Protein AF-A0AAU2ZFT5-F1 (afdb_monomer_lite)

Radius of gyration: 27.95 Å; chains: 1; bounding box: 54×86×74 Å

Secondary structure (DSSP, 8-state):
-PPPPHHHHHHHHHHH--TTT--GGGSPPSS--S-EETTEEPPHHHHHHHHHHHHHHHHHT-SS--HHHHHHHHTSSTTSHHHHHHHHHSS--HHHHHHHIIIIISSS--TTHHHHHHHHHS---TTSSSHHHHHHHHHHHHHHHHTTS--BHHHHHHHHHHSHHHHHHHHHHT--HHHHHHHHHHHHHH---BGGG-----TTS-TTSPP-HHHHHHHHHHS--HHHHHHHHHTT--HHHHHHHHHHHHHHHHTS--PPPHHHHHHHHHHHHHHHHHHHHHHHHHHTTS-GGGGGGHHHHT--TTTS-HHHHHHHHHHHHHHT-HHHHHHHHHHHHHHHHHHHHHHHHHHHHHS----HHHHHHHHHHHHHTTSTHHHHHHHHHHHHHHHHHHHHHHHHHHHHHH--

Structure (mmCIF, N/CA/C/O backbone):
data_AF-A0AAU2ZFT5-F1
#
_entry.id   AF-A0AAU2ZFT5-F1
#
loop_
_atom_site.group_PDB
_atom_site.id
_atom_site.type_symbol
_atom_site.label_atom_id
_atom_site.label_alt_id
_atom_site.label_comp_id
_atom_site.label_asym_id
_atom_site.label_entity_id
_atom_site.label_seq_id
_atom_site.pdbx_PDB_ins_code
_atom_site.Cartn_x
_atom_site.Cartn_y
_atom_site.Cartn_z
_atom_site.occupancy
_atom_site.B_iso_or_equiv
_atom_site.auth_seq_id
_atom_site.auth_comp_id
_atom_site.auth_asym_id
_atom_site.auth_atom_id
_atom_site.pdbx_PDB_model_num
ATOM 1 N N . MET A 1 1 ? 11.962 19.914 -2.063 1.00 36.53 1 MET A N 1
ATOM 2 C CA . MET A 1 1 ? 12.325 20.651 -0.840 1.00 36.53 1 MET A CA 1
ATOM 3 C C . MET A 1 1 ? 12.394 22.083 -1.296 1.00 36.53 1 MET A C 1
ATOM 5 O O . MET A 1 1 ? 13.397 22.471 -1.875 1.00 36.53 1 MET A O 1
ATOM 9 N N . THR A 1 2 ? 11.269 22.777 -1.219 1.00 42.41 2 THR A N 1
ATOM 10 C CA . THR A 1 2 ? 11.261 24.234 -1.249 1.00 42.41 2 THR A CA 1
ATOM 11 C C . THR A 1 2 ? 12.049 24.654 -0.015 1.00 42.41 2 THR A C 1
ATOM 13 O O . THR A 1 2 ? 11.771 24.191 1.089 1.00 42.41 2 THR A O 1
ATOM 16 N N . VAL A 1 3 ? 13.176 25.318 -0.240 1.00 49.69 3 VAL A N 1
ATOM 17 C CA . VAL A 1 3 ? 13.902 25.996 0.830 1.00 49.69 3 VAL A CA 1
ATOM 18 C C . VAL A 1 3 ? 13.059 27.231 1.099 1.00 49.69 3 VAL A C 1
ATOM 20 O O . VAL A 1 3 ? 12.822 27.968 0.143 1.00 49.69 3 VAL A O 1
ATOM 23 N N . ASP A 1 4 ? 12.552 27.397 2.321 1.00 55.97 4 ASP A N 1
ATOM 24 C CA . ASP A 1 4 ? 11.855 28.631 2.696 1.00 55.97 4 ASP A CA 1
ATOM 25 C C . ASP A 1 4 ? 12.745 29.804 2.293 1.00 55.97 4 ASP A C 1
ATOM 27 O O . ASP A 1 4 ? 13.951 29.807 2.589 1.00 55.97 4 ASP A O 1
ATOM 31 N N . ALA A 1 5 ? 12.191 30.769 1.563 1.00 60.34 5 ALA A N 1
ATOM 32 C CA . ALA A 1 5 ? 12.957 31.959 1.275 1.00 60.34 5 ALA A CA 1
ATOM 33 C C . ALA A 1 5 ? 13.158 32.672 2.615 1.00 60.34 5 ALA A C 1
ATOM 35 O O . ALA A 1 5 ? 12.210 32.883 3.366 1.00 60.34 5 ALA A O 1
ATOM 36 N N . ALA A 1 6 ? 14.395 33.059 2.932 1.00 63.97 6 ALA A N 1
ATOM 37 C CA . ALA A 1 6 ? 14.693 33.807 4.158 1.00 63.97 6 ALA A CA 1
ATOM 38 C C . ALA A 1 6 ? 13.821 35.077 4.309 1.00 63.97 6 ALA A C 1
ATOM 40 O O . ALA A 1 6 ? 13.660 35.586 5.413 1.00 63.97 6 ALA A O 1
ATOM 41 N N . ASN A 1 7 ? 13.238 35.552 3.204 1.00 73.75 7 ASN A N 1
ATOM 42 C CA . ASN A 1 7 ? 12.343 36.699 3.140 1.00 73.75 7 ASN A CA 1
ATOM 43 C C . ASN A 1 7 ? 10.947 36.442 3.739 1.00 73.75 7 ASN A C 1
ATOM 45 O O . ASN A 1 7 ? 10.337 37.395 4.214 1.00 73.75 7 ASN A O 1
ATOM 49 N N . ASP A 1 8 ? 10.441 35.206 3.739 1.00 77.69 8 ASP A N 1
ATOM 50 C CA . ASP A 1 8 ? 9.064 34.909 4.180 1.00 77.69 8 ASP A CA 1
ATOM 51 C C . ASP A 1 8 ? 8.949 35.085 5.703 1.00 77.69 8 ASP A C 1
ATOM 53 O O . ASP A 1 8 ? 8.052 35.745 6.222 1.00 77.69 8 ASP A O 1
ATOM 57 N N . TRP A 1 9 ? 9.969 34.618 6.421 1.00 79.50 9 TRP A N 1
ATOM 58 C CA . TRP A 1 9 ? 10.099 34.788 7.868 1.00 79.50 9 TRP A CA 1
ATOM 59 C C . TRP A 1 9 ? 10.333 36.240 8.293 1.00 79.50 9 TRP A C 1
ATOM 61 O O . TRP A 1 9 ? 9.873 36.650 9.353 1.00 79.50 9 TRP A O 1
ATOM 71 N N . GLN A 1 10 ? 11.015 37.039 7.467 1.00 82.38 10 GLN A N 1
ATOM 72 C CA . GLN A 1 10 ? 11.214 38.463 7.755 1.00 82.38 10 GLN A CA 1
ATOM 73 C C . GLN A 1 10 ? 9.899 39.245 7.735 1.00 82.38 10 GLN A C 1
ATOM 75 O O . GLN A 1 10 ? 9.768 40.200 8.492 1.00 82.38 10 GLN A O 1
ATOM 80 N N . ARG A 1 11 ? 8.928 38.848 6.900 1.00 81.38 11 ARG A N 1
ATOM 81 C CA . ARG A 1 11 ? 7.606 39.490 6.858 1.00 81.38 11 ARG A CA 1
ATOM 82 C C . ARG A 1 11 ? 6.809 39.218 8.121 1.00 81.38 11 ARG A C 1
ATOM 84 O O . ARG A 1 11 ? 6.274 40.159 8.691 1.00 81.38 11 ARG A O 1
ATOM 91 N N . LEU A 1 12 ? 6.843 37.983 8.621 1.00 82.19 12 LEU A N 1
ATOM 92 C CA . LEU A 1 12 ? 6.232 37.655 9.908 1.00 82.19 12 LEU A CA 1
ATOM 93 C C . LEU A 1 12 ? 6.795 38.544 11.033 1.00 82.19 12 LEU A C 1
ATOM 95 O O . LEU A 1 12 ? 6.032 39.121 11.801 1.00 82.19 12 LEU A O 1
ATOM 99 N N . TRP A 1 13 ? 8.115 38.754 11.067 1.00 83.44 13 TRP A N 1
ATOM 100 C CA . TRP A 1 13 ? 8.775 39.589 12.085 1.00 83.44 13 TRP A CA 1
ATOM 101 C C . TRP A 1 13 ? 8.479 41.088 11.964 1.00 83.44 13 TRP A C 1
ATOM 103 O O . TRP A 1 13 ? 8.634 41.816 12.941 1.00 83.44 13 TRP A O 1
ATOM 113 N N . LEU A 1 14 ? 8.014 41.571 10.805 1.00 83.81 14 LEU A N 1
ATOM 114 C CA . LEU A 1 14 ? 7.489 42.939 10.699 1.00 83.81 14 LEU A CA 1
ATOM 115 C C . LEU A 1 14 ? 6.174 43.109 11.464 1.00 83.81 14 LEU A C 1
ATOM 117 O O . LEU A 1 14 ? 5.860 44.225 11.873 1.00 83.81 14 LEU A O 1
ATOM 121 N N . HIS A 1 15 ? 5.417 42.025 11.634 1.00 81.19 15 HIS A N 1
ATOM 122 C CA . HIS A 1 15 ? 4.117 42.040 12.290 1.00 81.19 15 HIS A CA 1
ATOM 123 C C . HIS A 1 15 ? 4.175 41.637 13.761 1.00 81.19 15 HIS A C 1
ATOM 125 O O . HIS A 1 15 ? 3.355 42.129 14.522 1.00 81.19 15 HIS A O 1
ATOM 131 N N . THR A 1 16 ? 5.114 40.767 14.145 1.00 78.56 16 THR A N 1
ATOM 132 C CA . THR A 1 16 ? 5.175 40.175 15.495 1.00 78.56 16 THR A CA 1
ATOM 133 C C . THR A 1 16 ? 6.419 40.570 16.299 1.00 78.56 16 THR A C 1
ATOM 135 O O . THR A 1 16 ? 6.715 39.950 17.317 1.00 78.56 16 THR A O 1
ATOM 138 N N . GLY A 1 17 ? 7.236 41.492 15.784 1.00 79.25 17 GLY A N 1
ATOM 139 C CA . GLY A 1 17 ? 8.504 41.880 16.402 1.00 79.25 17 GLY A CA 1
ATOM 140 C C . GLY A 1 17 ? 9.683 40.931 16.132 1.00 79.25 17 GLY A C 1
ATOM 141 O O . GLY A 1 17 ? 9.578 39.913 15.444 1.00 79.25 17 GLY A O 1
ATOM 142 N N . ASP A 1 18 ? 10.860 41.312 16.644 1.00 78.31 18 ASP A N 1
ATOM 143 C CA . ASP A 1 18 ? 12.121 40.586 16.441 1.00 78.31 18 ASP A CA 1
ATOM 144 C C . ASP A 1 18 ? 12.134 39.253 17.204 1.00 78.31 18 ASP A C 1
ATOM 146 O O . ASP A 1 18 ? 11.970 39.213 18.424 1.00 78.31 18 ASP A O 1
ATOM 150 N N . ALA A 1 19 ? 12.438 38.161 16.497 1.00 71.12 19 ALA A N 1
ATOM 151 C CA . ALA A 1 19 ? 12.571 36.826 17.071 1.00 71.12 19 ALA A CA 1
ATOM 152 C C . ALA A 1 19 ? 13.613 36.741 18.202 1.00 71.12 19 ALA A C 1
ATOM 154 O O . ALA A 1 19 ? 13.480 35.900 19.089 1.00 71.12 19 ALA A O 1
ATOM 155 N N . LEU A 1 20 ? 14.645 37.595 18.198 1.00 70.75 20 LEU A N 1
ATOM 156 C CA . LEU A 1 20 ? 15.633 37.660 19.286 1.00 70.75 20 LEU A CA 1
ATOM 157 C C . LEU A 1 20 ? 15.106 38.373 20.541 1.00 70.75 20 LEU A C 1
ATOM 159 O O . LEU A 1 20 ? 15.679 38.210 21.619 1.00 70.75 20 LEU A O 1
ATOM 163 N N . GLY A 1 21 ? 14.033 39.156 20.408 1.00 72.38 21 GLY A N 1
ATOM 164 C CA . GLY A 1 21 ? 13.329 39.802 21.515 1.00 72.38 21 GLY A CA 1
ATOM 165 C C . GLY A 1 21 ? 12.349 38.877 22.237 1.00 72.38 21 GLY A C 1
ATOM 166 O O . GLY A 1 21 ? 12.039 39.126 23.403 1.00 72.38 21 GLY A O 1
ATOM 167 N N . LEU A 1 22 ? 11.929 37.786 21.582 1.00 71.5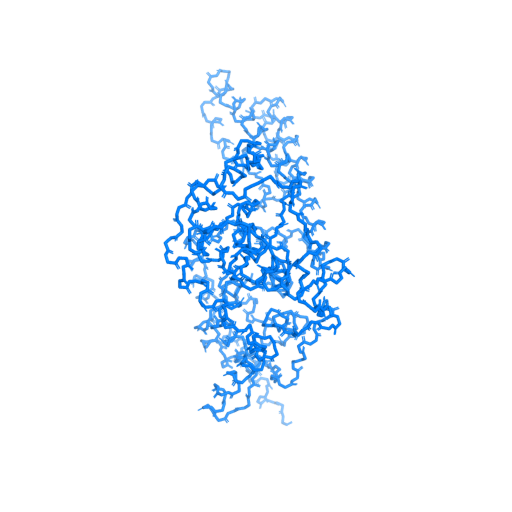6 22 LEU A N 1
ATOM 168 C CA . LEU A 1 22 ? 10.990 36.808 22.123 1.00 71.56 22 LEU A CA 1
ATOM 169 C C . LEU A 1 22 ? 11.597 36.095 23.338 1.00 71.56 22 LEU A C 1
ATOM 171 O O . LEU A 1 22 ? 12.436 35.198 23.235 1.00 71.56 22 LEU A O 1
ATOM 175 N N . ARG A 1 23 ? 11.149 36.498 24.524 1.00 80.62 23 ARG A N 1
ATOM 176 C CA . ARG A 1 23 ? 11.536 35.901 25.805 1.00 80.62 23 ARG A CA 1
ATOM 177 C C . ARG A 1 23 ? 10.793 34.589 26.022 1.00 80.62 23 ARG A C 1
ATOM 179 O O . ARG A 1 23 ? 9.814 34.549 26.765 1.00 80.62 23 ARG A O 1
ATOM 186 N N . LEU A 1 24 ? 11.254 33.530 25.354 1.00 75.50 24 LEU A N 1
ATOM 187 C CA . LEU A 1 24 ? 10.677 32.177 25.394 1.00 75.50 24 LEU A CA 1
ATOM 188 C C . LEU A 1 24 ? 10.391 31.686 26.826 1.00 75.50 24 LEU A C 1
ATOM 190 O O . LEU A 1 24 ? 9.439 30.946 27.051 1.00 75.50 24 LEU A O 1
ATOM 194 N N . GLU A 1 25 ? 11.168 32.133 27.813 1.00 81.00 25 GLU A N 1
ATOM 195 C CA . GLU A 1 25 ? 10.963 31.829 29.229 1.00 81.00 25 GLU A CA 1
ATOM 196 C C . GLU A 1 25 ? 9.638 32.350 29.820 1.00 81.00 25 GLU A C 1
ATOM 198 O O . GLU A 1 25 ? 9.234 31.897 30.891 1.00 81.00 25 GLU A O 1
ATOM 203 N N . ARG A 1 26 ? 8.956 33.294 29.158 1.00 81.56 26 ARG A N 1
ATOM 204 C CA . ARG A 1 26 ? 7.684 33.881 29.618 1.00 81.56 26 ARG A CA 1
ATOM 205 C C . ARG A 1 26 ? 6.461 33.024 29.303 1.00 81.56 26 ARG A C 1
ATOM 207 O O . ARG A 1 26 ? 5.456 33.136 30.002 1.00 81.56 26 ARG A O 1
ATOM 214 N N . ALA A 1 27 ? 6.552 32.156 28.300 1.00 83.31 27 ALA A N 1
ATOM 215 C CA . ALA A 1 27 ? 5.450 31.308 27.858 1.00 83.31 27 ALA A CA 1
ATOM 216 C C . ALA A 1 27 ? 5.897 29.838 27.765 1.00 83.31 27 ALA A C 1
ATOM 218 O O . ALA A 1 27 ? 5.949 29.283 26.668 1.00 83.31 27 ALA A O 1
ATOM 219 N N . PRO A 1 28 ? 6.254 29.197 28.897 1.00 80.94 28 PRO A N 1
ATOM 220 C CA . PRO A 1 28 ? 6.577 27.778 28.888 1.00 80.94 28 PRO A CA 1
ATOM 221 C C . PRO A 1 28 ? 5.350 26.966 28.464 1.00 80.94 28 PRO A C 1
ATOM 223 O O . PRO A 1 28 ? 4.237 27.244 28.921 1.00 80.94 28 PRO A O 1
ATOM 226 N N . ASP A 1 29 ? 5.571 25.952 27.628 1.00 82.31 29 ASP A N 1
ATOM 227 C CA . ASP A 1 29 ? 4.526 24.995 27.269 1.00 82.31 29 ASP A CA 1
ATOM 228 C C . ASP A 1 29 ? 3.951 24.317 28.526 1.00 82.31 29 ASP A C 1
ATOM 230 O O . ASP A 1 29 ? 4.652 24.091 29.523 1.00 82.31 29 ASP A O 1
ATOM 234 N N . GLY A 1 30 ? 2.671 23.951 28.470 1.00 73.38 30 GLY A N 1
ATOM 235 C CA . GLY A 1 30 ? 2.026 23.180 29.528 1.00 73.38 30 GLY A CA 1
ATOM 236 C C . GLY A 1 30 ? 2.606 21.767 29.676 1.00 73.38 30 GLY A C 1
ATOM 237 O O . GLY A 1 30 ? 2.771 21.045 28.692 1.00 73.38 30 GLY A O 1
ATOM 238 N N . GLY A 1 31 ? 2.863 21.371 30.929 1.00 72.75 31 GLY A N 1
ATOM 239 C CA . GLY A 1 31 ? 3.054 19.977 31.343 1.00 72.75 31 GLY A CA 1
ATOM 240 C C . GLY A 1 31 ? 4.214 19.216 30.683 1.00 72.75 31 GLY A C 1
ATOM 241 O O . GLY A 1 31 ? 5.042 19.748 29.948 1.00 72.75 31 GLY A O 1
ATOM 242 N N . THR A 1 32 ? 4.298 17.924 30.993 1.00 64.69 32 THR A N 1
ATOM 243 C CA . THR A 1 32 ? 5.157 16.971 30.277 1.00 64.69 32 THR A CA 1
ATOM 244 C C . THR A 1 32 ? 4.255 15.894 29.703 1.00 64.69 32 THR A C 1
ATOM 246 O O . THR A 1 32 ? 3.723 15.083 30.469 1.00 64.69 32 THR A O 1
ATOM 249 N N . ALA A 1 33 ? 4.097 15.870 28.381 1.00 62.19 33 ALA A N 1
ATOM 250 C CA . ALA A 1 33 ? 3.251 14.887 27.727 1.00 62.19 33 ALA A CA 1
ATOM 251 C C . ALA A 1 33 ? 3.821 13.478 27.887 1.00 62.19 33 ALA A C 1
ATOM 253 O O . ALA A 1 33 ? 5.035 13.258 27.947 1.00 62.19 33 ALA A O 1
ATOM 254 N N . GLN A 1 34 ? 2.934 12.481 27.857 1.00 70.44 34 GLN A N 1
ATOM 255 C CA . GLN A 1 34 ? 3.344 11.085 27.672 1.00 70.44 34 GLN A CA 1
ATOM 256 C C . GLN A 1 34 ? 3.932 10.843 26.270 1.00 70.44 34 GLN A C 1
ATOM 258 O O . GLN A 1 34 ? 4.677 9.883 26.059 1.00 70.44 34 GLN A O 1
ATOM 263 N N . ALA A 1 35 ? 3.618 11.717 25.307 1.00 72.31 35 ALA A N 1
ATOM 264 C CA . ALA A 1 35 ? 4.080 11.603 23.935 1.00 72.31 35 ALA A CA 1
ATOM 265 C C . ALA A 1 35 ? 5.608 11.745 23.836 1.00 72.31 35 ALA A C 1
ATOM 267 O O . ALA A 1 35 ? 6.227 12.604 24.464 1.00 72.31 35 ALA A O 1
ATOM 268 N N . ARG A 1 36 ? 6.228 10.901 23.003 1.00 78.88 36 ARG A N 1
ATOM 269 C CA . ARG A 1 36 ? 7.674 10.911 22.754 1.00 78.88 36 ARG A CA 1
ATOM 270 C C . ARG A 1 36 ? 7.967 10.979 21.265 1.00 78.88 36 ARG A C 1
ATOM 272 O O . ARG A 1 36 ? 7.444 10.189 20.484 1.00 78.88 36 ARG A O 1
ATOM 279 N N . TRP A 1 37 ? 8.902 11.837 20.880 1.00 76.00 37 TRP A N 1
ATOM 280 C CA . TRP A 1 37 ? 9.477 11.859 19.543 1.00 76.00 37 TRP A CA 1
ATOM 281 C C . TRP A 1 37 ? 10.909 11.338 19.584 1.00 76.00 37 TRP A C 1
ATOM 283 O O . TRP A 1 37 ? 11.794 11.948 20.174 1.00 76.00 37 TRP A O 1
ATOM 293 N N . ARG A 1 38 ? 11.150 10.170 18.971 1.00 74.38 38 ARG A N 1
ATOM 294 C CA . ARG A 1 38 ? 12.469 9.499 18.979 1.00 74.38 38 ARG A CA 1
ATOM 295 C C . ARG A 1 38 ? 13.043 9.299 20.392 1.00 74.38 38 ARG A C 1
ATOM 297 O O . ARG A 1 38 ? 14.245 9.415 20.601 1.00 74.38 38 ARG A O 1
ATOM 304 N N . GLY A 1 39 ? 12.172 9.004 21.355 1.00 76.12 39 GLY A N 1
ATOM 305 C CA . GLY A 1 39 ? 12.545 8.828 22.761 1.00 76.12 39 GLY A CA 1
ATOM 306 C C . GLY A 1 39 ? 12.666 10.129 23.562 1.00 76.12 39 GLY A C 1
ATOM 307 O O . GLY A 1 39 ? 12.851 10.053 24.771 1.00 76.12 39 GLY A O 1
ATOM 308 N N . ILE A 1 40 ? 12.513 11.295 22.929 1.00 79.56 40 ILE A N 1
ATOM 309 C CA . ILE A 1 40 ? 12.507 12.601 23.596 1.00 79.56 40 ILE A CA 1
ATOM 310 C C . ILE A 1 40 ? 11.060 12.939 23.985 1.00 79.56 40 ILE A C 1
ATOM 312 O O . ILE A 1 40 ? 10.204 12.934 23.098 1.00 79.56 40 ILE A O 1
ATOM 316 N N . PRO A 1 41 ? 10.755 13.195 25.269 1.00 80.00 41 PRO A N 1
ATOM 317 C CA . PRO A 1 41 ? 9.433 13.654 25.691 1.00 80.00 41 PRO A CA 1
ATOM 318 C C . PRO A 1 41 ? 9.044 14.955 24.986 1.00 80.00 41 PRO A C 1
ATOM 320 O O . PRO A 1 41 ? 9.877 15.846 24.828 1.00 80.00 41 PRO A O 1
ATOM 323 N N . LEU A 1 42 ? 7.790 15.045 24.554 1.00 83.88 42 LEU A N 1
ATOM 324 C CA . LEU A 1 42 ? 7.201 16.273 24.025 1.00 83.88 42 LEU A CA 1
ATOM 325 C C . LEU A 1 42 ? 6.459 17.014 25.148 1.00 83.88 42 LEU A C 1
ATOM 327 O O . LEU A 1 42 ? 6.016 16.391 26.112 1.00 83.88 42 LEU A O 1
ATOM 331 N N . SER A 1 43 ? 6.321 18.333 25.031 1.00 88.69 43 SER A N 1
ATOM 332 C CA . SER A 1 43 ? 5.354 19.093 25.831 1.00 88.69 43 SER A CA 1
ATOM 333 C C . SER A 1 43 ? 3.922 18.778 25.386 1.00 88.69 43 SER A C 1
ATOM 335 O O . SER A 1 43 ? 3.716 18.265 24.277 1.00 88.69 43 SER A O 1
ATOM 337 N N . ASP A 1 44 ? 2.929 19.063 26.235 1.00 86.50 44 ASP A N 1
ATOM 338 C CA . ASP A 1 44 ? 1.520 18.830 25.884 1.00 86.50 44 ASP A CA 1
ATOM 339 C C . ASP A 1 44 ? 1.103 19.697 24.688 1.00 86.50 44 ASP A C 1
ATOM 341 O O . ASP A 1 44 ? 0.469 19.196 23.756 1.00 86.50 44 ASP A O 1
ATOM 345 N N . ASP A 1 45 ? 1.559 20.951 24.649 1.00 90.31 45 ASP A N 1
ATOM 346 C CA . ASP A 1 45 ? 1.300 21.888 23.550 1.00 90.31 45 ASP A CA 1
ATOM 347 C C . ASP A 1 45 ? 1.884 21.380 22.226 1.00 90.31 45 ASP A C 1
ATOM 349 O O . ASP A 1 45 ? 1.201 21.369 21.202 1.00 90.31 45 ASP A O 1
ATOM 353 N N . LEU A 1 46 ? 3.122 20.871 22.230 1.00 90.44 46 LEU A N 1
ATOM 354 C CA . LEU A 1 46 ? 3.758 20.343 21.020 1.00 90.44 46 LEU A CA 1
ATOM 355 C C . LEU A 1 46 ? 3.122 19.024 20.553 1.00 90.44 46 LEU A C 1
ATOM 357 O O . LEU A 1 46 ? 3.019 18.767 19.346 1.00 90.44 46 LEU A O 1
ATOM 361 N N . ALA A 1 47 ? 2.681 18.180 21.488 1.00 89.00 47 ALA A N 1
ATOM 362 C CA . ALA A 1 47 ? 1.922 16.975 21.172 1.00 89.00 47 ALA A CA 1
ATOM 363 C C . ALA A 1 47 ? 0.560 17.330 20.547 1.00 89.00 47 ALA A C 1
ATOM 365 O O . ALA A 1 47 ? 0.189 16.761 19.516 1.00 89.00 47 ALA A O 1
ATOM 366 N N . ALA A 1 48 ? -0.143 18.315 21.109 1.00 88.19 48 ALA A N 1
ATOM 367 C CA . ALA A 1 48 ? -1.409 18.815 20.585 1.00 88.19 48 ALA A CA 1
ATOM 368 C C . ALA A 1 48 ? -1.235 19.472 19.205 1.00 88.19 48 ALA A C 1
ATOM 370 O O . ALA A 1 48 ? -1.969 19.139 18.274 1.00 88.19 48 ALA A O 1
ATOM 371 N N . ALA A 1 49 ? -0.214 20.312 19.022 1.00 92.44 49 ALA A N 1
ATOM 372 C CA . ALA A 1 49 ? 0.135 20.905 17.732 1.00 92.44 49 ALA A CA 1
ATOM 373 C C . ALA A 1 49 ? 0.460 19.836 16.676 1.00 92.44 49 ALA A C 1
ATOM 375 O O . ALA A 1 49 ? 0.048 19.946 15.523 1.00 92.44 49 ALA A O 1
ATOM 376 N N . SER A 1 50 ? 1.128 18.744 17.057 1.00 90.56 50 SER A N 1
ATOM 377 C CA . SER A 1 50 ? 1.378 17.618 16.145 1.00 90.56 50 SER A CA 1
ATOM 378 C C . SER A 1 50 ? 0.082 16.929 15.697 1.00 90.56 50 SER A C 1
ATOM 380 O O . SER A 1 50 ? -0.024 16.505 14.545 1.00 90.56 50 SER A O 1
ATOM 382 N N . ALA A 1 51 ? -0.921 16.843 16.576 1.00 88.06 51 ALA A N 1
ATOM 383 C CA . ALA A 1 51 ? -2.237 16.308 16.232 1.00 88.06 51 ALA A CA 1
ATOM 384 C C . ALA A 1 51 ? -3.000 17.248 15.280 1.00 88.06 51 ALA A C 1
ATOM 386 O O . ALA A 1 51 ? -3.598 16.785 14.306 1.00 88.06 51 ALA A O 1
ATOM 387 N N . VAL A 1 52 ? -2.927 18.566 15.518 1.00 93.00 52 VAL A N 1
ATOM 388 C CA . VAL A 1 52 ? -3.468 19.590 14.606 1.00 93.00 52 VAL A CA 1
ATOM 389 C C . VAL A 1 52 ? -2.808 19.482 13.233 1.00 93.00 52 VAL A C 1
ATOM 391 O O . VAL A 1 52 ? -3.492 19.494 12.213 1.00 93.00 52 VAL A O 1
ATOM 394 N N . LEU A 1 53 ? -1.488 19.304 13.194 1.00 93.88 53 LEU A N 1
ATOM 395 C CA . LEU A 1 53 ? -0.732 19.173 11.956 1.00 93.88 53 LEU A CA 1
ATOM 396 C C . LEU A 1 53 ? -1.204 17.992 11.095 1.00 93.88 53 LEU A C 1
ATOM 398 O O . LEU A 1 53 ? -1.331 18.147 9.881 1.00 93.88 53 LEU A O 1
ATOM 402 N N . ASP A 1 54 ? -1.479 16.827 11.697 1.00 85.50 54 ASP A N 1
ATOM 403 C CA . ASP A 1 54 ? -2.010 15.663 10.966 1.00 85.50 54 ASP A CA 1
ATOM 404 C C . ASP A 1 54 ? -3.410 15.941 10.398 1.00 85.50 54 ASP A C 1
ATOM 406 O O . ASP A 1 54 ? -3.713 15.562 9.264 1.00 85.50 54 ASP A O 1
ATOM 410 N N . ARG A 1 55 ? -4.258 16.657 11.143 1.00 88.06 55 ARG A N 1
ATOM 411 C CA . ARG A 1 55 ? -5.596 17.044 10.675 1.00 88.06 55 ARG A CA 1
ATOM 412 C C . ARG A 1 55 ? -5.530 18.050 9.531 1.00 88.06 55 ARG A C 1
ATOM 414 O O . ARG A 1 55 ? -6.154 17.808 8.501 1.00 88.06 55 ARG A O 1
ATOM 421 N N . LEU A 1 56 ? -4.716 19.100 9.654 1.00 91.69 56 LEU A N 1
ATOM 422 C CA . LEU A 1 56 ? -4.462 20.060 8.573 1.00 91.69 56 LEU A CA 1
ATOM 423 C C . LEU A 1 56 ? -3.920 19.357 7.323 1.00 91.69 56 LEU A C 1
ATOM 425 O O . LEU A 1 56 ? -4.374 19.615 6.208 1.00 91.69 56 LEU A O 1
ATOM 429 N N . TYR A 1 57 ? -2.989 18.418 7.507 1.00 88.19 57 TYR A N 1
ATOM 430 C CA . TYR A 1 57 ? -2.440 17.613 6.420 1.00 88.19 57 TYR A CA 1
ATOM 431 C C . TYR A 1 57 ? -3.528 16.834 5.669 1.00 88.19 57 TYR A C 1
ATOM 433 O O . TYR A 1 57 ? -3.538 16.838 4.437 1.00 88.19 57 TYR A O 1
ATOM 441 N N . ARG A 1 58 ? -4.452 16.188 6.390 1.00 81.31 58 ARG A N 1
ATOM 442 C CA . ARG A 1 58 ? -5.549 15.408 5.794 1.00 81.31 58 ARG A CA 1
ATOM 443 C C . ARG A 1 58 ? -6.618 16.289 5.157 1.00 81.31 58 ARG A C 1
ATOM 445 O O . ARG A 1 58 ? -7.036 15.990 4.042 1.00 81.31 58 ARG A O 1
ATOM 452 N N . ALA A 1 59 ? -7.038 17.353 5.839 1.00 88.31 59 ALA A N 1
ATOM 453 C CA . ALA A 1 59 ? -8.103 18.241 5.381 1.00 88.31 59 ALA A CA 1
ATOM 454 C C . ALA A 1 59 ? -7.722 18.968 4.084 1.00 88.31 59 ALA A C 1
ATOM 456 O O . ALA A 1 59 ? -8.528 19.057 3.162 1.00 88.31 59 ALA A O 1
ATOM 457 N N . TYR A 1 60 ? -6.467 19.412 3.980 1.00 89.06 60 TYR A N 1
ATOM 458 C CA . TYR A 1 60 ? -6.010 20.273 2.887 1.00 89.06 60 TYR A CA 1
ATOM 459 C C . TYR A 1 60 ? -5.002 19.605 1.941 1.00 89.06 60 TYR A C 1
ATOM 461 O O . TYR A 1 60 ? -4.481 20.250 1.036 1.00 89.06 60 TYR A O 1
ATOM 469 N N . SER A 1 61 ? -4.721 18.306 2.116 1.00 82.94 61 SER A N 1
ATOM 470 C CA . SER A 1 61 ? -3.777 17.536 1.283 1.00 82.94 61 SER A CA 1
ATOM 471 C C . SER A 1 61 ? -2.385 18.181 1.162 1.00 82.94 61 SER A C 1
ATOM 473 O O . SER A 1 61 ? -1.764 18.171 0.096 1.00 82.94 61 SER A O 1
ATOM 475 N N . LEU A 1 62 ? -1.872 18.736 2.265 1.00 82.38 62 LEU A N 1
ATOM 476 C CA . LEU A 1 62 ? -0.633 19.526 2.305 1.00 82.38 62 LEU A CA 1
ATOM 477 C C . LEU A 1 62 ? 0.618 18.631 2.247 1.00 82.38 62 LEU A C 1
ATOM 479 O O . LEU A 1 62 ? 1.305 18.418 3.246 1.00 82.38 62 LEU A O 1
ATOM 483 N N . ASN A 1 63 ? 0.926 18.071 1.074 1.00 78.12 63 ASN A N 1
ATOM 484 C CA . ASN A 1 63 ? 2.099 17.221 0.858 1.00 78.12 63 ASN A CA 1
ATOM 485 C C . ASN A 1 63 ? 3.102 17.861 -0.126 1.00 78.12 63 ASN A C 1
ATOM 487 O O . ASN A 1 63 ? 2.785 17.982 -1.311 1.00 78.12 63 ASN A O 1
ATOM 491 N N . PRO A 1 64 ? 4.338 18.196 0.306 1.00 82.38 64 PRO A N 1
ATOM 492 C CA . PRO A 1 64 ? 4.922 17.979 1.635 1.00 82.38 64 PRO A CA 1
ATOM 493 C C . PRO A 1 64 ? 4.494 19.030 2.670 1.00 82.38 64 PRO A C 1
ATOM 495 O O . PRO A 1 64 ? 4.271 20.184 2.329 1.00 82.38 64 PRO A O 1
ATOM 498 N N . VAL A 1 65 ? 4.492 18.647 3.952 1.00 83.31 65 VAL A N 1
ATOM 499 C CA . VAL A 1 65 ? 4.287 19.588 5.066 1.00 83.31 65 VAL A CA 1
ATOM 500 C C . VAL A 1 65 ? 5.455 20.580 5.122 1.00 83.31 65 VAL A C 1
ATOM 502 O O . VAL A 1 65 ? 6.586 20.183 5.436 1.00 83.31 65 VAL A O 1
ATOM 505 N N . THR A 1 66 ? 5.181 21.849 4.814 1.00 87.62 66 THR A N 1
ATOM 506 C CA . THR A 1 66 ? 6.157 22.947 4.867 1.00 87.62 66 THR A CA 1
ATOM 507 C C . THR A 1 66 ? 6.339 23.452 6.305 1.00 87.62 66 THR A C 1
ATOM 509 O O . THR A 1 66 ? 5.502 23.168 7.170 1.00 87.62 66 THR A O 1
ATOM 512 N N . PRO A 1 67 ? 7.426 24.184 6.602 1.00 88.88 67 PRO A N 1
ATOM 513 C CA . PRO A 1 67 ? 7.596 24.838 7.898 1.00 88.88 67 PRO A CA 1
ATOM 514 C C . PRO A 1 67 ? 6.445 25.790 8.245 1.00 88.88 67 PRO A C 1
ATOM 516 O O . PRO A 1 67 ? 5.993 25.763 9.383 1.00 88.88 67 PRO A O 1
ATOM 519 N N . GLY A 1 68 ? 5.879 26.515 7.272 1.00 91.62 68 GLY A N 1
ATOM 520 C CA . GLY A 1 68 ? 4.692 27.349 7.496 1.00 91.62 68 GLY A CA 1
ATOM 521 C C . GLY A 1 68 ? 3.478 26.564 8.014 1.00 91.62 68 GLY A C 1
ATOM 522 O O . GLY A 1 68 ? 2.770 27.042 8.892 1.00 91.62 68 GLY A O 1
ATOM 523 N N . VAL A 1 69 ? 3.268 25.318 7.563 1.00 93.06 69 VAL A N 1
ATOM 524 C CA . VAL A 1 69 ? 2.141 24.493 8.052 1.00 93.06 69 VAL A CA 1
ATOM 525 C C . VAL A 1 69 ? 2.408 24.029 9.486 1.00 93.06 69 VAL A C 1
ATOM 527 O O . VAL A 1 69 ? 1.488 23.931 10.293 1.00 93.06 69 VAL A O 1
ATOM 530 N N . MET A 1 70 ? 3.675 23.770 9.825 1.00 94.00 70 MET A N 1
ATOM 531 C CA . MET A 1 70 ? 4.073 23.485 11.206 1.00 94.00 70 MET A CA 1
ATOM 532 C C . MET A 1 70 ? 3.843 24.701 12.110 1.00 94.00 70 MET A C 1
ATOM 534 O O . MET A 1 70 ? 3.300 24.539 13.196 1.00 94.00 70 MET A O 1
ATOM 538 N N . VAL A 1 71 ? 4.208 25.907 11.662 1.00 94.12 71 VAL A N 1
ATOM 539 C CA . VAL A 1 71 ? 3.927 27.156 12.390 1.00 94.12 71 VAL A CA 1
ATOM 540 C C . VAL A 1 71 ? 2.431 27.328 12.595 1.00 94.12 71 VAL A C 1
ATOM 542 O O . VAL A 1 71 ? 2.001 27.560 13.717 1.00 94.12 71 VAL A O 1
ATOM 545 N N . LEU A 1 72 ? 1.630 27.124 11.548 1.00 95.38 72 LEU A N 1
ATOM 546 C CA . LEU A 1 72 ? 0.178 27.204 11.653 1.00 95.38 72 LEU A CA 1
ATOM 547 C C . LEU A 1 72 ? -0.372 26.234 12.709 1.00 95.38 72 LEU A C 1
ATOM 549 O O . LEU A 1 72 ? -1.246 26.604 13.483 1.00 95.38 72 LEU A O 1
ATOM 553 N N . ALA A 1 73 ? 0.168 25.016 12.789 1.00 95.44 73 ALA A N 1
ATOM 554 C CA . ALA A 1 73 ? -0.225 24.041 13.803 1.00 95.44 73 ALA A CA 1
ATOM 555 C C . ALA A 1 73 ? 0.228 24.426 15.226 1.00 95.44 73 ALA A C 1
ATOM 557 O O . ALA A 1 73 ? -0.511 24.201 16.180 1.00 95.44 73 ALA A O 1
ATOM 558 N N . LEU A 1 74 ? 1.413 25.028 15.374 1.00 94.25 74 LEU A N 1
ATOM 559 C CA . LEU A 1 74 ? 1.929 25.552 16.649 1.00 94.25 74 LEU A CA 1
ATOM 560 C C . LEU A 1 74 ? 1.180 26.799 17.132 1.00 94.25 74 LEU A C 1
ATOM 562 O O . LEU A 1 74 ? 1.168 27.079 18.325 1.00 94.25 74 LEU A O 1
ATOM 566 N N . LEU A 1 75 ? 0.567 27.541 16.214 1.00 94.50 75 LEU A N 1
ATOM 567 C CA . LEU A 1 75 ? -0.231 28.730 16.504 1.00 94.50 75 LEU A CA 1
ATOM 568 C C . LEU A 1 75 ? -1.732 28.450 16.457 1.00 94.50 75 LEU A C 1
ATOM 570 O O . LEU A 1 75 ? -2.530 29.360 16.631 1.00 94.50 75 LEU A O 1
ATOM 574 N N . ALA A 1 76 ? -2.131 27.199 16.235 1.00 95.06 76 ALA A N 1
ATOM 575 C CA . ALA A 1 76 ? -3.516 26.810 16.009 1.00 95.06 76 ALA A CA 1
ATOM 576 C C . ALA A 1 76 ? -4.456 27.163 17.163 1.00 95.06 76 ALA A C 1
ATOM 578 O O . ALA A 1 76 ? -5.646 27.381 16.945 1.00 95.06 76 ALA A O 1
ATOM 579 N N . ARG A 1 77 ? -3.933 27.204 18.390 1.00 93.19 77 ARG A N 1
ATOM 580 C CA . ARG A 1 77 ? -4.701 27.571 19.574 1.00 93.19 77 ARG A CA 1
ATOM 581 C C . ARG A 1 77 ? -4.072 28.772 20.270 1.00 93.19 77 ARG A C 1
ATOM 583 O O . ARG A 1 77 ? -2.850 28.803 20.404 1.00 93.19 77 ARG A O 1
ATOM 590 N N . PRO A 1 78 ? -4.887 29.720 20.763 1.00 92.88 78 PRO A N 1
ATOM 591 C CA . PRO A 1 78 ? -4.382 30.916 21.429 1.00 92.88 78 PRO A CA 1
ATOM 592 C C . PRO A 1 78 ? -3.728 30.618 22.785 1.00 92.88 78 PRO A C 1
ATOM 594 O O . PRO A 1 78 ? -3.024 31.472 23.309 1.00 92.88 78 PRO A O 1
ATOM 597 N N . ASP A 1 79 ? -3.959 29.437 23.367 1.00 90.38 79 ASP A N 1
ATOM 598 C CA . ASP A 1 79 ? -3.398 29.030 24.656 1.00 90.38 79 ASP A CA 1
ATOM 599 C C . ASP A 1 79 ? -2.067 28.271 24.556 1.00 90.38 79 ASP A C 1
ATOM 601 O O . ASP A 1 79 ? -1.411 28.096 25.582 1.00 90.38 79 ASP A O 1
ATOM 605 N N . PHE A 1 80 ? -1.630 27.889 23.350 1.00 90.88 80 PHE A N 1
ATOM 606 C CA . PHE A 1 80 ? -0.300 27.313 23.137 1.00 90.88 80 PHE A CA 1
ATOM 607 C C . PHE A 1 80 ? 0.797 28.329 23.453 1.00 90.88 80 PHE A C 1
ATOM 609 O O . PHE A 1 80 ? 0.670 29.507 23.105 1.00 90.88 80 PHE A O 1
ATOM 616 N N . GLY A 1 81 ? 1.903 27.870 24.050 1.00 89.44 81 GLY A N 1
ATOM 617 C CA . GLY A 1 81 ? 3.041 28.723 24.414 1.00 89.44 81 GLY A CA 1
ATOM 618 C C . GLY A 1 81 ? 3.511 29.632 23.271 1.00 89.44 81 GLY A C 1
ATOM 619 O O . GLY A 1 81 ? 3.680 30.836 23.463 1.00 89.44 81 GLY A O 1
ATOM 620 N N . ALA A 1 82 ? 3.612 29.088 22.052 1.00 89.31 82 ALA A N 1
ATOM 621 C CA . ALA A 1 82 ? 4.006 29.844 20.861 1.00 89.31 82 ALA A CA 1
ATOM 622 C C . ALA A 1 82 ? 3.014 30.962 20.483 1.00 89.31 82 ALA A C 1
ATOM 624 O O . ALA A 1 82 ? 3.440 32.070 20.164 1.00 89.31 82 ALA A O 1
ATOM 625 N N . ALA A 1 83 ? 1.704 30.694 20.533 1.00 91.81 83 ALA A N 1
ATOM 626 C CA . ALA A 1 83 ? 0.684 31.693 20.213 1.00 91.81 83 ALA A CA 1
ATOM 627 C C . ALA A 1 83 ? 0.609 32.774 21.289 1.00 91.81 83 ALA A C 1
ATOM 629 O O . ALA A 1 83 ? 0.595 33.958 20.968 1.00 91.81 83 ALA A O 1
ATOM 630 N N . ARG A 1 84 ? 0.629 32.374 22.565 1.00 91.06 84 ARG A N 1
ATOM 631 C CA . ARG A 1 84 ? 0.624 33.303 23.698 1.00 91.06 84 ARG A CA 1
ATOM 632 C C . ARG A 1 84 ? 1.785 34.281 23.637 1.00 91.06 84 ARG A C 1
ATOM 634 O O . ARG A 1 84 ? 1.566 35.473 23.787 1.00 91.06 84 ARG A O 1
ATOM 641 N N . LEU A 1 85 ? 2.993 33.781 23.385 1.00 88.94 85 LEU A N 1
ATOM 642 C CA . LEU A 1 85 ? 4.186 34.620 23.342 1.00 88.94 85 LEU A CA 1
ATOM 643 C C . LEU A 1 85 ? 4.093 35.703 22.261 1.00 88.94 85 LEU A C 1
ATOM 645 O O . LEU A 1 85 ? 4.485 36.837 22.505 1.00 88.94 85 LEU A O 1
ATOM 649 N N . ILE A 1 86 ? 3.558 35.358 21.087 1.00 88.69 86 ILE A N 1
ATOM 650 C CA . ILE A 1 86 ? 3.399 36.297 19.969 1.00 88.69 86 ILE A CA 1
ATOM 651 C C . ILE A 1 86 ? 2.262 37.294 20.233 1.00 88.69 86 ILE A C 1
ATOM 653 O O . ILE A 1 86 ? 2.395 38.475 19.935 1.00 88.69 86 ILE A O 1
ATOM 657 N N . LEU A 1 87 ? 1.150 36.834 20.812 1.00 89.88 87 LEU A N 1
ATOM 658 C CA . LEU A 1 87 ? -0.016 37.674 21.108 1.00 89.88 87 LEU A CA 1
ATOM 659 C C . LEU A 1 87 ? 0.185 38.587 22.335 1.00 89.88 87 LEU A C 1
ATOM 661 O O . LEU A 1 87 ? -0.618 39.488 22.556 1.00 89.88 87 LEU A O 1
ATOM 665 N N . GLU A 1 88 ? 1.214 38.355 23.158 1.00 85.62 88 GLU A N 1
ATOM 666 C CA . GLU A 1 88 ? 1.511 39.171 24.346 1.00 85.62 88 GLU A CA 1
ATOM 667 C C . GLU A 1 88 ? 2.168 40.521 24.007 1.00 85.62 88 GLU A C 1
ATOM 669 O O . GLU A 1 88 ? 1.971 41.486 24.751 1.00 85.62 88 GLU A O 1
ATOM 674 N N . GLU A 1 89 ? 2.955 40.604 22.929 1.00 73.12 89 GLU A N 1
ATOM 675 C CA . GLU A 1 89 ? 3.750 41.806 22.621 1.00 73.12 89 GLU A CA 1
ATOM 676 C C . GLU A 1 89 ? 3.037 42.795 21.686 1.00 73.12 89 GLU A C 1
ATOM 678 O O . GLU A 1 89 ? 3.333 43.990 21.739 1.00 73.12 89 GLU A O 1
ATOM 683 N N . ASP A 1 90 ? 2.029 42.344 20.935 1.00 65.62 90 ASP A N 1
ATOM 684 C CA . ASP A 1 90 ? 1.342 43.145 19.925 1.00 65.62 90 ASP A CA 1
ATOM 685 C C . ASP A 1 90 ? -0.181 43.053 20.064 1.00 65.62 90 ASP A C 1
ATOM 687 O O . ASP A 1 90 ? -0.735 42.007 20.388 1.00 65.62 90 ASP A O 1
ATOM 691 N N . GLY A 1 91 ? -0.892 44.149 19.771 1.00 83.06 91 GLY A N 1
ATOM 692 C CA . GLY A 1 91 ? -2.364 44.222 19.782 1.00 83.06 91 GLY A CA 1
ATOM 693 C C . GLY A 1 91 ? -3.061 43.379 18.701 1.00 83.06 9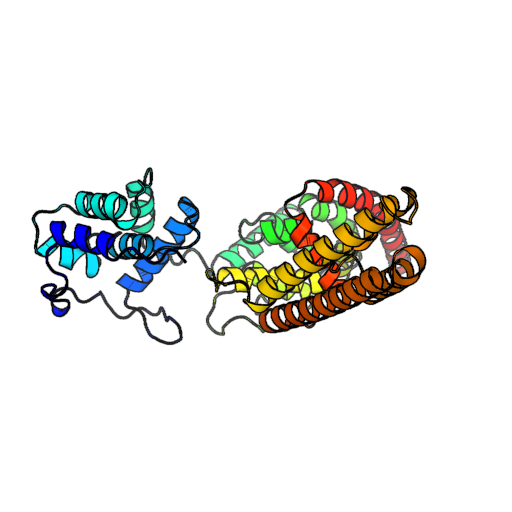1 GLY A C 1
ATOM 694 O O . GLY A 1 91 ? -4.174 43.714 18.301 1.00 83.06 91 GLY A O 1
ATOM 695 N N . LEU A 1 92 ? -2.389 42.337 18.212 1.00 91.19 92 LEU A N 1
ATOM 696 C CA . LEU A 1 92 ? -2.865 41.361 17.249 1.00 91.19 92 LEU A CA 1
ATOM 697 C C . LEU A 1 92 ? -3.864 40.413 17.907 1.00 91.19 92 LEU A C 1
ATOM 699 O O . LEU A 1 92 ? -3.658 39.886 19.000 1.00 91.19 92 LEU A O 1
ATOM 703 N N . THR A 1 93 ? -4.947 40.140 17.199 1.00 93.88 93 THR A N 1
ATOM 704 C CA . THR A 1 93 ? -5.856 39.049 17.531 1.00 93.88 93 THR A CA 1
ATOM 705 C C . THR A 1 93 ? -5.304 37.715 17.024 1.00 93.88 93 THR A C 1
ATOM 707 O O . THR A 1 93 ? -4.525 37.648 16.073 1.00 93.88 93 THR A O 1
ATOM 710 N N . HIS A 1 94 ? -5.744 36.609 17.633 1.00 94.62 94 HIS A N 1
ATOM 711 C CA . HIS A 1 94 ? -5.366 35.261 17.186 1.00 94.62 94 HIS A CA 1
ATOM 712 C C . HIS A 1 94 ? -5.750 34.996 15.720 1.00 94.62 94 HIS A C 1
ATOM 714 O O . HIS A 1 94 ? -4.971 34.398 14.983 1.00 94.62 94 HIS A O 1
ATOM 720 N N . GLY A 1 95 ? -6.904 35.509 15.277 1.00 94.88 95 GLY A N 1
ATOM 721 C CA . GLY A 1 95 ? -7.337 35.416 13.881 1.00 94.88 95 GLY A CA 1
ATOM 722 C C . GLY A 1 95 ? -6.397 36.146 12.920 1.00 94.88 95 GLY A C 1
ATOM 723 O O . GLY A 1 95 ? -5.980 35.563 11.924 1.00 94.88 95 GLY A O 1
ATOM 724 N N . GLU A 1 96 ? -5.993 37.378 13.246 1.00 95.00 96 GLU A N 1
ATOM 725 C CA . GLU A 1 96 ? -5.033 38.145 12.435 1.00 95.00 96 GLU A CA 1
ATOM 726 C C . GLU A 1 96 ? -3.676 37.440 12.346 1.00 95.00 96 GLU A C 1
ATOM 728 O O . GLU A 1 96 ? -3.094 37.362 11.266 1.00 95.00 96 GLU A O 1
ATOM 733 N N . LEU A 1 97 ? -3.197 36.851 13.448 1.00 94.25 97 LEU A N 1
ATOM 734 C CA . LEU A 1 97 ? -1.963 36.064 13.447 1.00 94.25 97 LEU A CA 1
ATOM 735 C C . LEU A 1 97 ? -2.049 34.862 12.490 1.00 94.25 97 LEU A C 1
ATOM 737 O O . LEU A 1 97 ? -1.120 34.615 11.718 1.00 94.25 97 LEU A O 1
ATOM 741 N N . LEU A 1 98 ? -3.161 34.121 12.507 1.00 95.50 98 LEU A N 1
ATOM 742 C CA . LEU A 1 98 ? -3.377 33.003 11.583 1.00 95.50 98 LEU A CA 1
ATOM 743 C C . LEU A 1 98 ? -3.519 33.468 10.127 1.00 95.50 98 LEU A C 1
ATOM 745 O O . LEU A 1 98 ? -3.093 32.749 9.218 1.00 95.50 98 LEU A O 1
ATOM 749 N N . GLU A 1 99 ? -4.109 34.638 9.879 1.00 94.75 99 GLU A N 1
ATOM 750 C CA . GLU A 1 99 ? -4.182 35.228 8.539 1.00 94.75 99 GLU A CA 1
ATOM 751 C C . GLU A 1 99 ? -2.794 35.612 8.016 1.00 94.75 99 GLU A C 1
ATOM 753 O O . GLU A 1 99 ? -2.466 35.231 6.894 1.00 94.75 99 GLU A O 1
ATOM 758 N N . ILE A 1 100 ? -1.954 36.252 8.839 1.00 93.62 100 ILE A N 1
ATOM 759 C CA . ILE A 1 100 ? -0.569 36.613 8.485 1.00 93.62 100 ILE A CA 1
ATOM 760 C C . ILE A 1 100 ? 0.245 35.361 8.150 1.00 93.62 100 ILE A C 1
ATOM 762 O O . ILE A 1 100 ? 0.938 35.310 7.140 1.00 93.62 100 ILE A O 1
ATOM 766 N N . VAL A 1 101 ? 0.147 34.303 8.957 1.00 93.31 101 VAL A N 1
ATOM 767 C CA . VAL A 1 101 ? 0.866 33.045 8.690 1.00 93.31 101 VAL A CA 1
ATOM 768 C C . VAL A 1 101 ? 0.423 32.421 7.364 1.00 93.31 101 VAL A C 1
ATOM 770 O O . VAL A 1 101 ? 1.252 31.915 6.605 1.00 93.31 101 VAL A O 1
ATOM 773 N N . GLN A 1 102 ? -0.874 32.460 7.060 1.00 94.19 102 GLN A N 1
ATOM 774 C CA . GLN A 1 102 ? -1.407 31.938 5.803 1.00 94.19 102 GLN A CA 1
ATOM 775 C C . GLN A 1 102 ? -0.969 32.763 4.589 1.00 94.19 102 GLN A C 1
ATOM 777 O O . GLN A 1 102 ? -0.552 32.186 3.583 1.00 94.19 102 GLN A O 1
ATOM 782 N N . SER A 1 103 ? -1.029 34.093 4.670 1.00 93.56 103 SER A N 1
ATOM 783 C CA . SER A 1 103 ? -0.618 34.957 3.562 1.00 93.56 103 SER A CA 1
ATOM 784 C C . SER A 1 103 ? 0.892 34.945 3.354 1.00 93.56 103 SER A C 1
ATOM 786 O O . SER A 1 103 ? 1.345 34.840 2.218 1.00 93.56 103 SER A O 1
ATOM 788 N N . ASP A 1 104 ? 1.670 35.009 4.434 1.00 90.81 104 ASP A N 1
ATOM 789 C CA . ASP A 1 104 ? 3.087 35.365 4.349 1.00 90.81 104 ASP A CA 1
ATOM 790 C C . ASP A 1 104 ? 4.016 34.153 4.399 1.00 90.81 104 ASP A C 1
ATOM 792 O O . ASP A 1 104 ? 5.061 34.176 3.752 1.00 90.81 104 ASP A O 1
ATOM 796 N N . LEU A 1 105 ? 3.656 33.090 5.132 1.00 88.50 105 LEU A N 1
ATOM 797 C CA . LEU A 1 105 ? 4.462 31.860 5.186 1.00 88.50 105 LEU A CA 1
ATOM 798 C C . LEU A 1 105 ? 3.949 30.760 4.262 1.00 88.50 105 LEU A C 1
ATOM 800 O O . LEU A 1 105 ? 4.734 29.927 3.803 1.00 88.50 105 LEU A O 1
ATOM 804 N N . LEU A 1 106 ? 2.635 30.685 4.054 1.00 88.56 106 LEU A N 1
ATOM 805 C CA . LEU A 1 106 ? 2.040 29.629 3.240 1.00 88.56 106 LEU A CA 1
ATOM 806 C C . LEU A 1 106 ? 1.730 30.071 1.809 1.00 88.56 106 LEU A C 1
ATOM 808 O O . LEU A 1 106 ? 1.625 29.198 0.949 1.00 88.56 106 LEU A O 1
ATOM 812 N N . ASP A 1 107 ? 1.603 31.377 1.555 1.00 90.44 107 ASP A N 1
ATOM 813 C CA . ASP A 1 107 ? 1.147 31.941 0.274 1.00 90.44 107 ASP A CA 1
ATOM 814 C C . ASP A 1 107 ? -0.164 31.282 -0.213 1.00 90.44 107 ASP A C 1
ATOM 816 O O . ASP A 1 107 ? -0.387 31.038 -1.400 1.00 90.44 107 ASP A O 1
ATOM 820 N N . LEU A 1 108 ? -1.029 30.903 0.737 1.00 90.38 108 LEU A N 1
ATOM 821 C CA . LEU A 1 108 ? -2.310 30.244 0.481 1.00 90.38 108 LEU A CA 1
ATOM 822 C C . LEU A 1 108 ? -3.279 30.478 1.642 1.00 90.38 108 LEU A C 1
ATOM 824 O O . LEU A 1 108 ? -2.906 30.434 2.813 1.00 90.38 108 LEU A O 1
ATOM 828 N N . ARG A 1 109 ? -4.560 30.658 1.312 1.00 93.75 109 ARG A N 1
ATOM 829 C CA . ARG A 1 109 ? -5.647 30.754 2.292 1.00 93.75 109 ARG A CA 1
ATOM 830 C C . ARG A 1 109 ? -6.339 29.401 2.418 1.00 93.75 109 ARG A C 1
ATOM 832 O O . ARG A 1 109 ? -6.855 28.880 1.431 1.00 93.75 109 ARG A O 1
ATOM 839 N N . LEU A 1 110 ? -6.355 28.835 3.620 1.00 94.19 110 LEU A N 1
ATOM 840 C CA . LEU A 1 110 ? -7.054 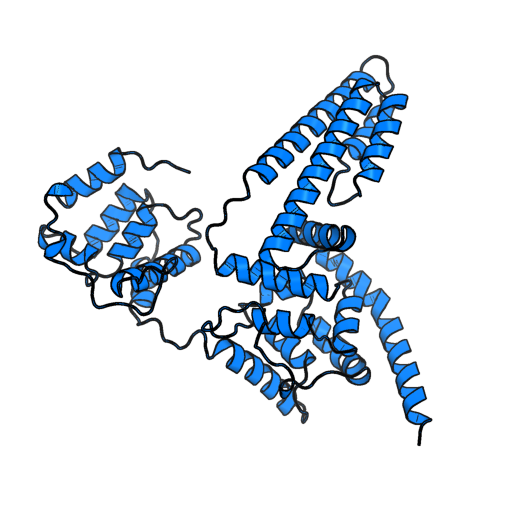27.590 3.919 1.00 94.19 110 LEU A CA 1
ATOM 841 C C . LEU A 1 110 ? -8.525 27.900 4.204 1.00 94.19 110 LEU A C 1
ATOM 843 O O . LEU A 1 110 ? -8.875 28.498 5.221 1.00 94.19 110 LEU A O 1
ATOM 847 N N . GLU A 1 111 ? -9.409 27.510 3.287 1.00 93.25 111 GLU A N 1
ATOM 848 C CA . GLU A 1 111 ? -10.850 27.682 3.476 1.00 93.25 111 GLU A CA 1
ATOM 849 C C . GLU A 1 111 ? -11.322 26.920 4.722 1.00 93.25 111 GLU A C 1
ATOM 851 O O . GLU A 1 111 ? -10.981 25.752 4.904 1.00 93.25 111 GLU A O 1
ATOM 856 N N . ARG A 1 112 ? -12.134 27.564 5.572 1.00 92.81 112 ARG A N 1
ATOM 857 C CA . ARG A 1 112 ? -12.701 26.956 6.795 1.00 92.81 112 ARG A CA 1
ATOM 858 C C . ARG A 1 112 ? -11.638 26.490 7.803 1.00 92.81 112 ARG A C 1
ATOM 860 O O . ARG A 1 112 ? -11.852 25.516 8.529 1.00 92.81 112 ARG A O 1
ATOM 867 N N . LEU A 1 113 ? -10.497 27.185 7.857 1.00 94.75 113 LEU A N 1
ATOM 868 C CA . LEU A 1 113 ? -9.454 26.904 8.844 1.00 94.75 113 LEU A CA 1
ATOM 869 C C . LEU A 1 113 ? -10.016 26.946 10.269 1.00 94.75 113 LEU A C 1
ATOM 871 O O . LEU A 1 113 ? -9.797 26.003 11.019 1.00 94.75 113 LEU A O 1
ATOM 875 N N . ASP A 1 114 ? -10.802 27.968 10.608 1.00 92.69 114 ASP A N 1
ATOM 876 C CA . ASP A 1 114 ? -11.373 28.132 11.951 1.00 92.69 114 ASP A CA 1
ATOM 877 C C . ASP A 1 114 ? -12.235 26.939 12.375 1.00 92.69 114 ASP A C 1
ATOM 879 O O . ASP A 1 114 ? -12.164 26.498 13.518 1.00 92.69 114 ASP A O 1
ATOM 883 N N . GLU A 1 115 ? -13.008 26.366 11.448 1.00 90.69 115 GLU A N 1
ATOM 884 C CA . GLU A 1 115 ? -13.803 25.166 11.717 1.00 90.69 115 GLU A CA 1
ATOM 885 C C . GLU A 1 115 ? -12.906 23.951 11.965 1.00 90.69 115 GLU A C 1
ATOM 887 O O . GLU A 1 115 ? -13.097 23.219 12.935 1.00 90.69 115 GLU A O 1
ATOM 892 N N . THR A 1 116 ? -11.875 23.780 11.132 1.00 91.00 116 THR A N 1
ATOM 893 C CA . THR A 1 116 ? -10.896 22.697 11.286 1.00 91.00 116 THR A CA 1
ATOM 894 C C . THR A 1 116 ? -10.165 22.814 12.625 1.00 91.00 116 THR A C 1
ATOM 896 O O . THR A 1 116 ? -9.958 21.813 13.310 1.00 91.00 116 THR A O 1
ATOM 899 N N . LEU A 1 117 ? -9.792 24.029 13.033 1.00 91.62 117 LEU A N 1
ATOM 900 C CA . LEU A 1 117 ? -9.135 24.293 14.311 1.00 91.62 117 LEU A CA 1
ATOM 901 C C . LEU A 1 117 ? -10.092 24.119 15.498 1.00 91.62 117 LEU A C 1
ATOM 903 O O . LEU A 1 117 ? -9.687 23.559 16.517 1.00 91.62 117 LEU A O 1
ATOM 907 N N . ALA A 1 118 ? -11.364 24.500 15.364 1.00 87.62 118 ALA A N 1
ATOM 908 C CA . ALA A 1 118 ? -12.387 24.266 16.382 1.00 87.62 118 ALA A CA 1
ATOM 909 C C . ALA A 1 118 ? -12.611 22.764 16.630 1.00 87.62 118 ALA A C 1
ATOM 911 O O . ALA A 1 118 ? -12.674 22.328 17.780 1.00 87.62 118 ALA A O 1
ATOM 912 N N . GLU A 1 119 ? -12.626 21.945 15.574 1.00 81.19 119 GLU A N 1
ATOM 913 C CA . GLU A 1 119 ? -12.657 20.481 15.691 1.00 81.19 119 GLU A CA 1
ATOM 914 C C . GLU A 1 119 ? -11.403 19.913 16.379 1.00 81.19 119 GLU A C 1
ATOM 916 O O . GLU A 1 119 ? -11.460 18.836 16.981 1.00 81.19 119 GLU A O 1
ATOM 921 N N . CYS A 1 120 ? -10.262 20.606 16.291 1.00 77.56 120 CYS A N 1
ATOM 922 C CA . CYS A 1 120 ? -9.016 20.229 16.968 1.00 77.56 120 CYS A CA 1
ATOM 923 C C . CYS A 1 120 ? -8.956 20.668 18.437 1.00 77.56 120 CYS A C 1
ATOM 925 O O . CYS A 1 120 ? -8.179 20.096 19.201 1.00 77.56 120 CYS A O 1
ATOM 927 N N . ALA A 1 121 ? -9.712 21.700 18.818 1.00 71.69 121 ALA A N 1
ATOM 928 C CA . ALA A 1 121 ? -9.749 22.222 20.182 1.00 71.69 121 ALA A CA 1
ATOM 929 C C . ALA A 1 121 ? -10.512 21.295 21.137 1.00 71.69 121 ALA A C 1
ATOM 931 O O . ALA A 1 121 ? -10.228 21.284 22.337 1.00 71.69 121 ALA A O 1
ATOM 932 N N . ALA A 1 122 ? -11.432 20.475 20.614 1.00 59.19 122 ALA A N 1
ATOM 933 C CA . ALA A 1 122 ? -11.924 19.325 21.355 1.00 59.19 122 ALA A CA 1
ATOM 934 C C . ALA A 1 122 ? -10.705 18.464 21.731 1.00 59.19 122 ALA A C 1
ATOM 936 O O . ALA A 1 122 ? -9.957 18.084 20.820 1.00 59.19 122 ALA A O 1
ATOM 937 N N . PRO A 1 123 ? -10.457 18.185 23.033 1.00 52.34 123 PRO A N 1
ATOM 938 C CA . PRO A 1 123 ? -9.348 17.328 23.429 1.00 52.34 123 PRO A CA 1
ATOM 939 C C . PRO A 1 123 ? -9.426 16.081 22.557 1.00 52.34 123 PRO A C 1
ATOM 941 O O . PRO A 1 123 ? -10.544 15.598 22.346 1.00 52.34 123 PRO A O 1
ATOM 944 N N . PRO A 1 124 ? -8.305 15.602 21.984 1.00 48.56 124 PRO A N 1
ATOM 945 C CA . PRO A 1 124 ? -8.334 14.366 21.234 1.00 48.56 124 PRO A CA 1
ATOM 946 C C . PRO A 1 124 ? -8.905 13.347 22.201 1.00 48.56 124 PRO A C 1
ATOM 948 O O . PRO A 1 124 ? -8.243 12.973 23.169 1.00 48.56 124 PRO A O 1
ATOM 951 N N . GLY A 1 125 ? -10.175 12.990 22.006 1.00 40.44 125 GLY A N 1
ATOM 952 C CA . GLY A 1 125 ? -10.779 11.951 22.793 1.00 40.44 125 GLY A CA 1
ATOM 953 C C . GLY A 1 125 ? -9.802 10.800 22.687 1.00 40.44 125 GLY A C 1
ATOM 954 O O . GLY A 1 125 ? -9.410 10.410 21.582 1.00 40.44 125 GLY A O 1
ATOM 955 N N . MET A 1 126 ? -9.422 10.228 23.820 1.00 42.72 126 MET A N 1
ATOM 956 C CA . MET A 1 126 ? -8.862 8.880 23.858 1.00 42.72 126 MET A CA 1
ATOM 957 C C . MET A 1 126 ? -9.863 7.832 23.308 1.00 42.72 126 MET A C 1
ATOM 959 O O . MET A 1 126 ? -9.761 6.655 23.606 1.00 42.72 126 MET A O 1
ATOM 963 N N . GLU A 1 127 ? -10.823 8.243 22.479 1.00 42.62 127 GLU A N 1
ATOM 964 C CA . GLU A 1 127 ? -11.871 7.471 21.828 1.00 42.62 127 GLU A CA 1
ATOM 965 C C . GLU A 1 127 ? -11.376 6.775 20.549 1.00 42.62 127 GLU A C 1
ATOM 967 O O . GLU A 1 127 ? -12.132 6.068 19.899 1.00 42.62 127 GLU A O 1
ATOM 972 N N . GLY A 1 128 ? -10.113 6.953 20.147 1.00 47.53 128 GLY A N 1
ATOM 973 C CA . GLY A 1 128 ? -9.680 6.529 18.812 1.00 47.53 128 GLY A CA 1
ATOM 974 C C . GLY A 1 128 ? -8.962 5.185 18.689 1.00 47.53 128 GLY A C 1
ATOM 975 O O . GLY A 1 128 ? -8.997 4.607 17.608 1.00 47.53 128 GLY A O 1
ATOM 976 N N . SER A 1 129 ? -8.249 4.704 19.716 1.00 54.09 129 SER A N 1
ATOM 977 C CA . SER A 1 129 ? -7.259 3.628 19.488 1.00 54.09 129 SER A CA 1
ATOM 978 C C . SER A 1 129 ? -7.440 2.355 20.310 1.00 54.09 129 SER A C 1
ATOM 980 O O . SER A 1 129 ? -7.196 1.281 19.771 1.00 54.09 129 SER A O 1
ATOM 982 N N . GLU A 1 130 ? -7.959 2.417 21.541 1.00 57.25 130 GLU A N 1
ATOM 983 C CA . GLU A 1 130 ? -8.388 1.190 22.239 1.00 57.25 130 GLU A CA 1
ATOM 984 C C . GLU A 1 130 ? -9.736 0.666 21.717 1.00 57.25 130 GLU A C 1
ATOM 986 O O . GLU A 1 130 ? -10.013 -0.533 21.812 1.00 57.25 130 GLU A O 1
ATOM 991 N N . ASP A 1 131 ? -10.545 1.528 21.090 1.00 73.94 131 ASP A N 1
ATOM 992 C CA . ASP A 1 131 ? -11.880 1.150 20.623 1.00 73.94 131 ASP A CA 1
ATOM 993 C C . ASP A 1 131 ? -11.937 0.732 19.144 1.00 73.94 131 ASP A C 1
ATOM 995 O O . ASP A 1 131 ? -12.937 0.169 18.716 1.00 73.94 131 ASP A O 1
ATOM 999 N N . GLU A 1 132 ? -10.879 0.920 18.338 1.00 89.06 132 GLU A N 1
ATOM 1000 C CA . GLU A 1 132 ? -10.922 0.527 16.914 1.00 89.06 132 GLU A CA 1
ATOM 1001 C C . GLU A 1 132 ? -11.063 -0.995 16.766 1.00 89.06 132 GLU A C 1
ATOM 1003 O O . GLU A 1 132 ? -11.970 -1.496 16.097 1.00 89.06 132 GLU A O 1
ATOM 1008 N N . VAL A 1 133 ? -10.171 -1.752 17.412 1.00 91.44 133 VAL A N 1
ATOM 1009 C CA . VAL A 1 133 ? -10.203 -3.219 17.373 1.00 91.44 133 VAL A CA 1
ATOM 1010 C C . VAL A 1 133 ? -11.457 -3.744 18.058 1.00 91.44 133 VAL A C 1
ATOM 1012 O O . VAL A 1 133 ? -12.113 -4.624 17.508 1.00 91.44 133 VAL A O 1
ATOM 1015 N N . SER A 1 134 ? -11.835 -3.175 19.201 1.00 91.62 134 SER A N 1
ATOM 1016 C CA . SER A 1 134 ? -13.066 -3.537 19.909 1.00 91.62 134 SER A CA 1
ATOM 1017 C C . SER A 1 134 ? -14.302 -3.309 19.035 1.00 91.62 134 SER A C 1
ATOM 1019 O O . SER A 1 134 ? -15.127 -4.210 18.908 1.00 91.62 134 SER A O 1
ATOM 1021 N N . SER A 1 135 ? -14.379 -2.179 18.328 1.00 92.12 135 SER A N 1
ATOM 1022 C CA . SER A 1 135 ? -15.445 -1.863 17.371 1.00 92.12 135 SER A CA 1
ATOM 1023 C C . SER A 1 135 ? -15.479 -2.829 16.188 1.00 92.12 135 SER A C 1
ATOM 1025 O O . SER A 1 135 ? -16.554 -3.259 15.771 1.00 92.12 135 SER A O 1
ATOM 1027 N N . LEU A 1 136 ? -14.319 -3.214 15.651 1.00 94.62 136 LEU A N 1
ATOM 1028 C CA . LEU A 1 136 ? -14.210 -4.189 14.560 1.00 94.62 136 LEU A CA 1
ATOM 1029 C C . LEU A 1 136 ? -14.663 -5.589 14.987 1.00 94.62 136 LEU A C 1
ATOM 1031 O O . LEU A 1 136 ? -15.429 -6.238 14.269 1.00 94.62 136 LEU A O 1
ATOM 1035 N N . LEU A 1 137 ? -14.210 -6.048 16.156 1.00 94.81 137 LEU A N 1
ATOM 1036 C CA . LEU A 1 137 ? -14.613 -7.329 16.736 1.00 94.81 137 LEU A CA 1
ATOM 1037 C C . LEU A 1 137 ? -16.111 -7.317 17.059 1.00 94.81 137 LEU A C 1
ATOM 1039 O O . LEU A 1 137 ? -16.824 -8.248 16.690 1.00 94.81 137 LEU A O 1
ATOM 1043 N N . PHE A 1 138 ? -16.614 -6.229 17.644 1.00 94.19 138 PHE A N 1
ATOM 1044 C CA . PHE A 1 138 ? -18.032 -6.039 17.927 1.00 94.19 138 PHE A CA 1
ATOM 1045 C C . PHE A 1 138 ? -18.880 -6.044 16.650 1.00 94.19 138 PHE A C 1
ATOM 1047 O O . PHE A 1 138 ? -19.916 -6.703 16.603 1.00 94.19 138 PHE A O 1
ATOM 1054 N N . ALA A 1 139 ? -18.438 -5.372 15.583 1.00 94.81 139 ALA A N 1
ATOM 1055 C CA . ALA A 1 139 ? -19.132 -5.377 14.297 1.00 94.81 139 ALA A CA 1
ATOM 1056 C C . ALA A 1 139 ? -19.216 -6.791 13.695 1.00 94.81 139 ALA A C 1
ATOM 1058 O O . ALA A 1 139 ? -20.275 -7.186 13.196 1.00 94.81 139 ALA A O 1
ATOM 1059 N N . ALA A 1 140 ? -18.133 -7.572 13.784 1.00 95.94 140 ALA A N 1
ATOM 1060 C CA . ALA A 1 140 ? -18.119 -8.972 13.363 1.00 95.94 140 ALA A CA 1
ATOM 1061 C C . ALA A 1 140 ? -19.077 -9.832 14.212 1.00 95.94 140 ALA A C 1
ATOM 1063 O O . ALA A 1 140 ? -19.884 -10.589 13.666 1.00 95.94 140 ALA A O 1
ATOM 1064 N N . GLU A 1 141 ? -19.049 -9.669 15.538 1.00 96.69 141 GLU A N 1
ATOM 1065 C CA . GLU A 1 141 ? -19.950 -10.349 16.476 1.00 96.69 141 GLU A CA 1
ATOM 1066 C C . GLU A 1 141 ? -21.421 -10.033 16.226 1.00 96.69 141 GLU A C 1
ATOM 1068 O O . GLU A 1 141 ? -22.247 -10.944 16.180 1.00 96.69 141 GLU A O 1
ATOM 1073 N N . MET A 1 142 ? -21.761 -8.761 16.032 1.00 96.06 142 MET A N 1
ATOM 1074 C CA . MET A 1 142 ? -23.131 -8.330 15.766 1.00 96.06 142 MET A CA 1
ATOM 1075 C C . MET A 1 142 ? -23.659 -8.905 14.452 1.00 96.06 142 MET A C 1
ATOM 1077 O O . MET A 1 142 ? -24.787 -9.401 14.412 1.00 96.06 142 MET A O 1
ATOM 1081 N N . GLY A 1 143 ? -22.837 -8.907 13.397 1.00 92.12 143 GLY A N 1
ATOM 1082 C CA . GLY A 1 143 ? -23.190 -9.520 12.116 1.00 92.12 143 GLY A CA 1
ATOM 1083 C C . GLY A 1 143 ? -23.468 -11.020 12.243 1.00 92.12 143 GLY A C 1
ATOM 1084 O O . GLY A 1 143 ? -24.477 -11.509 11.734 1.00 92.12 143 GLY A O 1
ATOM 1085 N N . ALA A 1 144 ? -22.619 -11.750 12.968 1.00 96.06 144 ALA A N 1
ATOM 1086 C CA . ALA A 1 144 ? -22.792 -13.183 13.196 1.00 96.06 144 ALA A CA 1
ATOM 1087 C C . ALA A 1 144 ? -24.004 -13.506 14.087 1.00 96.06 144 ALA A C 1
ATOM 1089 O O . ALA A 1 144 ? -24.779 -14.412 13.765 1.00 96.06 144 ALA A O 1
ATOM 1090 N N . ARG A 1 145 ? -24.226 -12.728 15.158 1.00 96.06 145 ARG A N 1
ATOM 1091 C CA . ARG A 1 145 ? -25.384 -12.878 16.059 1.00 96.06 145 ARG A CA 1
ATOM 1092 C C . ARG A 1 145 ? -26.707 -12.679 15.331 1.00 96.06 145 ARG A C 1
ATOM 1094 O O . ARG A 1 145 ? -27.634 -13.447 15.570 1.00 96.06 145 ARG A O 1
ATOM 1101 N N . ALA A 1 146 ? -26.788 -11.723 14.404 1.00 94.50 146 ALA A N 1
ATOM 1102 C CA . ALA A 1 146 ? -27.978 -11.526 13.571 1.00 94.50 146 ALA A CA 1
ATOM 1103 C C . ALA A 1 146 ? -28.325 -12.761 12.713 1.00 94.50 146 ALA A C 1
ATOM 1105 O O . ALA A 1 146 ? -29.478 -12.946 12.334 1.00 94.50 146 ALA A O 1
ATOM 1106 N N . MET A 1 147 ? -27.343 -13.629 12.444 1.00 94.62 147 MET A N 1
ATOM 1107 C CA . MET A 1 147 ? -27.502 -14.905 11.737 1.00 94.62 147 MET A CA 1
ATOM 1108 C C . MET A 1 147 ? -27.602 -16.121 12.678 1.00 94.62 147 MET A C 1
ATOM 1110 O O . MET A 1 147 ? -27.572 -17.255 12.204 1.00 94.62 147 MET A O 1
ATOM 1114 N N . GLY A 1 148 ? -27.689 -15.918 13.998 1.00 96.38 148 GLY A N 1
ATOM 1115 C CA . GLY A 1 148 ? -27.814 -17.001 14.979 1.00 96.38 148 GLY A CA 1
ATOM 1116 C C . GLY A 1 148 ? -26.563 -17.874 15.135 1.00 96.38 148 GLY A C 1
ATOM 1117 O O . GLY A 1 148 ? -26.682 -19.051 15.471 1.00 96.38 148 GLY A O 1
ATOM 1118 N N . ARG A 1 149 ? -25.366 -17.332 14.881 1.00 96.69 149 ARG A N 1
ATOM 1119 C CA . ARG A 1 149 ? -24.087 -18.061 14.968 1.00 96.69 149 ARG A CA 1
ATOM 1120 C C . ARG A 1 149 ? -23.003 -17.251 15.683 1.00 96.69 149 ARG A C 1
ATOM 1122 O O . ARG A 1 149 ? -23.147 -16.048 15.887 1.00 96.69 149 ARG A O 1
ATOM 1129 N N . THR A 1 150 ? -21.912 -17.913 16.066 1.00 97.19 150 THR A N 1
ATOM 1130 C CA . THR A 1 150 ? -20.710 -17.247 16.591 1.00 97.19 150 THR A CA 1
ATOM 1131 C C . THR A 1 150 ? -19.915 -16.597 15.458 1.00 97.19 150 THR A C 1
ATOM 1133 O O . THR A 1 150 ? -19.958 -17.065 14.316 1.00 97.19 150 THR A O 1
ATOM 1136 N N . ALA A 1 151 ? -19.218 -15.499 15.763 1.00 97.56 151 ALA A N 1
ATOM 1137 C CA . ALA A 1 151 ? -18.401 -14.807 14.775 1.00 97.56 151 ALA A CA 1
ATOM 1138 C C . ALA A 1 151 ? -17.131 -15.585 14.443 1.00 97.56 151 ALA A C 1
ATOM 1140 O O . ALA A 1 151 ? -16.441 -16.114 15.322 1.00 97.56 151 ALA A O 1
ATOM 1141 N N . ASP A 1 152 ? -16.809 -15.602 13.157 1.00 97.75 152 ASP A N 1
ATOM 1142 C CA . ASP A 1 152 ? -15.610 -16.215 12.609 1.00 97.75 152 ASP A CA 1
ATOM 1143 C C . ASP A 1 152 ? -14.745 -15.207 11.842 1.00 97.75 152 ASP A C 1
ATOM 1145 O O . ASP A 1 152 ? -15.090 -14.039 11.656 1.00 97.75 152 ASP A O 1
ATOM 1149 N N . GLU A 1 153 ? -13.566 -15.652 11.417 1.00 96.94 153 GLU A N 1
ATOM 1150 C CA . GLU A 1 153 ? -12.614 -14.810 10.694 1.00 96.94 153 GLU A CA 1
ATOM 1151 C C . GLU A 1 153 ? -13.195 -14.167 9.421 1.00 96.94 153 GLU A C 1
ATOM 1153 O O . GLU A 1 153 ? -12.720 -13.107 9.023 1.00 96.94 153 GLU A O 1
ATOM 1158 N N . LEU A 1 154 ? -14.204 -14.765 8.772 1.00 97.25 154 LEU A N 1
ATOM 1159 C CA . LEU A 1 154 ? -14.796 -14.193 7.559 1.00 97.25 154 LEU A CA 1
ATOM 1160 C C . LEU A 1 154 ? -15.678 -12.996 7.906 1.00 97.25 154 LEU A C 1
ATOM 1162 O O . LEU A 1 154 ? -15.674 -12.010 7.170 1.00 97.25 154 LEU A O 1
ATOM 1166 N N . ASP A 1 155 ? -16.371 -13.045 9.045 1.00 97.44 155 ASP A N 1
ATOM 1167 C CA . ASP A 1 155 ? -17.100 -11.888 9.573 1.00 97.44 155 ASP A CA 1
ATOM 1168 C C . ASP A 1 155 ? -16.141 -10.755 9.925 1.00 97.44 155 ASP A C 1
ATOM 1170 O O . ASP A 1 155 ? -16.400 -9.596 9.597 1.00 97.44 155 ASP A O 1
ATOM 1174 N N . LEU A 1 156 ? -14.997 -11.096 10.526 1.00 97.31 156 LEU A N 1
ATOM 1175 C CA . LEU A 1 156 ? -13.960 -10.117 10.825 1.00 97.31 156 LEU A CA 1
ATOM 1176 C C . LEU A 1 156 ? -13.381 -9.498 9.548 1.00 97.31 156 LEU A C 1
ATOM 1178 O O . LEU A 1 156 ? -13.212 -8.285 9.473 1.00 97.31 156 LEU A O 1
ATOM 1182 N N . ILE A 1 157 ? -13.125 -10.295 8.511 1.00 97.00 157 ILE A N 1
ATOM 1183 C CA . ILE A 1 157 ? -12.670 -9.801 7.204 1.00 97.00 157 ILE A CA 1
ATOM 1184 C C . ILE A 1 157 ? -13.719 -8.893 6.560 1.00 97.00 157 ILE A C 1
ATOM 1186 O O . ILE A 1 157 ? -13.357 -7.868 5.982 1.00 97.00 157 ILE A O 1
ATOM 1190 N N . ALA A 1 158 ? -15.005 -9.231 6.661 1.00 96.25 158 ALA A N 1
ATOM 1191 C CA . ALA A 1 158 ? -16.088 -8.387 6.166 1.00 96.25 158 ALA A CA 1
ATOM 1192 C C . ALA A 1 158 ? -16.168 -7.052 6.929 1.00 96.25 158 ALA A C 1
ATOM 1194 O O . ALA A 1 158 ? -16.357 -6.007 6.300 1.00 96.25 158 ALA A O 1
ATOM 1195 N N . ALA A 1 159 ? -15.970 -7.067 8.253 1.00 96.25 159 ALA A N 1
ATOM 1196 C CA . ALA A 1 159 ? -15.883 -5.862 9.079 1.00 96.25 159 ALA A CA 1
ATOM 1197 C C . ALA A 1 159 ? -14.664 -5.002 8.699 1.00 96.25 159 ALA A C 1
ATOM 1199 O O . ALA A 1 159 ? -14.808 -3.810 8.432 1.00 96.25 159 ALA A O 1
ATOM 1200 N N . LEU A 1 160 ? -13.484 -5.615 8.556 1.00 96.50 160 LEU A N 1
ATOM 1201 C CA . LEU A 1 160 ? -12.251 -4.952 8.115 1.00 96.50 160 LEU A CA 1
ATOM 1202 C C . LEU A 1 160 ? -12.383 -4.363 6.702 1.00 96.50 160 LEU A C 1
ATOM 1204 O O . LEU A 1 160 ? -11.891 -3.269 6.437 1.00 96.50 160 LEU A O 1
ATOM 1208 N N . ALA A 1 161 ? -13.072 -5.037 5.782 1.00 95.25 161 ALA A N 1
ATOM 1209 C CA . ALA A 1 161 ? -13.320 -4.501 4.444 1.00 95.25 161 ALA A CA 1
ATOM 1210 C C . ALA A 1 161 ? -14.255 -3.276 4.450 1.00 95.25 161 ALA A C 1
ATOM 1212 O O . ALA A 1 161 ? -14.182 -2.457 3.536 1.00 95.25 161 ALA A O 1
ATOM 1213 N N . GLY A 1 162 ? -15.132 -3.152 5.452 1.00 91.56 162 GLY A N 1
ATOM 1214 C CA . GLY A 1 162 ? -16.021 -2.000 5.630 1.00 91.56 162 GLY A CA 1
ATOM 1215 C C . GLY A 1 162 ? -15.416 -0.851 6.440 1.00 91.56 162 GLY A C 1
ATOM 1216 O O . GLY A 1 162 ? -15.954 0.253 6.414 1.00 91.56 162 GLY A O 1
ATOM 1217 N N . HIS A 1 163 ? -14.318 -1.089 7.157 1.00 94.12 163 HIS A N 1
ATOM 1218 C CA . HIS A 1 163 ? -13.737 -0.099 8.054 1.00 94.12 163 HIS A CA 1
ATOM 1219 C C . HIS A 1 163 ? -12.773 0.846 7.316 1.00 94.12 163 HIS A C 1
ATOM 1221 O O . HIS A 1 163 ? -11.871 0.361 6.627 1.00 94.12 163 HIS A O 1
ATOM 1227 N N . PRO A 1 164 ? -12.880 2.182 7.479 1.00 90.12 164 PRO A N 1
ATOM 1228 C CA . PRO A 1 164 ? -12.084 3.151 6.718 1.00 90.12 164 PRO A CA 1
ATOM 1229 C C . PRO A 1 164 ? -10.574 2.938 6.822 1.00 90.12 164 PRO A C 1
ATOM 1231 O O . PRO A 1 164 ? -9.843 3.157 5.859 1.00 90.12 164 PRO A O 1
ATOM 1234 N N . ALA A 1 165 ? -10.092 2.476 7.981 1.00 88.75 165 ALA A N 1
ATOM 1235 C CA . ALA A 1 165 ? -8.665 2.295 8.195 1.00 88.75 165 ALA A CA 1
ATOM 1236 C C . ALA A 1 165 ? -8.061 1.153 7.359 1.00 88.75 165 ALA A C 1
ATOM 1238 O O . ALA A 1 165 ? -6.889 1.202 6.985 1.00 88.75 165 ALA A O 1
ATOM 1239 N N . THR A 1 166 ? -8.854 0.128 7.073 1.00 94.44 166 THR A N 1
ATOM 1240 C CA . THR A 1 166 ? -8.411 -1.095 6.398 1.00 94.44 166 THR A CA 1
ATOM 1241 C C . THR A 1 166 ? -8.994 -1.228 4.997 1.00 94.44 166 THR A C 1
ATOM 1243 O O . THR A 1 166 ? -8.445 -1.977 4.191 1.00 94.44 166 THR A O 1
ATOM 1246 N N . ALA A 1 167 ? -10.030 -0.454 4.662 1.00 92.44 167 ALA A N 1
ATOM 1247 C CA . ALA A 1 167 ? -10.705 -0.466 3.369 1.00 92.44 167 ALA A CA 1
ATOM 1248 C C . ALA A 1 167 ? -9.735 -0.307 2.189 1.00 92.44 167 ALA A C 1
ATOM 1250 O O . ALA A 1 167 ? -9.794 -1.099 1.254 1.00 92.44 167 ALA A O 1
ATOM 1251 N N . GLU A 1 168 ? -8.783 0.631 2.252 1.00 89.31 168 GLU A N 1
ATOM 1252 C CA . GLU A 1 168 ? -7.816 0.851 1.162 1.00 89.31 168 GLU A CA 1
ATOM 1253 C C . GLU A 1 168 ? -6.909 -0.374 0.920 1.00 89.31 168 GLU A C 1
ATOM 1255 O O . GLU A 1 168 ? -6.622 -0.752 -0.223 1.00 89.31 168 GLU A O 1
ATOM 1260 N N . VAL A 1 169 ? -6.471 -1.031 1.998 1.00 93.25 169 VAL A N 1
ATOM 1261 C CA . VAL A 1 169 ? -5.666 -2.261 1.934 1.00 93.25 169 VAL A CA 1
ATOM 1262 C C . VAL A 1 169 ? -6.493 -3.392 1.336 1.00 93.25 169 VAL A C 1
ATOM 1264 O O . VAL A 1 169 ? -6.065 -4.045 0.380 1.00 93.25 169 VAL A O 1
ATOM 1267 N N . MET A 1 170 ? -7.706 -3.581 1.850 1.00 95.38 170 MET A N 1
ATOM 1268 C CA . MET A 1 170 ? -8.626 -4.635 1.427 1.00 95.38 170 MET A CA 1
ATOM 1269 C C . MET A 1 170 ? -9.040 -4.468 -0.039 1.00 95.38 170 MET A C 1
ATOM 1271 O O . MET A 1 170 ? -8.961 -5.419 -0.817 1.00 95.38 170 MET A O 1
ATOM 1275 N N . GLU A 1 171 ? -9.366 -3.253 -0.475 1.00 90.81 171 GLU A N 1
ATOM 1276 C CA . GLU A 1 171 ? -9.702 -2.932 -1.864 1.00 90.81 171 GLU A CA 1
ATOM 1277 C C . GLU A 1 171 ? -8.499 -3.102 -2.808 1.00 90.81 171 GLU A C 1
ATOM 1279 O O . GLU A 1 171 ? -8.614 -3.685 -3.902 1.00 90.81 171 GLU A O 1
ATOM 1284 N N . GLY A 1 172 ? -7.318 -2.660 -2.364 1.00 88.88 172 GLY A N 1
ATOM 1285 C CA . GLY A 1 172 ? -6.049 -2.848 -3.063 1.00 88.88 172 GLY A CA 1
ATOM 1286 C C . GLY A 1 172 ? -5.741 -4.320 -3.326 1.00 88.88 172 GLY A C 1
ATOM 1287 O O . GLY A 1 172 ? -5.328 -4.695 -4.429 1.00 88.88 172 GLY A O 1
ATOM 1288 N N . LEU A 1 173 ? -6.037 -5.172 -2.349 1.00 91.69 173 LEU A N 1
ATOM 1289 C CA . LEU A 1 173 ? -5.946 -6.624 -2.466 1.00 91.69 173 LEU A CA 1
ATOM 1290 C C . LEU A 1 173 ? -7.108 -7.216 -3.276 1.00 91.69 173 LEU A C 1
ATOM 1292 O O . LEU A 1 173 ? -6.921 -8.198 -3.989 1.00 91.69 173 LEU A O 1
ATOM 1296 N N . GLY A 1 174 ? -8.263 -6.556 -3.290 1.00 89.88 174 GLY A N 1
ATOM 1297 C CA . GLY A 1 174 ? -9.478 -7.001 -3.973 1.00 89.88 174 GLY A CA 1
ATOM 1298 C C . GLY A 1 174 ? -10.388 -7.854 -3.116 1.00 89.88 174 GLY A C 1
ATOM 1299 O O . GLY A 1 174 ? -11.227 -8.572 -3.654 1.00 89.88 174 GLY A O 1
ATOM 1300 N N . ILE A 1 175 ? -10.214 -7.770 -1.803 1.00 93.56 175 ILE A N 1
ATOM 1301 C CA . ILE A 1 175 ? -11.072 -8.396 -0.815 1.00 93.56 175 ILE A CA 1
ATOM 1302 C C . ILE A 1 175 ? -12.201 -7.403 -0.533 1.00 93.56 175 ILE A C 1
ATOM 1304 O O . ILE A 1 175 ? -12.033 -6.448 0.218 1.00 93.56 175 ILE A O 1
ATOM 1308 N N . THR A 1 176 ? -13.340 -7.589 -1.196 1.00 92.31 176 THR A N 1
ATOM 1309 C CA . THR A 1 176 ? -14.544 -6.783 -0.960 1.00 92.31 176 THR A CA 1
ATOM 1310 C C . THR A 1 176 ? -15.501 -7.535 -0.049 1.00 92.31 176 THR A C 1
ATOM 1312 O O . THR A 1 176 ? -15.562 -8.765 -0.094 1.00 92.31 176 THR A O 1
ATOM 1315 N N . LYS A 1 177 ? -16.321 -6.804 0.714 1.00 92.25 177 LYS A N 1
ATOM 1316 C CA . LYS A 1 177 ? -17.388 -7.400 1.531 1.00 92.25 177 LYS A CA 1
ATOM 1317 C C . LYS A 1 177 ? -18.274 -8.351 0.712 1.00 92.25 177 LYS A C 1
ATOM 1319 O O . LYS A 1 177 ? -18.483 -9.488 1.103 1.00 92.25 177 LYS A O 1
ATOM 1324 N N . SER A 1 178 ? -18.669 -7.940 -0.495 1.00 89.81 178 SER A N 1
ATOM 1325 C CA . SER A 1 178 ? -19.475 -8.766 -1.404 1.00 89.81 178 SER A CA 1
ATOM 1326 C C . SER A 1 178 ? -18.810 -10.084 -1.819 1.00 89.81 178 SER A C 1
ATOM 1328 O O . SER A 1 178 ? -19.493 -11.101 -1.940 1.00 89.81 178 SER A O 1
ATOM 1330 N N . ALA A 1 179 ? -17.491 -10.091 -2.041 1.00 88.50 179 ALA A N 1
ATOM 1331 C CA . ALA A 1 179 ? -16.760 -11.305 -2.396 1.00 88.50 179 ALA A CA 1
ATOM 1332 C C . ALA A 1 179 ? -16.694 -12.274 -1.210 1.00 88.50 179 ALA A C 1
ATOM 1334 O O . ALA A 1 179 ? -16.852 -13.479 -1.399 1.00 88.50 179 ALA A O 1
ATOM 1335 N N . VAL A 1 180 ? -16.505 -11.740 0.001 1.00 93.12 180 VAL A N 1
ATOM 1336 C CA . VAL A 1 180 ? -16.522 -12.518 1.244 1.00 93.12 180 VAL A CA 1
ATOM 1337 C C . VAL A 1 180 ? -17.906 -13.118 1.458 1.00 93.12 180 VAL A C 1
ATOM 1339 O O . VAL A 1 180 ? -18.004 -14.333 1.572 1.00 93.12 180 VAL A O 1
ATOM 1342 N N . ASP A 1 181 ? -18.966 -12.309 1.399 1.00 91.75 181 ASP A N 1
ATOM 1343 C CA . ASP A 1 181 ? -20.352 -12.752 1.603 1.00 91.75 181 ASP A CA 1
ATOM 1344 C C . ASP A 1 181 ? -20.747 -13.861 0.614 1.00 91.75 181 ASP A C 1
ATOM 1346 O O . ASP A 1 181 ? -21.312 -14.880 1.009 1.00 91.75 181 ASP A O 1
ATOM 1350 N N . THR A 1 182 ? -20.373 -13.715 -0.663 1.00 89.81 182 THR A N 1
ATOM 1351 C CA . THR A 1 182 ? -20.664 -14.706 -1.719 1.00 89.81 182 THR A CA 1
ATOM 1352 C C . THR A 1 182 ? -19.980 -16.053 -1.468 1.00 89.81 182 THR A C 1
ATOM 1354 O O . THR A 1 182 ? -20.495 -17.100 -1.859 1.00 89.81 182 THR A O 1
ATOM 1357 N N . LEU A 1 183 ? -18.801 -16.043 -0.845 1.00 91.25 183 LEU A N 1
ATOM 1358 C CA . LEU A 1 183 ? -18.002 -17.241 -0.592 1.00 91.25 183 LEU A CA 1
ATOM 1359 C C . LEU A 1 183 ? -18.121 -17.735 0.855 1.00 91.25 183 LEU A C 1
ATOM 1361 O O . LEU A 1 183 ? -17.564 -18.778 1.182 1.00 91.25 183 LEU A O 1
ATOM 1365 N N . ALA A 1 184 ? -18.838 -17.035 1.731 1.00 93.69 184 ALA A N 1
ATOM 1366 C CA . ALA A 1 184 ? -18.733 -17.262 3.165 1.00 93.69 184 ALA A CA 1
ATOM 1367 C C . ALA A 1 184 ? -19.160 -18.680 3.577 1.00 93.69 184 ALA A C 1
ATOM 1369 O O . ALA A 1 184 ? -18.449 -19.360 4.311 1.00 93.69 184 ALA A O 1
ATOM 1370 N N . GLU A 1 185 ? -20.290 -19.163 3.062 1.00 92.94 185 GLU A N 1
ATOM 1371 C CA . GLU A 1 185 ? -20.804 -20.504 3.359 1.00 92.94 185 GLU A CA 1
ATOM 1372 C C . GLU A 1 185 ? -19.851 -21.641 2.925 1.00 92.94 185 GLU A C 1
ATOM 1374 O O . GLU A 1 185 ? -19.468 -22.445 3.783 1.00 92.94 185 GLU A O 1
ATOM 1379 N N . PRO A 1 186 ? -19.381 -21.714 1.658 1.00 91.38 186 PRO A N 1
ATOM 1380 C CA . PRO A 1 186 ? -18.436 -22.755 1.257 1.00 91.38 186 PRO A CA 1
ATOM 1381 C C . PRO A 1 186 ? -17.107 -22.682 2.020 1.00 91.38 186 PRO A C 1
ATOM 1383 O O . PRO A 1 186 ? -16.525 -23.718 2.337 1.00 91.38 186 PRO A O 1
ATOM 1386 N N . LEU A 1 187 ? -16.631 -21.480 2.351 1.00 93.44 187 LEU A N 1
ATOM 1387 C CA . LEU A 1 187 ? -15.391 -21.295 3.105 1.00 93.44 187 LEU A CA 1
ATOM 1388 C C . LEU A 1 187 ? -15.516 -21.763 4.558 1.00 93.44 187 LEU A C 1
ATOM 1390 O O . LEU A 1 187 ? -14.617 -22.442 5.053 1.00 93.44 187 LEU A O 1
ATOM 1394 N N . ARG A 1 188 ? -16.646 -21.491 5.221 1.00 94.88 188 ARG A N 1
ATOM 1395 C CA . ARG A 1 188 ? -16.927 -22.006 6.573 1.00 94.88 188 ARG A CA 1
ATOM 1396 C C . ARG A 1 188 ? -16.906 -23.529 6.616 1.00 94.88 188 ARG A C 1
ATOM 1398 O O . ARG A 1 188 ? -16.352 -24.106 7.550 1.00 94.88 188 ARG A O 1
ATOM 1405 N N . ALA A 1 189 ? -17.422 -24.190 5.579 1.00 91.94 189 ALA A N 1
ATOM 1406 C CA . ALA A 1 189 ? -17.376 -25.649 5.469 1.00 91.94 189 ALA A CA 1
ATOM 1407 C C . ALA A 1 189 ? -15.940 -26.206 5.370 1.00 91.94 189 ALA A C 1
ATOM 1409 O O . ALA A 1 189 ? -15.688 -27.337 5.794 1.00 91.94 189 ALA A O 1
ATOM 1410 N N . LEU A 1 190 ? -14.985 -25.423 4.849 1.00 90.94 190 LEU A N 1
ATOM 1411 C CA . LEU A 1 190 ? -13.565 -25.793 4.804 1.00 90.94 190 LEU A CA 1
ATOM 1412 C C . LEU A 1 190 ? -12.854 -25.651 6.160 1.00 90.94 190 LEU A C 1
ATOM 1414 O O . LEU A 1 190 ? -11.770 -26.221 6.322 1.00 90.94 190 LEU A O 1
ATOM 1418 N N . GLY A 1 191 ? -13.485 -24.973 7.119 1.00 94.81 191 GLY A N 1
ATOM 1419 C CA . GLY A 1 191 ? -12.961 -24.682 8.447 1.00 94.81 191 GLY A CA 1
ATOM 1420 C C . GLY A 1 191 ? -12.470 -23.244 8.539 1.00 94.81 191 GLY A C 1
ATOM 1421 O O . GLY A 1 191 ? -11.566 -22.859 7.804 1.00 94.81 191 GLY A O 1
ATOM 1422 N N . VAL A 1 192 ? -13.063 -22.489 9.463 1.00 97.12 192 VAL A N 1
ATOM 1423 C CA . VAL A 1 192 ? -12.712 -21.105 9.803 1.00 97.12 192 VAL A CA 1
ATOM 1424 C C . VAL A 1 192 ? -12.431 -20.997 11.298 1.00 97.12 192 VAL A C 1
ATOM 1426 O O . VAL A 1 192 ? -12.991 -21.754 12.094 1.00 97.12 192 VAL A O 1
ATOM 1429 N N . ARG A 1 193 ? -11.550 -20.075 11.683 1.00 97.19 193 ARG A N 1
ATOM 1430 C CA . ARG A 1 193 ? -11.240 -19.800 13.091 1.00 97.19 193 ARG A CA 1
ATOM 1431 C C . ARG A 1 193 ? -12.291 -18.862 13.691 1.00 97.19 193 ARG A C 1
ATOM 1433 O O . ARG A 1 193 ? -12.770 -17.964 12.998 1.00 97.19 193 ARG A O 1
ATOM 1440 N N . GLN A 1 194 ? -12.638 -19.057 14.962 1.00 97.69 194 GLN A N 1
ATOM 1441 C CA . GLN A 1 194 ? -13.532 -18.136 15.666 1.00 97.69 194 GLN A CA 1
ATOM 1442 C C . GLN A 1 194 ? -12.814 -16.823 15.967 1.00 97.69 194 GLN A C 1
ATOM 1444 O O . GLN A 1 194 ? -11.610 -16.815 16.220 1.00 97.69 194 GLN A O 1
ATOM 1449 N N . VAL A 1 195 ? -13.550 -15.711 15.981 1.00 95.88 195 VAL A N 1
ATOM 1450 C CA . VAL A 1 195 ? -12.971 -14.386 16.260 1.00 95.88 195 VAL A CA 1
ATOM 1451 C C . VAL A 1 195 ? -12.285 -14.337 17.629 1.00 95.88 195 VAL A C 1
ATOM 1453 O O . VAL A 1 195 ? -11.214 -13.748 17.747 1.00 95.88 195 VAL A O 1
ATOM 1456 N N . ALA A 1 196 ? -12.830 -15.036 18.629 1.00 94.69 196 ALA A N 1
ATOM 1457 C CA . ALA A 1 196 ? -12.251 -15.127 19.972 1.00 94.69 196 ALA A CA 1
ATOM 1458 C C . ALA A 1 196 ? -10.833 -15.740 20.003 1.00 94.69 196 ALA A C 1
ATOM 1460 O O . ALA A 1 196 ? -10.049 -15.434 20.898 1.00 94.69 196 ALA A O 1
ATOM 1461 N N . ASP A 1 197 ? -10.477 -16.558 19.007 1.00 94.94 197 ASP A N 1
ATOM 1462 C CA . ASP A 1 197 ? -9.157 -17.194 18.894 1.00 94.94 197 ASP A CA 1
ATOM 1463 C C . ASP A 1 197 ? -8.142 -16.328 18.114 1.00 94.94 197 ASP A C 1
ATOM 1465 O O . ASP A 1 197 ? -6.995 -16.734 17.868 1.00 94.94 197 ASP A O 1
ATOM 1469 N N . ILE A 1 198 ? -8.555 -15.145 17.650 1.00 93.00 198 ILE A N 1
ATOM 1470 C CA . ILE A 1 198 ? -7.714 -14.205 16.909 1.00 93.00 198 ILE A CA 1
ATOM 1471 C C . ILE A 1 198 ? -7.134 -13.205 17.905 1.00 93.00 198 ILE A C 1
ATOM 1473 O O . ILE A 1 198 ? -7.770 -12.225 18.278 1.00 93.00 198 ILE A O 1
ATOM 1477 N N . SER A 1 199 ? -5.895 -13.442 18.337 1.00 87.31 199 SER A N 1
ATOM 1478 C CA . SER A 1 199 ? -5.194 -12.472 19.178 1.00 87.31 199 SER A CA 1
ATOM 1479 C C . SER A 1 199 ? -4.697 -11.294 18.329 1.00 87.31 199 SER A C 1
ATOM 1481 O O . SER A 1 199 ? -3.936 -11.527 17.387 1.00 87.31 199 SER A O 1
ATOM 1483 N N . PRO A 1 200 ? -5.053 -10.040 18.669 1.00 79.56 200 PRO A N 1
ATOM 1484 C CA . PRO A 1 200 ? -4.574 -8.855 17.959 1.00 79.56 200 PRO A CA 1
ATOM 1485 C C . PRO A 1 200 ? -3.099 -8.532 18.235 1.00 79.56 200 PRO A C 1
ATOM 1487 O O . PRO A 1 200 ? -2.561 -7.603 17.639 1.00 79.56 200 PRO A O 1
ATOM 1490 N N . LYS A 1 201 ? -2.422 -9.269 19.132 1.00 77.00 201 LYS A N 1
ATOM 1491 C CA . LYS A 1 201 ? -1.001 -9.049 19.433 1.00 77.00 201 LYS A CA 1
ATOM 1492 C C . LYS A 1 201 ? -0.131 -9.469 18.248 1.00 77.00 201 LYS A C 1
ATOM 1494 O O . LYS A 1 201 ? 0.343 -10.601 18.168 1.00 77.00 201 LYS A O 1
ATOM 1499 N N . SER A 1 202 ? 0.085 -8.523 17.342 1.00 66.12 202 SER A N 1
ATOM 1500 C CA . SER A 1 202 ? 1.125 -8.570 16.320 1.00 66.12 202 SER A CA 1
ATOM 1501 C C . SER A 1 202 ? 2.496 -8.619 16.993 1.00 66.12 202 SER A C 1
ATOM 1503 O O . SER A 1 202 ? 2.801 -7.814 17.872 1.00 66.12 202 SER A O 1
ATOM 1505 N N . THR A 1 203 ? 3.360 -9.532 16.551 1.00 64.81 203 THR A N 1
ATOM 1506 C CA . THR A 1 203 ? 4.756 -9.642 17.013 1.00 64.81 203 THR A CA 1
ATOM 1507 C C . THR A 1 203 ? 5.588 -8.390 16.721 1.00 64.81 203 THR A C 1
ATOM 1509 O O . THR A 1 203 ? 6.680 -8.251 17.265 1.00 64.81 203 THR A O 1
ATOM 1512 N N . ASN A 1 204 ? 5.092 -7.502 15.854 1.00 68.44 204 ASN A N 1
ATOM 1513 C CA . ASN A 1 204 ? 5.787 -6.303 15.392 1.00 68.44 204 ASN A CA 1
ATOM 1514 C C . ASN A 1 204 ? 5.239 -5.001 15.999 1.00 68.44 204 ASN A C 1
ATOM 1516 O O . ASN A 1 204 ? 5.812 -3.942 15.737 1.00 68.44 204 ASN A O 1
ATOM 1520 N N . ALA A 1 205 ? 4.142 -5.050 16.761 1.00 68.88 205 ALA A N 1
ATOM 1521 C CA . ALA A 1 205 ? 3.613 -3.859 17.413 1.00 68.88 205 ALA A CA 1
ATOM 1522 C C . ALA A 1 205 ? 4.580 -3.383 18.509 1.00 68.88 205 ALA A C 1
ATOM 1524 O O . ALA A 1 205 ? 5.208 -4.192 19.199 1.00 68.88 205 ALA A O 1
ATOM 1525 N N . ALA A 1 206 ? 4.712 -2.062 18.666 1.00 73.31 206 ALA A N 1
ATOM 1526 C CA . ALA A 1 206 ? 5.416 -1.514 19.819 1.00 73.31 206 ALA A CA 1
ATOM 1527 C C . ALA A 1 206 ? 4.721 -2.017 21.103 1.00 73.31 206 ALA A C 1
ATOM 1529 O O . ALA A 1 206 ? 3.492 -2.078 21.108 1.00 73.31 206 ALA A O 1
ATOM 1530 N N . PRO A 1 207 ? 5.466 -2.367 22.172 1.00 74.94 207 PRO A N 1
ATOM 1531 C CA . PRO A 1 207 ? 4.906 -3.015 23.364 1.00 74.94 207 PRO A CA 1
ATOM 1532 C C . PRO A 1 207 ? 3.704 -2.285 23.978 1.00 74.94 207 PRO A C 1
ATOM 1534 O O . PRO A 1 207 ? 2.832 -2.934 24.550 1.00 74.94 207 PRO A O 1
ATOM 1537 N N . ASP A 1 208 ? 3.660 -0.962 23.806 1.00 79.50 208 ASP A N 1
ATOM 1538 C CA . ASP A 1 208 ? 2.682 -0.066 24.423 1.00 79.50 208 ASP A CA 1
ATOM 1539 C C . ASP A 1 208 ? 1.690 0.542 23.411 1.00 79.50 208 ASP A C 1
ATOM 1541 O O . ASP A 1 208 ? 0.860 1.367 23.783 1.00 79.50 208 ASP A O 1
ATOM 1545 N N . ALA A 1 209 ? 1.777 0.186 22.123 1.00 78.38 209 ALA A N 1
ATOM 1546 C CA . ALA A 1 209 ? 0.844 0.698 21.123 1.00 78.38 209 ALA A CA 1
ATOM 1547 C C . ALA A 1 209 ? -0.455 -0.132 21.125 1.00 78.38 209 ALA A C 1
ATOM 1549 O O . ALA A 1 209 ? -0.384 -1.363 21.038 1.00 78.38 209 ALA A O 1
ATOM 1550 N N . PRO A 1 210 ? -1.635 0.510 21.185 1.00 84.00 210 PRO A N 1
ATOM 1551 C CA . PRO A 1 210 ? -2.903 -0.194 21.083 1.00 84.00 210 PRO A CA 1
ATOM 1552 C C . PRO A 1 210 ? -3.033 -0.840 19.696 1.00 84.00 210 PRO A C 1
ATOM 1554 O O . PRO A 1 210 ? -2.592 -0.259 18.697 1.00 84.00 210 PRO A O 1
ATOM 1557 N N . PRO A 1 211 ? -3.594 -2.057 19.617 1.00 89.19 211 PRO A N 1
ATOM 1558 C CA . PRO A 1 211 ? -3.713 -2.763 18.355 1.00 89.19 211 PRO A CA 1
ATOM 1559 C C . PRO A 1 211 ? -4.690 -2.041 17.425 1.00 89.19 211 PRO A C 1
ATOM 1561 O O . PRO A 1 211 ? -5.717 -1.524 17.855 1.00 89.19 211 PRO A O 1
ATOM 1564 N N . THR A 1 212 ? -4.388 -2.053 16.132 1.00 91.44 212 THR A N 1
ATOM 1565 C CA . THR A 1 212 ? -5.196 -1.429 15.076 1.00 91.44 212 THR A CA 1
ATOM 1566 C C . THR A 1 212 ? -5.879 -2.481 14.198 1.00 91.44 212 THR A C 1
ATOM 1568 O O . THR A 1 212 ? -5.528 -3.665 14.224 1.00 91.44 212 THR A O 1
ATOM 1571 N N . GLY A 1 213 ? -6.814 -2.075 13.330 1.00 93.44 213 GLY A N 1
ATOM 1572 C CA . GLY A 1 213 ? -7.387 -2.990 12.333 1.00 93.44 213 GLY A CA 1
ATOM 1573 C C . GLY A 1 213 ? -6.336 -3.610 11.394 1.00 93.44 213 GLY A C 1
ATOM 1574 O O . GLY A 1 213 ? -6.494 -4.741 10.934 1.00 93.44 213 GLY A O 1
ATOM 1575 N N . LEU A 1 214 ? -5.220 -2.913 11.143 1.00 94.00 214 LEU A N 1
ATOM 1576 C CA . LEU A 1 214 ? -4.102 -3.456 10.362 1.00 94.00 214 LEU A CA 1
ATOM 1577 C C . LEU A 1 214 ? -3.367 -4.574 11.115 1.00 94.00 214 LEU A C 1
ATOM 1579 O O . LEU A 1 214 ? -2.951 -5.544 10.481 1.00 94.00 214 LEU A O 1
ATOM 1583 N N . ASP A 1 215 ? -3.265 -4.496 12.444 1.00 93.50 215 ASP A N 1
ATOM 1584 C CA . ASP A 1 215 ? -2.691 -5.571 13.263 1.00 93.50 215 ASP A CA 1
ATOM 1585 C C . ASP A 1 215 ? -3.550 -6.839 13.209 1.00 93.50 215 ASP A C 1
ATOM 1587 O O . ASP A 1 215 ? -3.010 -7.943 13.129 1.00 93.50 215 ASP A O 1
ATOM 1591 N N . LEU A 1 216 ? -4.880 -6.698 13.137 1.00 95.00 216 LEU A N 1
ATOM 1592 C CA . LEU A 1 216 ? -5.780 -7.832 12.902 1.00 95.00 216 LEU A CA 1
ATOM 1593 C C . LEU A 1 216 ? -5.541 -8.480 11.532 1.00 95.00 216 LEU A C 1
ATOM 1595 O O . LEU A 1 216 ? -5.514 -9.707 11.442 1.00 95.00 216 LEU A O 1
ATOM 1599 N N . LEU A 1 217 ? -5.310 -7.697 10.470 1.00 95.88 217 LEU A N 1
ATOM 1600 C CA . LEU A 1 217 ? -4.958 -8.253 9.154 1.00 95.88 217 LEU A CA 1
ATOM 1601 C C . LEU A 1 217 ? -3.624 -9.010 9.185 1.00 95.88 217 LEU A C 1
ATOM 1603 O O . LEU A 1 217 ? -3.507 -10.061 8.553 1.00 95.88 217 LEU A O 1
ATOM 1607 N N . VAL A 1 218 ? -2.636 -8.519 9.937 1.00 95.00 218 VAL A N 1
ATOM 1608 C CA . VAL A 1 218 ? -1.364 -9.230 10.147 1.00 95.00 218 VAL A CA 1
ATOM 1609 C C . VAL A 1 218 ? -1.597 -10.534 10.914 1.00 95.00 218 VAL A C 1
ATOM 1611 O O . VAL A 1 218 ? -1.136 -11.584 10.470 1.00 95.00 218 VAL A O 1
ATOM 1614 N N . ALA A 1 219 ? -2.379 -10.506 11.996 1.00 94.62 219 ALA A N 1
ATOM 1615 C CA . ALA A 1 219 ? -2.713 -11.691 12.789 1.00 94.62 219 ALA A CA 1
ATOM 1616 C C . ALA A 1 219 ? -3.497 -12.751 11.987 1.00 94.62 219 ALA A C 1
ATOM 1618 O O . ALA A 1 219 ? -3.312 -13.959 12.179 1.00 94.62 219 ALA A O 1
ATOM 1619 N N . LEU A 1 220 ? -4.360 -12.311 11.068 1.00 95.94 220 LEU A N 1
ATOM 1620 C CA . LEU A 1 220 ? -5.059 -13.172 10.113 1.00 95.94 220 LEU A CA 1
ATOM 1621 C C . LEU A 1 220 ? -4.093 -13.789 9.093 1.00 95.94 220 LEU A C 1
ATOM 1623 O O . LEU A 1 220 ? -4.196 -14.977 8.798 1.00 95.94 220 LEU A O 1
ATOM 1627 N N . ALA A 1 221 ? -3.137 -13.011 8.583 1.00 95.50 221 ALA A N 1
ATOM 1628 C CA . ALA A 1 221 ? -2.158 -13.481 7.607 1.00 95.50 221 ALA A CA 1
ATOM 1629 C C . ALA A 1 221 ? -1.097 -14.425 8.200 1.00 95.50 221 ALA A C 1
ATOM 1631 O O . ALA A 1 221 ? -0.600 -15.298 7.490 1.00 95.50 221 ALA A O 1
ATOM 1632 N N . ASP A 1 222 ? -0.751 -14.265 9.481 1.00 94.81 222 ASP A N 1
ATOM 1633 C CA . ASP A 1 222 ? 0.245 -15.093 10.173 1.00 94.81 222 ASP A CA 1
ATOM 1634 C C . ASP A 1 222 ? -0.277 -16.484 10.542 1.00 94.81 222 ASP A C 1
ATOM 1636 O O . ASP A 1 222 ? 0.492 -17.446 10.596 1.00 94.81 222 ASP A O 1
ATOM 1640 N N . ARG A 1 223 ? -1.581 -16.601 10.810 1.00 95.38 223 ARG A N 1
ATOM 1641 C CA . ARG A 1 223 ? -2.249 -17.871 11.130 1.00 95.38 223 ARG A CA 1
ATOM 1642 C C . ARG A 1 223 ? -3.573 -17.978 10.371 1.00 95.38 223 ARG A C 1
ATOM 1644 O O . ARG A 1 223 ? -4.635 -17.911 10.997 1.00 95.38 223 ARG A O 1
ATOM 1651 N N . PRO A 1 224 ? -3.525 -18.103 9.037 1.00 96.25 224 PRO A N 1
ATOM 1652 C CA . PRO A 1 224 ? -4.730 -18.201 8.239 1.00 96.25 224 PRO A CA 1
ATOM 1653 C C . PRO A 1 224 ? -5.386 -19.560 8.489 1.00 96.25 224 PRO A C 1
ATOM 1655 O O . PRO A 1 224 ? -4.705 -20.584 8.575 1.00 96.25 224 PRO A O 1
ATOM 1658 N N . SER A 1 225 ? -6.710 -19.593 8.627 1.00 97.00 225 SER A N 1
ATOM 1659 C CA . SER A 1 225 ? -7.411 -20.874 8.600 1.00 97.00 225 SER A CA 1
ATOM 1660 C C . SER A 1 225 ? -7.458 -21.433 7.163 1.00 97.00 225 SER A C 1
ATOM 1662 O O . SER A 1 225 ? -7.241 -20.685 6.203 1.00 97.00 225 SER A O 1
ATOM 1664 N N . PRO A 1 226 ? -7.819 -22.717 6.975 1.00 95.94 226 PRO A N 1
ATOM 1665 C CA . PRO A 1 226 ? -8.036 -23.287 5.646 1.00 95.94 226 PRO A CA 1
ATOM 1666 C C . PRO A 1 226 ? -9.053 -22.510 4.796 1.00 95.94 226 PRO A C 1
ATOM 1668 O O . PRO A 1 226 ? -8.877 -22.403 3.582 1.00 95.94 226 PRO A O 1
ATOM 1671 N N . GLY A 1 227 ? -10.106 -21.962 5.411 1.00 95.44 227 GLY A N 1
ATOM 1672 C CA . GLY A 1 227 ? -11.075 -21.100 4.739 1.00 95.44 227 GLY A CA 1
ATOM 1673 C C . GLY A 1 227 ? -10.424 -19.815 4.230 1.00 95.44 227 GLY A C 1
ATOM 1674 O O . GLY A 1 227 ? -10.539 -19.492 3.046 1.00 95.44 227 GLY A O 1
ATOM 1675 N N . LEU A 1 228 ? -9.672 -19.113 5.080 1.00 96.25 228 LEU A N 1
ATOM 1676 C CA . LEU A 1 228 ? -8.980 -17.883 4.696 1.00 96.25 228 LEU A CA 1
ATOM 1677 C C . LEU A 1 228 ? -7.891 -18.101 3.639 1.00 96.25 228 LEU A C 1
ATOM 1679 O O . LEU A 1 228 ? -7.861 -17.375 2.645 1.00 96.25 228 LEU A O 1
ATOM 1683 N N . GLU A 1 229 ? -7.008 -19.091 3.809 1.00 95.75 229 GLU A N 1
ATOM 1684 C CA . GLU A 1 229 ? -5.968 -19.406 2.813 1.00 95.75 229 GLU A CA 1
ATOM 1685 C C . GLU A 1 229 ? -6.581 -19.592 1.434 1.00 95.75 229 GLU A C 1
ATOM 1687 O O . GLU A 1 229 ? -6.085 -19.115 0.408 1.00 95.75 229 GLU A O 1
ATOM 1692 N N . TRP A 1 230 ? -7.701 -20.296 1.424 1.00 93.19 230 TRP A N 1
ATOM 1693 C CA . TRP A 1 230 ? -8.374 -20.624 0.208 1.00 93.19 230 TRP A CA 1
ATOM 1694 C C . TRP A 1 230 ? -9.072 -19.383 -0.377 1.00 93.19 230 TRP A C 1
ATOM 1696 O O . TRP A 1 230 ? -8.979 -19.169 -1.587 1.00 93.19 230 TRP A O 1
ATOM 1706 N N . LEU A 1 231 ? -9.715 -18.534 0.441 1.00 94.38 231 LEU A N 1
ATOM 1707 C CA . LEU A 1 231 ? -10.303 -17.259 -0.001 1.00 94.38 231 LEU A CA 1
ATOM 1708 C C . LEU A 1 231 ? -9.247 -16.399 -0.698 1.00 94.38 231 LEU A C 1
ATOM 1710 O O . LEU A 1 231 ? -9.458 -15.932 -1.819 1.00 94.38 231 LEU A O 1
ATOM 1714 N N . LEU A 1 232 ? -8.084 -16.238 -0.064 1.00 94.69 232 LEU A N 1
ATOM 1715 C CA . LEU A 1 232 ? -6.965 -15.484 -0.625 1.00 94.69 232 LEU A CA 1
ATOM 1716 C C . LEU A 1 232 ? -6.511 -16.104 -1.950 1.00 94.69 232 LEU A C 1
ATOM 1718 O O . LEU A 1 232 ? -6.412 -15.403 -2.960 1.00 94.69 232 LEU A O 1
ATOM 1722 N N . LYS A 1 233 ? -6.355 -17.430 -2.004 1.00 91.81 233 LYS A N 1
ATOM 1723 C CA . LYS A 1 233 ? -5.992 -18.151 -3.230 1.00 91.81 233 LYS A CA 1
ATOM 1724 C C . LYS A 1 233 ? -7.021 -17.975 -4.350 1.00 91.81 233 LYS A C 1
ATOM 1726 O O . LYS A 1 233 ? -6.625 -17.811 -5.505 1.00 91.81 233 LYS A O 1
ATOM 1731 N N . ALA A 1 234 ? -8.318 -17.974 -4.038 1.00 88.44 234 ALA A N 1
ATOM 1732 C CA . ALA A 1 234 ? -9.394 -17.745 -5.003 1.00 88.44 234 ALA A CA 1
ATOM 1733 C C . ALA A 1 234 ? -9.331 -16.336 -5.613 1.00 88.44 234 ALA A C 1
ATOM 1735 O O . ALA A 1 234 ? -9.647 -16.162 -6.793 1.00 88.44 234 ALA A O 1
ATOM 1736 N N . LEU A 1 235 ? -8.849 -15.363 -4.837 1.00 89.12 235 LEU A N 1
ATOM 1737 C CA . LEU A 1 235 ? -8.585 -13.989 -5.266 1.00 89.12 235 LEU A CA 1
ATOM 1738 C C . LEU A 1 235 ? -7.195 -13.803 -5.909 1.00 89.12 235 LEU A C 1
ATOM 1740 O O . LEU A 1 235 ? -6.868 -12.707 -6.367 1.00 89.12 235 LEU A O 1
ATOM 1744 N N . GLY A 1 236 ? -6.372 -14.855 -5.979 1.00 90.25 236 GLY A N 1
ATOM 1745 C CA . GLY A 1 236 ? -5.000 -14.786 -6.494 1.00 90.25 236 GLY A CA 1
ATOM 1746 C C . GLY A 1 236 ? -4.032 -14.045 -5.563 1.00 90.25 236 GLY A C 1
ATOM 1747 O O . GLY A 1 236 ? -3.039 -13.479 -6.027 1.00 90.25 236 GLY A O 1
ATOM 1748 N N . ILE A 1 237 ? -4.341 -14.020 -4.269 1.00 92.75 237 ILE A N 1
ATOM 1749 C CA . ILE A 1 237 ? -3.591 -13.361 -3.204 1.00 92.75 237 ILE A CA 1
ATOM 1750 C C . ILE A 1 237 ? -2.898 -14.441 -2.372 1.00 92.75 237 ILE A C 1
ATOM 1752 O O . ILE A 1 237 ? -3.495 -15.458 -2.028 1.00 92.75 237 ILE A O 1
ATOM 1756 N N . ASP A 1 238 ? -1.626 -14.230 -2.068 1.00 93.44 238 ASP A N 1
ATOM 1757 C CA . ASP A 1 238 ? -0.879 -15.048 -1.116 1.00 93.44 238 ASP A CA 1
ATOM 1758 C C . ASP A 1 238 ? -1.059 -14.506 0.311 1.00 93.44 238 ASP A C 1
ATOM 1760 O O . ASP A 1 238 ? -1.240 -13.300 0.496 1.00 93.44 238 ASP A O 1
ATOM 1764 N N . THR A 1 239 ? -0.941 -15.339 1.341 1.00 94.62 239 THR A N 1
ATOM 1765 C CA . THR A 1 239 ? -0.983 -14.868 2.741 1.00 94.62 239 THR A CA 1
ATOM 1766 C C . THR A 1 239 ? 0.156 -13.885 3.010 1.00 94.62 239 THR A C 1
ATOM 1768 O O . THR A 1 239 ? -0.036 -12.865 3.675 1.00 94.62 239 THR A O 1
ATOM 1771 N N . SER A 1 240 ? 1.311 -14.094 2.365 1.00 94.12 240 SER A N 1
ATOM 1772 C CA . SER A 1 240 ? 2.417 -13.137 2.393 1.00 94.12 240 SER A CA 1
ATOM 1773 C C . SER A 1 240 ? 2.057 -11.786 1.773 1.00 94.12 240 SER A C 1
ATOM 1775 O O . SER A 1 240 ? 2.574 -10.768 2.216 1.00 94.12 240 SER A O 1
ATOM 1777 N N . ASP A 1 241 ? 1.192 -11.755 0.753 1.00 93.62 241 ASP A N 1
ATOM 1778 C CA . ASP A 1 241 ? 0.775 -10.500 0.119 1.00 93.62 241 ASP A CA 1
ATOM 1779 C C . ASP A 1 241 ? -0.097 -9.675 1.070 1.00 93.62 241 ASP A C 1
ATOM 1781 O O . ASP A 1 241 ? 0.124 -8.473 1.207 1.00 93.62 241 ASP A O 1
ATOM 1785 N N . LEU A 1 242 ? -1.049 -10.330 1.749 1.00 95.25 242 LEU A N 1
ATOM 1786 C CA . LEU A 1 242 ? -1.896 -9.700 2.763 1.00 95.25 242 LEU A CA 1
ATOM 1787 C C . LEU A 1 242 ? -1.042 -9.116 3.894 1.00 95.25 242 LEU A C 1
ATOM 1789 O O . LEU A 1 242 ? -1.191 -7.945 4.240 1.00 95.25 242 LEU A O 1
ATOM 1793 N N . ARG A 1 243 ? -0.095 -9.908 4.412 1.00 95.19 243 ARG A N 1
ATOM 1794 C CA . ARG A 1 243 ? 0.831 -9.475 5.465 1.00 95.19 243 ARG A CA 1
ATOM 1795 C C . ARG A 1 243 ? 1.692 -8.287 5.035 1.00 95.19 243 ARG A C 1
ATOM 1797 O O . ARG A 1 243 ? 1.838 -7.336 5.796 1.00 95.19 243 ARG A O 1
ATOM 1804 N N . ILE A 1 244 ? 2.276 -8.340 3.836 1.00 94.38 244 ILE A N 1
ATOM 1805 C CA . ILE A 1 244 ? 3.132 -7.268 3.308 1.00 94.38 244 ILE A CA 1
ATOM 1806 C C . ILE A 1 244 ? 2.336 -5.972 3.141 1.00 94.38 244 ILE A C 1
ATOM 1808 O O . ILE A 1 244 ? 2.827 -4.920 3.539 1.00 94.38 244 ILE A O 1
ATOM 1812 N N . GLU A 1 245 ? 1.125 -6.032 2.580 1.00 94.56 245 GLU A N 1
ATOM 1813 C CA . GLU A 1 245 ? 0.297 -4.840 2.361 1.00 94.56 245 GLU A CA 1
ATOM 1814 C C . GLU A 1 245 ? -0.152 -4.215 3.691 1.00 94.56 245 GLU A C 1
ATOM 1816 O O . GLU A 1 245 ? -0.088 -2.995 3.847 1.00 94.56 245 GLU A O 1
ATOM 1821 N N . ALA A 1 246 ? -0.544 -5.040 4.668 1.00 94.69 246 ALA A N 1
ATOM 1822 C CA . ALA A 1 246 ? -0.919 -4.573 6.000 1.00 94.69 246 ALA A CA 1
ATOM 1823 C C . ALA A 1 246 ? 0.265 -3.907 6.724 1.00 94.69 246 ALA A C 1
ATOM 1825 O O . ALA A 1 246 ? 0.127 -2.790 7.221 1.00 94.69 246 ALA A O 1
ATOM 1826 N N . LEU A 1 247 ? 1.446 -4.538 6.717 1.00 92.94 247 LEU A N 1
ATOM 1827 C CA . LEU A 1 247 ? 2.646 -3.994 7.363 1.00 92.94 247 LEU A CA 1
ATOM 1828 C C . LEU A 1 247 ? 3.200 -2.748 6.659 1.00 92.94 247 LEU A C 1
ATOM 1830 O O . LEU A 1 247 ? 3.619 -1.821 7.344 1.00 92.94 247 LEU A O 1
ATOM 1834 N N . ASP A 1 248 ? 3.195 -2.686 5.322 1.00 91.69 248 ASP A N 1
ATOM 1835 C CA . ASP A 1 248 ? 3.613 -1.473 4.591 1.00 91.69 248 ASP A CA 1
ATOM 1836 C C . ASP A 1 248 ? 2.652 -0.309 4.879 1.00 91.69 248 ASP A C 1
ATOM 1838 O O . ASP A 1 248 ? 3.093 0.827 5.040 1.00 91.69 248 ASP A O 1
ATOM 1842 N N . SER A 1 249 ? 1.352 -0.587 5.025 1.00 90.75 249 SER A N 1
ATOM 1843 C CA . SER A 1 249 ? 0.347 0.428 5.373 1.00 90.75 249 SER A CA 1
ATOM 1844 C C . SER A 1 249 ? 0.478 0.905 6.820 1.00 90.75 249 SER A C 1
ATOM 1846 O O . SER A 1 249 ? 0.352 2.099 7.090 1.00 90.75 249 SER A O 1
ATOM 1848 N N . LEU A 1 250 ? 0.783 -0.004 7.749 1.00 89.56 250 LEU A N 1
ATOM 1849 C CA . LEU A 1 250 ? 1.052 0.324 9.149 1.00 89.56 250 LEU A CA 1
ATOM 1850 C C . LEU A 1 250 ? 2.322 1.180 9.264 1.00 89.56 250 LEU A C 1
ATOM 1852 O O . LEU A 1 250 ? 2.313 2.237 9.893 1.00 89.56 250 LEU A O 1
ATOM 1856 N N . ASP A 1 251 ? 3.393 0.791 8.570 1.00 87.06 251 ASP A N 1
ATOM 1857 C CA . ASP A 1 251 ? 4.641 1.554 8.513 1.00 87.06 251 ASP A CA 1
ATOM 1858 C C . ASP A 1 251 ? 4.452 2.945 7.882 1.00 87.06 251 ASP A C 1
ATOM 1860 O O . ASP A 1 251 ? 5.016 3.923 8.383 1.00 87.06 251 ASP A O 1
ATOM 1864 N N . ALA A 1 252 ? 3.632 3.054 6.829 1.00 85.69 252 ALA A N 1
ATOM 1865 C CA . ALA A 1 252 ? 3.298 4.319 6.175 1.00 85.69 252 ALA A CA 1
ATOM 1866 C C . ALA A 1 252 ? 2.533 5.281 7.097 1.00 85.69 252 ALA A C 1
ATOM 1868 O O . ALA A 1 252 ? 2.802 6.482 7.066 1.00 85.69 252 ALA A O 1
ATOM 1869 N N . ARG A 1 253 ? 1.635 4.766 7.948 1.00 83.88 253 ARG A N 1
ATOM 1870 C CA . ARG A 1 253 ? 0.921 5.567 8.959 1.00 83.88 253 ARG A CA 1
ATOM 1871 C C . ARG A 1 253 ? 1.853 6.105 10.031 1.00 83.88 253 ARG A C 1
ATOM 1873 O O . ARG A 1 253 ? 1.793 7.286 10.350 1.00 83.88 253 ARG A O 1
ATOM 1880 N N . ILE A 1 254 ? 2.741 5.257 10.551 1.00 80.75 254 ILE A N 1
ATOM 1881 C CA . ILE A 1 254 ? 3.706 5.667 11.581 1.00 80.75 254 ILE A CA 1
ATOM 1882 C C . ILE A 1 254 ? 4.699 6.691 11.010 1.00 80.75 254 ILE A C 1
ATOM 1884 O O . ILE A 1 254 ? 5.151 7.595 11.711 1.00 80.75 254 ILE A O 1
ATOM 1888 N N . HIS A 1 255 ? 5.043 6.577 9.726 1.00 78.56 255 HIS A N 1
ATOM 1889 C CA . HIS A 1 255 ? 6.090 7.380 9.107 1.00 78.56 255 HIS A CA 1
ATOM 1890 C C . HIS A 1 255 ? 5.580 8.208 7.923 1.00 78.56 255 HIS A C 1
ATOM 1892 O O . HIS A 1 255 ? 6.114 8.101 6.814 1.00 78.56 255 HIS A O 1
ATOM 1898 N N . SER A 1 256 ? 4.620 9.099 8.192 1.00 59.97 256 SER A N 1
ATOM 1899 C CA . SER A 1 256 ? 3.974 10.010 7.225 1.00 59.97 256 SER A CA 1
ATOM 1900 C C . SER A 1 256 ? 4.937 10.806 6.323 1.00 59.97 256 SER A C 1
ATOM 1902 O O . SER A 1 256 ? 4.569 11.237 5.233 1.00 59.97 256 SER A O 1
ATOM 1904 N N . ARG A 1 257 ? 6.213 10.948 6.707 1.00 52.78 257 ARG A N 1
ATOM 1905 C CA . ARG A 1 257 ? 7.285 11.516 5.875 1.00 52.78 257 ARG A CA 1
ATOM 1906 C C . ARG A 1 257 ? 8.346 10.479 5.521 1.00 52.78 257 ARG A C 1
ATOM 1908 O O . ARG A 1 257 ? 9.461 10.523 6.047 1.00 52.78 257 ARG A O 1
ATOM 1915 N N . ARG A 1 258 ? 8.076 9.580 4.574 1.00 56.94 258 ARG A N 1
ATOM 1916 C CA . ARG A 1 258 ? 9.153 8.769 3.982 1.00 56.94 258 ARG A CA 1
ATOM 1917 C C . ARG A 1 258 ? 9.522 9.252 2.591 1.00 56.94 258 ARG A C 1
ATOM 1919 O O . ARG A 1 258 ? 8.832 9.010 1.607 1.00 56.94 258 ARG A O 1
ATOM 1926 N N . ARG A 1 259 ? 10.694 9.896 2.522 1.00 54.88 259 ARG A N 1
ATOM 1927 C CA . ARG A 1 259 ? 11.449 10.068 1.277 1.00 54.88 259 ARG A CA 1
ATOM 1928 C C . ARG A 1 259 ? 11.629 8.690 0.648 1.00 54.88 259 ARG A C 1
ATOM 1930 O O . ARG A 1 259 ? 12.134 7.777 1.306 1.00 54.88 259 ARG A O 1
ATOM 1937 N N . SER A 1 260 ? 11.273 8.559 -0.627 1.00 63.03 260 SER A N 1
ATOM 1938 C CA . SER A 1 260 ? 11.778 7.454 -1.434 1.00 63.03 260 SER A CA 1
ATOM 1939 C C . SER A 1 260 ? 13.295 7.397 -1.244 1.00 63.03 260 SER A C 1
ATOM 1941 O O . SER A 1 260 ? 13.982 8.425 -1.258 1.00 63.03 260 SER A O 1
ATOM 1943 N N . ALA A 1 261 ? 13.824 6.206 -0.958 1.00 73.12 261 ALA A N 1
ATOM 1944 C CA . ALA A 1 261 ? 15.260 6.051 -0.801 1.00 73.12 261 ALA A CA 1
ATOM 1945 C C . ALA A 1 261 ? 15.912 6.573 -2.083 1.00 73.12 261 ALA A C 1
ATOM 1947 O O . ALA A 1 261 ? 15.609 6.061 -3.161 1.00 73.12 261 ALA A O 1
ATOM 1948 N N . ARG A 1 262 ? 16.772 7.599 -1.977 1.00 82.31 262 ARG A N 1
ATOM 1949 C CA . ARG A 1 262 ? 17.377 8.283 -3.138 1.00 82.31 262 ARG A CA 1
ATOM 1950 C C . ARG A 1 262 ? 17.905 7.294 -4.182 1.00 82.31 262 ARG A C 1
ATOM 1952 O O . ARG A 1 262 ? 17.745 7.533 -5.370 1.00 82.31 262 ARG A O 1
ATOM 1959 N N . GLY A 1 263 ? 18.443 6.156 -3.735 1.00 81.38 263 GLY A N 1
ATOM 1960 C CA . GLY A 1 263 ? 18.885 5.068 -4.607 1.00 81.38 263 GLY A CA 1
ATOM 1961 C C . GLY A 1 263 ? 17.809 4.557 -5.572 1.00 81.38 263 GLY A C 1
ATOM 1962 O O . GLY A 1 263 ? 18.083 4.459 -6.760 1.00 81.38 263 GLY A O 1
ATOM 1963 N N . VAL A 1 264 ? 16.581 4.291 -5.112 1.00 82.38 264 VAL A N 1
ATOM 1964 C CA . VAL A 1 264 ? 15.491 3.784 -5.974 1.00 82.38 264 VAL A CA 1
ATOM 1965 C C . VAL A 1 264 ? 15.126 4.810 -7.048 1.00 82.38 264 VAL A C 1
ATOM 1967 O O . VAL A 1 264 ? 14.963 4.457 -8.211 1.00 82.38 264 VAL A O 1
ATOM 1970 N N . VAL A 1 265 ? 15.074 6.096 -6.686 1.00 85.25 265 VAL A N 1
ATOM 1971 C CA . VAL A 1 265 ? 14.807 7.178 -7.649 1.00 85.25 265 VAL A CA 1
ATOM 1972 C C . VAL A 1 265 ? 15.915 7.265 -8.695 1.00 85.25 265 VAL A C 1
ATOM 1974 O O . VAL A 1 265 ? 15.620 7.335 -9.885 1.00 85.25 265 VAL A O 1
ATOM 1977 N N . VAL A 1 266 ? 17.180 7.211 -8.268 1.00 89.81 266 VAL A N 1
ATOM 1978 C CA . VAL A 1 266 ? 18.336 7.256 -9.173 1.00 89.81 266 VAL A CA 1
ATOM 1979 C C . VAL A 1 266 ? 18.325 6.067 -10.133 1.00 89.81 266 VAL A C 1
ATOM 1981 O O . VAL A 1 266 ? 18.447 6.273 -11.336 1.00 89.81 266 VAL A O 1
ATOM 1984 N N . PHE A 1 267 ? 18.116 4.838 -9.652 1.00 89.00 267 PHE A N 1
ATOM 1985 C CA . PHE A 1 267 ? 18.071 3.661 -10.528 1.00 89.00 267 PHE A CA 1
ATOM 1986 C C . PHE A 1 267 ? 16.871 3.674 -11.479 1.00 89.00 267 PHE A C 1
ATOM 1988 O O . PHE A 1 267 ? 17.009 3.276 -12.634 1.00 89.00 267 PHE A O 1
ATOM 1995 N N . ASN A 1 268 ? 15.714 4.177 -11.044 1.00 86.19 268 ASN A N 1
ATOM 1996 C CA . ASN A 1 268 ? 14.565 4.345 -11.932 1.00 86.19 268 ASN A CA 1
ATOM 1997 C C . ASN A 1 268 ? 14.848 5.384 -13.025 1.00 86.19 268 ASN A C 1
ATOM 1999 O O . ASN A 1 268 ? 14.533 5.133 -14.186 1.00 86.19 268 ASN A O 1
ATOM 2003 N N . LEU A 1 269 ? 15.510 6.497 -12.692 1.00 92.00 269 LEU A N 1
ATOM 2004 C CA . LEU A 1 269 ? 15.936 7.490 -13.678 1.00 92.00 269 LEU A CA 1
ATOM 2005 C C . LEU A 1 269 ? 16.955 6.904 -14.668 1.00 92.00 269 LEU A C 1
ATOM 2007 O O . LEU A 1 269 ? 16.802 7.073 -15.875 1.00 92.00 269 LEU A O 1
ATOM 2011 N N . VAL A 1 270 ? 17.950 6.162 -14.174 1.00 93.00 270 VAL A N 1
ATOM 2012 C CA . VAL A 1 270 ? 18.933 5.458 -15.013 1.00 93.00 270 VAL A CA 1
ATOM 2013 C C . VAL A 1 270 ? 18.240 4.466 -15.950 1.00 93.00 270 VAL A C 1
ATOM 2015 O O . VAL A 1 270 ? 18.548 4.449 -17.137 1.00 93.00 270 VAL A O 1
ATOM 2018 N N . ASN A 1 271 ? 17.267 3.687 -15.464 1.00 90.81 271 ASN A N 1
ATOM 2019 C CA . ASN A 1 271 ? 16.510 2.753 -16.303 1.00 90.81 271 ASN A CA 1
ATOM 2020 C C . ASN A 1 271 ? 15.735 3.474 -17.413 1.00 90.81 271 ASN A C 1
ATOM 2022 O O . ASN A 1 271 ? 15.761 3.027 -18.556 1.00 90.81 271 ASN A O 1
ATOM 2026 N N . VAL A 1 272 ? 15.101 4.611 -17.106 1.00 92.94 272 VAL A N 1
ATOM 2027 C CA . VAL A 1 272 ? 14.408 5.430 -18.112 1.00 92.94 272 VAL A CA 1
ATOM 2028 C C . VAL A 1 272 ? 15.388 5.947 -19.166 1.00 92.94 272 VAL A C 1
ATOM 2030 O O . VAL A 1 272 ? 15.114 5.817 -20.357 1.00 92.94 272 VAL A O 1
ATOM 2033 N N . ILE A 1 273 ? 16.545 6.476 -18.756 1.00 95.50 273 ILE A N 1
ATOM 2034 C CA . ILE A 1 273 ? 17.572 6.972 -19.684 1.00 95.50 273 ILE A CA 1
ATOM 2035 C C . ILE A 1 273 ? 18.088 5.836 -20.576 1.00 95.50 273 ILE A C 1
ATOM 2037 O O . ILE A 1 273 ? 18.135 5.992 -21.793 1.00 95.50 273 ILE A O 1
ATOM 2041 N N . LEU A 1 274 ? 18.422 4.677 -20.002 1.00 93.56 274 LEU A N 1
ATOM 2042 C CA . LEU A 1 274 ? 18.888 3.515 -20.766 1.00 93.56 274 LEU A CA 1
ATOM 2043 C C . LEU A 1 274 ? 17.822 3.014 -21.751 1.00 93.56 274 LEU A C 1
ATOM 2045 O O . LEU A 1 274 ? 18.152 2.718 -22.897 1.00 93.56 274 LEU A O 1
ATOM 2049 N N . GLY A 1 275 ? 16.550 2.977 -21.343 1.00 93.56 275 GLY A N 1
ATOM 2050 C CA . GLY A 1 275 ? 15.431 2.619 -22.218 1.00 93.56 275 GLY A CA 1
ATOM 2051 C C . GLY A 1 275 ? 15.244 3.598 -23.381 1.00 93.56 275 GLY A C 1
ATOM 2052 O O . GLY A 1 275 ? 15.015 3.172 -24.516 1.00 93.56 275 GLY A O 1
ATOM 2053 N N . LEU A 1 276 ? 15.406 4.904 -23.138 1.00 96.31 276 LEU A N 1
ATOM 2054 C CA . LEU A 1 276 ? 15.372 5.935 -24.182 1.00 96.31 276 LEU A CA 1
ATOM 2055 C C . LEU A 1 276 ? 16.547 5.801 -25.155 1.00 96.31 276 LEU A C 1
ATOM 2057 O O . LEU A 1 276 ? 16.335 5.842 -26.365 1.00 96.31 276 LEU A O 1
ATOM 2061 N N . VAL A 1 277 ? 17.764 5.580 -24.650 1.00 96.50 277 VAL A N 1
ATOM 2062 C CA . VAL A 1 277 ? 18.959 5.369 -25.484 1.00 96.50 277 VAL A CA 1
ATOM 2063 C C . VAL A 1 277 ? 18.800 4.118 -26.348 1.00 96.50 277 VAL A C 1
ATOM 2065 O O . VAL A 1 277 ? 18.992 4.190 -27.560 1.00 96.50 277 VAL A O 1
ATOM 2068 N N . ALA A 1 278 ? 18.387 2.988 -25.766 1.00 94.56 278 ALA A N 1
ATOM 2069 C CA . ALA A 1 278 ? 18.129 1.760 -26.516 1.00 94.56 278 ALA A CA 1
ATOM 2070 C C . ALA A 1 278 ? 17.037 1.960 -27.579 1.00 94.56 278 ALA A C 1
ATOM 2072 O O . ALA A 1 278 ? 17.200 1.520 -28.715 1.00 94.56 278 ALA A O 1
ATOM 2073 N N . SER A 1 279 ? 15.960 2.681 -27.251 1.00 96.81 279 SER A N 1
ATOM 2074 C CA . SER A 1 279 ? 14.902 3.012 -28.215 1.00 96.81 279 SER A CA 1
ATOM 2075 C C . SER A 1 279 ? 15.432 3.865 -29.370 1.00 96.81 279 SER A C 1
ATOM 2077 O O . SER A 1 279 ? 15.153 3.567 -30.529 1.00 96.81 279 SER A O 1
ATOM 2079 N N . GLY A 1 280 ? 16.240 4.889 -29.074 1.00 97.12 280 GLY A N 1
ATOM 2080 C CA . GLY A 1 280 ? 16.880 5.734 -30.082 1.00 97.12 280 GLY A CA 1
ATOM 2081 C C . GLY A 1 280 ? 17.799 4.945 -31.014 1.00 97.12 280 GLY A C 1
ATOM 2082 O O . GLY A 1 280 ? 17.749 5.143 -32.225 1.00 97.12 280 GLY A O 1
ATOM 2083 N N . LEU A 1 281 ? 18.570 3.994 -30.477 1.00 96.31 281 LEU A N 1
ATOM 2084 C CA . LEU A 1 281 ? 19.422 3.106 -31.275 1.00 96.31 281 LEU A CA 1
ATOM 2085 C C . LEU A 1 281 ? 18.609 2.180 -32.189 1.00 96.31 281 LEU A C 1
ATOM 2087 O O . LEU A 1 281 ? 18.971 2.014 -33.353 1.00 96.31 281 LEU A O 1
ATOM 2091 N N . VAL A 1 282 ? 17.499 1.616 -31.700 1.00 95.69 282 VAL A N 1
ATOM 2092 C CA . VAL A 1 282 ? 16.585 0.797 -32.519 1.00 95.69 282 VAL A CA 1
ATOM 2093 C C . VAL A 1 282 ? 15.987 1.622 -33.659 1.00 95.69 282 VAL A C 1
ATOM 2095 O O . VAL A 1 282 ? 15.980 1.166 -34.800 1.00 95.69 282 VAL A O 1
ATOM 2098 N N . ILE A 1 283 ? 15.530 2.846 -33.376 1.00 96.81 283 ILE A N 1
ATOM 2099 C CA . ILE A 1 283 ? 14.954 3.749 -34.384 1.00 96.81 283 ILE A CA 1
ATOM 2100 C C . ILE A 1 283 ? 16.007 4.144 -35.424 1.00 96.81 283 ILE A C 1
ATOM 2102 O O . ILE A 1 283 ? 15.755 4.034 -36.622 1.00 96.81 283 ILE A O 1
ATOM 2106 N N . ALA A 1 284 ? 17.198 4.555 -34.982 1.00 96.69 284 ALA A N 1
ATOM 2107 C CA . ALA A 1 284 ? 18.287 4.938 -35.875 1.00 96.69 284 ALA A CA 1
ATOM 2108 C C . ALA A 1 284 ? 18.719 3.773 -36.778 1.00 96.69 284 ALA A C 1
ATOM 2110 O O . ALA A 1 284 ? 18.934 3.966 -37.973 1.00 96.69 284 ALA A O 1
ATOM 2111 N N . HIS A 1 285 ? 18.789 2.555 -36.232 1.00 95.94 285 HIS A N 1
ATOM 2112 C CA . HIS A 1 285 ? 19.077 1.364 -37.021 1.00 95.94 285 HIS A CA 1
ATOM 2113 C C . HIS A 1 285 ? 17.973 1.079 -38.047 1.00 95.94 285 HIS A C 1
ATOM 2115 O O . HIS A 1 285 ? 18.286 0.845 -39.207 1.00 95.94 285 HIS A O 1
ATOM 2121 N N . ALA A 1 286 ? 16.698 1.145 -37.652 1.00 96.06 286 ALA A N 1
ATOM 2122 C CA . ALA A 1 286 ? 15.565 0.872 -38.538 1.00 96.06 286 ALA A CA 1
ATOM 2123 C C . ALA A 1 286 ? 15.422 1.881 -39.693 1.00 96.06 286 ALA A C 1
ATOM 2125 O O . ALA A 1 286 ? 14.940 1.506 -40.757 1.00 96.06 286 ALA A O 1
ATOM 2126 N N . ILE A 1 287 ? 15.820 3.143 -39.484 1.00 96.81 287 ILE A N 1
ATOM 2127 C CA . ILE A 1 287 ? 15.811 4.196 -40.517 1.00 96.81 287 ILE A CA 1
ATOM 2128 C C . ILE A 1 287 ? 17.064 4.131 -41.402 1.00 96.81 287 ILE A C 1
ATOM 2130 O O . ILE A 1 287 ? 16.997 4.473 -42.579 1.00 96.81 287 ILE A O 1
ATOM 2134 N N . GLY A 1 288 ? 18.208 3.743 -40.833 1.00 96.00 288 GLY A N 1
ATOM 2135 C CA . GLY A 1 288 ? 19.485 3.692 -41.537 1.00 96.00 288 GLY A CA 1
ATOM 2136 C C . GLY A 1 288 ? 19.719 2.347 -42.236 1.00 96.00 288 GLY A C 1
ATOM 2137 O O . GLY A 1 288 ? 19.115 2.081 -43.271 1.00 96.00 288 GLY A O 1
ATOM 2138 N N . PRO A 1 289 ? 20.633 1.503 -41.723 1.00 96.00 289 PRO A N 1
ATOM 2139 C CA . PRO A 1 289 ? 21.033 0.265 -42.398 1.00 96.00 289 PRO A CA 1
ATOM 2140 C C . PRO A 1 289 ? 20.032 -0.895 -42.249 1.00 96.00 289 PRO A C 1
ATOM 2142 O O . PRO A 1 289 ? 20.195 -1.923 -42.903 1.00 96.00 289 PRO A O 1
ATOM 2145 N N . GLY A 1 290 ? 19.058 -0.779 -41.347 1.00 94.56 290 GLY A N 1
ATOM 2146 C CA . GLY A 1 290 ? 18.114 -1.834 -40.995 1.00 94.56 290 GLY A CA 1
ATOM 2147 C C . GLY A 1 290 ? 16.785 -1.761 -41.746 1.00 94.56 290 GLY A C 1
ATOM 2148 O O . GLY A 1 290 ? 16.585 -0.984 -42.673 1.00 94.56 290 GLY A O 1
ATOM 2149 N N . SER A 1 291 ? 15.845 -2.603 -41.317 1.00 95.31 291 SER A N 1
ATOM 2150 C CA . SER A 1 291 ? 14.470 -2.616 -41.823 1.00 95.31 291 SER A CA 1
ATOM 2151 C C . SER A 1 291 ? 13.524 -1.903 -40.859 1.00 95.31 291 SER A C 1
ATOM 2153 O O . SER A 1 291 ? 13.658 -2.046 -39.641 1.00 95.31 291 SER A O 1
ATOM 2155 N N . LEU A 1 292 ? 12.489 -1.240 -41.392 1.00 95.75 292 LEU A N 1
ATOM 2156 C CA . LEU A 1 292 ? 11.401 -0.654 -40.597 1.00 95.75 292 LEU A CA 1
ATOM 2157 C C . LEU A 1 292 ? 10.696 -1.682 -39.694 1.00 95.75 292 LEU A C 1
ATOM 2159 O O . LEU A 1 292 ? 10.181 -1.314 -38.640 1.00 95.75 292 LEU A O 1
ATOM 2163 N N . TRP A 1 293 ? 10.731 -2.975 -40.039 1.00 93.88 293 TRP A N 1
ATOM 2164 C CA . TRP A 1 293 ? 10.239 -4.049 -39.168 1.00 93.88 293 TRP A CA 1
ATOM 2165 C C . TRP A 1 293 ? 10.950 -4.101 -37.809 1.00 93.88 293 TRP A C 1
ATOM 2167 O O . TRP A 1 293 ? 10.347 -4.526 -36.826 1.00 93.88 293 TRP A O 1
ATOM 2177 N N . GLY A 1 294 ? 12.190 -3.607 -37.716 1.00 91.62 294 GLY A N 1
ATOM 2178 C CA . GLY A 1 294 ? 12.926 -3.477 -36.457 1.00 91.62 294 GLY A CA 1
ATOM 2179 C C . GLY A 1 294 ? 12.209 -2.605 -35.420 1.00 91.62 294 GLY A C 1
ATOM 2180 O O . GLY A 1 294 ? 12.387 -2.813 -34.222 1.00 91.62 294 GLY A O 1
ATOM 2181 N N . LEU A 1 295 ? 11.315 -1.701 -35.844 1.00 95.19 295 LEU A N 1
ATOM 2182 C CA . LEU A 1 295 ? 10.484 -0.905 -34.934 1.00 95.19 295 LEU A CA 1
ATOM 2183 C C . LEU A 1 295 ? 9.510 -1.765 -34.114 1.00 95.19 295 LEU A C 1
ATOM 2185 O O . LEU A 1 295 ? 9.136 -1.366 -33.011 1.00 95.19 295 LEU A O 1
ATOM 2189 N N . LEU A 1 296 ? 9.157 -2.974 -34.574 1.00 95.62 296 LEU A N 1
ATOM 2190 C CA . LEU A 1 296 ? 8.364 -3.925 -33.782 1.00 95.62 296 LEU A CA 1
ATOM 2191 C C . LEU A 1 296 ? 9.099 -4.422 -32.527 1.00 95.62 296 LEU A C 1
ATOM 2193 O O . LEU A 1 296 ? 8.465 -4.982 -31.634 1.00 95.62 296 LEU A O 1
ATOM 2197 N N . LEU A 1 297 ? 10.414 -4.202 -32.427 1.00 94.56 297 LEU A N 1
ATOM 2198 C CA . LEU A 1 297 ? 11.212 -4.541 -31.248 1.00 94.56 297 LEU A CA 1
ATOM 2199 C C . LEU A 1 297 ? 11.161 -3.449 -30.164 1.00 94.56 297 LEU A C 1
ATOM 2201 O O . LEU A 1 297 ? 11.539 -3.719 -29.025 1.00 94.56 297 LEU A O 1
ATOM 2205 N N . LEU A 1 298 ? 10.655 -2.241 -30.456 1.00 94.25 298 LEU A N 1
ATOM 2206 C CA . LEU A 1 298 ? 10.565 -1.146 -29.476 1.00 94.25 298 LEU A CA 1
ATOM 2207 C C . LEU A 1 298 ? 9.805 -1.528 -28.192 1.00 94.25 298 LEU A C 1
ATOM 2209 O O . LEU A 1 298 ? 10.308 -1.237 -27.105 1.00 94.25 298 LEU A O 1
ATOM 2213 N N . PRO A 1 299 ? 8.652 -2.227 -28.241 1.00 94.56 299 PRO A N 1
ATOM 2214 C CA . PRO A 1 299 ? 7.978 -2.681 -27.026 1.00 94.56 299 PRO A CA 1
ATOM 2215 C C . PRO A 1 299 ? 8.827 -3.626 -26.165 1.00 94.56 299 PRO A C 1
ATOM 2217 O O . PRO A 1 299 ? 8.621 -3.672 -24.953 1.00 94.56 299 PRO A O 1
ATOM 2220 N N . LEU A 1 300 ? 9.771 -4.370 -26.760 1.00 92.31 300 LEU A N 1
ATOM 2221 C CA . LEU A 1 300 ? 10.672 -5.273 -26.033 1.00 92.31 300 LEU A CA 1
ATOM 2222 C C . LEU A 1 300 ? 11.727 -4.507 -25.229 1.00 92.31 300 LEU A C 1
ATOM 2224 O O . LEU A 1 300 ? 12.087 -4.947 -24.139 1.00 92.31 300 LEU A O 1
ATOM 2228 N N . VAL A 1 301 ? 12.172 -3.341 -25.710 1.00 91.62 301 VAL A N 1
ATOM 2229 C CA . VAL A 1 301 ? 13.128 -2.473 -24.994 1.00 91.62 301 VAL A CA 1
ATOM 2230 C C . VAL A 1 301 ? 12.577 -2.076 -23.623 1.00 91.62 301 VAL A C 1
ATOM 2232 O O . VAL A 1 301 ? 13.283 -2.140 -22.617 1.00 91.62 301 VAL A O 1
ATOM 2235 N N . TRP A 1 302 ? 11.280 -1.767 -23.568 1.00 91.56 302 TRP A N 1
ATOM 2236 C CA . TRP A 1 302 ? 10.572 -1.356 -22.354 1.00 91.56 302 TRP A CA 1
ATOM 2237 C C . TRP A 1 302 ? 10.056 -2.530 -21.506 1.00 91.56 302 TRP A C 1
ATOM 2239 O O . TRP A 1 302 ? 9.338 -2.322 -20.521 1.00 91.56 302 TRP A O 1
ATOM 2249 N N . GLN A 1 303 ? 10.416 -3.776 -21.839 1.00 86.06 303 GLN A N 1
ATOM 2250 C CA . GLN A 1 303 ? 10.154 -4.918 -20.965 1.00 86.06 303 GLN A CA 1
ATOM 2251 C C . GLN A 1 303 ? 11.166 -4.956 -19.817 1.00 86.06 303 GLN A C 1
ATOM 2253 O O . GLN A 1 303 ? 12.253 -5.525 -19.914 1.00 86.06 303 GLN A O 1
ATOM 2258 N N . GLY A 1 304 ? 10.776 -4.344 -18.701 1.00 79.44 304 GLY A N 1
ATOM 2259 C CA . GLY A 1 304 ? 11.535 -4.348 -17.454 1.00 79.44 304 GLY A CA 1
ATOM 2260 C C . GLY A 1 304 ? 10.791 -4.993 -16.287 1.00 79.44 304 GLY A C 1
ATOM 2261 O O . GLY A 1 304 ? 9.591 -5.301 -16.340 1.00 79.44 304 GLY A O 1
ATOM 2262 N N . THR A 1 305 ? 11.518 -5.157 -15.186 1.00 79.62 305 THR A N 1
ATOM 2263 C CA . THR A 1 305 ? 10.926 -5.396 -13.867 1.00 79.62 305 THR A CA 1
ATOM 2264 C C . THR A 1 305 ? 9.945 -4.264 -13.532 1.00 79.62 305 THR A C 1
ATOM 2266 O O . THR A 1 305 ? 10.224 -3.112 -13.863 1.00 79.62 305 THR A O 1
ATOM 2269 N N . PRO A 1 306 ? 8.800 -4.542 -12.890 1.00 82.94 306 PRO A N 1
ATOM 2270 C CA . PRO A 1 306 ? 8.446 -5.795 -12.221 1.00 82.94 306 PRO A CA 1
ATOM 2271 C C . PRO A 1 306 ? 7.755 -6.838 -13.116 1.00 82.94 306 PRO A C 1
ATOM 2273 O O . PRO A 1 306 ? 7.500 -7.937 -12.636 1.00 82.94 306 PRO A O 1
ATOM 2276 N N . ARG A 1 307 ? 7.425 -6.537 -14.383 1.00 85.56 307 ARG A N 1
ATOM 2277 C CA . ARG A 1 307 ? 6.612 -7.437 -15.233 1.00 85.56 307 ARG A CA 1
ATOM 2278 C C . ARG A 1 307 ? 7.330 -8.724 -15.613 1.00 85.56 307 ARG A C 1
ATOM 2280 O O . ARG A 1 307 ? 6.707 -9.779 -15.628 1.00 85.56 307 ARG A O 1
ATOM 2287 N N . TRP A 1 308 ? 8.616 -8.617 -15.918 1.00 86.06 308 TRP A N 1
ATOM 2288 C CA . TRP A 1 308 ? 9.433 -9.735 -16.368 1.00 86.06 308 TRP A CA 1
ATOM 2289 C C . TRP A 1 308 ? 10.648 -9.907 -15.453 1.00 86.06 308 TRP A C 1
ATOM 2291 O O . TRP A 1 308 ? 11.172 -8.910 -14.944 1.00 86.06 308 TRP A O 1
ATOM 2301 N N . PRO A 1 309 ? 11.100 -11.150 -15.208 1.00 87.25 309 PRO A N 1
ATOM 2302 C CA . PRO A 1 309 ? 12.356 -11.382 -14.510 1.00 87.25 309 PRO A CA 1
ATOM 2303 C C . PRO A 1 309 ? 13.526 -10.837 -15.334 1.00 87.25 309 PRO A C 1
ATOM 2305 O O . PRO A 1 309 ? 13.485 -10.833 -16.563 1.00 87.25 309 PRO A O 1
ATOM 2308 N N . SER A 1 310 ? 14.601 -10.422 -14.659 1.00 84.31 310 SER A N 1
ATOM 2309 C CA . SER A 1 310 ? 15.793 -9.858 -15.311 1.00 84.31 310 SER A CA 1
ATOM 2310 C C . SER A 1 310 ? 16.435 -10.807 -16.332 1.00 84.31 310 SER A C 1
ATOM 2312 O O . SER A 1 310 ? 17.088 -10.346 -17.263 1.00 84.31 310 SER A O 1
ATOM 2314 N N . SER A 1 311 ? 16.219 -12.121 -16.200 1.00 86.44 311 SER A N 1
ATOM 2315 C CA . SER A 1 311 ? 16.637 -13.126 -17.184 1.00 86.44 311 SER A CA 1
ATOM 2316 C C . SER A 1 311 ? 15.945 -12.961 -18.539 1.00 86.44 311 SER A C 1
ATOM 2318 O O . SER A 1 311 ? 16.588 -13.129 -19.570 1.00 86.44 311 SER A O 1
ATOM 2320 N N . VAL A 1 312 ? 14.665 -12.582 -18.559 1.00 90.19 312 VAL A N 1
ATOM 2321 C CA . VAL A 1 312 ? 13.931 -12.311 -19.805 1.00 90.19 312 VAL A CA 1
ATOM 2322 C C . VAL A 1 312 ? 14.453 -11.030 -20.449 1.00 90.19 312 VAL A C 1
ATOM 2324 O O . VAL A 1 312 ? 14.712 -11.023 -21.648 1.00 90.19 312 VAL A O 1
ATOM 2327 N N . THR A 1 313 ? 14.710 -9.975 -19.668 1.00 89.56 313 THR A N 1
ATOM 2328 C CA . THR A 1 313 ? 15.326 -8.742 -20.192 1.00 89.56 313 THR A CA 1
ATOM 2329 C C . THR A 1 313 ? 16.731 -9.001 -20.752 1.00 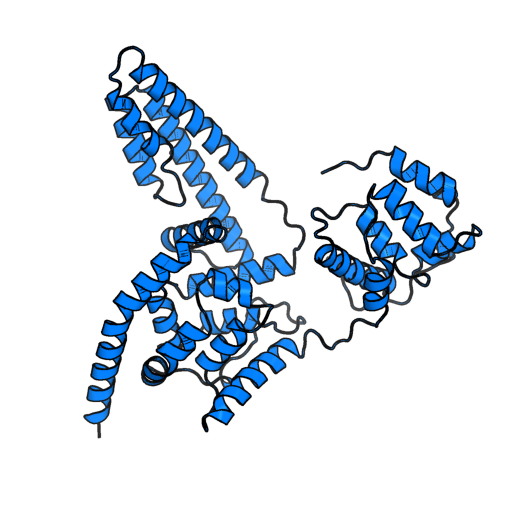89.56 313 THR A C 1
ATOM 2331 O O . THR A 1 313 ? 17.085 -8.446 -21.790 1.00 89.56 313 THR A O 1
ATOM 2334 N N . ALA A 1 314 ? 17.513 -9.889 -20.127 1.00 90.19 314 ALA A N 1
ATOM 2335 C CA . ALA A 1 314 ? 18.809 -10.317 -20.653 1.00 90.19 314 ALA A CA 1
ATOM 2336 C C . ALA A 1 314 ? 18.674 -11.115 -21.963 1.00 90.19 314 ALA A C 1
ATOM 2338 O O . ALA A 1 314 ? 19.432 -10.878 -22.899 1.00 90.19 314 ALA A O 1
ATOM 2339 N N . ALA A 1 315 ? 17.682 -12.004 -22.078 1.00 93.81 315 ALA A N 1
ATOM 2340 C CA . ALA A 1 315 ? 17.400 -12.710 -23.330 1.00 93.81 315 ALA A CA 1
ATOM 2341 C C . ALA A 1 315 ? 16.996 -11.740 -24.457 1.00 93.81 315 ALA A C 1
ATOM 2343 O O . ALA A 1 315 ? 17.488 -11.858 -25.578 1.00 93.81 315 ALA A O 1
ATOM 2344 N N . VAL A 1 316 ? 16.175 -10.727 -24.152 1.00 93.50 316 VAL A N 1
ATOM 2345 C CA . VAL A 1 316 ? 15.847 -9.641 -25.093 1.00 93.50 316 VAL A CA 1
ATOM 2346 C C . VAL A 1 316 ? 17.107 -8.891 -25.528 1.00 93.50 316 VAL A C 1
ATOM 2348 O O . VAL A 1 316 ? 17.243 -8.567 -26.704 1.00 93.50 316 VAL A O 1
ATOM 2351 N N . ALA A 1 317 ? 18.057 -8.654 -24.620 1.00 93.81 317 ALA A N 1
ATOM 2352 C CA . ALA A 1 317 ? 19.319 -8.006 -24.963 1.00 93.81 317 ALA A CA 1
ATOM 2353 C C . ALA A 1 317 ? 20.131 -8.805 -25.996 1.00 93.81 317 ALA A C 1
ATOM 2355 O O . ALA A 1 317 ? 20.684 -8.211 -26.919 1.00 93.81 317 ALA A O 1
ATOM 2356 N N . VAL A 1 318 ? 20.149 -10.140 -25.889 1.00 95.69 318 VAL A N 1
ATOM 2357 C CA . VAL A 1 318 ? 20.785 -11.024 -26.883 1.00 95.69 318 VAL A CA 1
ATOM 2358 C C . VAL A 1 318 ? 20.091 -10.901 -28.240 1.00 95.69 318 VAL A C 1
ATOM 2360 O O . VAL A 1 318 ? 20.757 -10.759 -29.261 1.00 95.69 318 VAL A O 1
ATOM 2363 N N . VAL A 1 319 ? 18.757 -10.882 -28.268 1.00 94.50 319 VAL A N 1
ATOM 2364 C CA . VAL A 1 319 ? 17.994 -10.691 -29.513 1.00 94.50 319 VAL A CA 1
ATOM 2365 C C . VAL A 1 319 ? 18.322 -9.340 -30.158 1.00 94.50 319 VAL A C 1
ATOM 2367 O O . VAL A 1 319 ? 18.612 -9.286 -31.350 1.00 94.50 319 VAL A O 1
ATOM 2370 N N . LEU A 1 320 ? 18.343 -8.255 -29.379 1.00 93.94 320 LEU A N 1
ATOM 2371 C CA . LEU A 1 320 ? 18.671 -6.914 -29.877 1.00 93.94 320 LEU A CA 1
ATOM 2372 C C . LEU A 1 320 ? 20.128 -6.792 -30.343 1.00 93.94 320 LEU A C 1
ATOM 2374 O O . LEU A 1 320 ? 20.400 -6.070 -31.300 1.00 93.94 320 LEU A O 1
ATOM 2378 N N . PHE A 1 321 ? 21.054 -7.510 -29.703 1.00 96.19 321 PHE A N 1
ATOM 2379 C CA . PHE A 1 321 ? 22.455 -7.567 -30.114 1.00 96.19 321 PHE A CA 1
ATOM 2380 C C . PHE A 1 321 ? 22.597 -8.082 -31.551 1.00 96.19 321 PHE A C 1
ATOM 2382 O O . PHE A 1 321 ? 23.310 -7.476 -32.350 1.00 96.19 321 PHE A O 1
ATOM 2389 N N . PHE A 1 322 ? 21.900 -9.176 -31.879 1.00 96.62 322 PHE A N 1
ATOM 2390 C CA . PHE A 1 322 ? 21.994 -9.820 -33.190 1.00 96.62 322 PHE A CA 1
ATOM 2391 C C . PHE A 1 322 ? 21.100 -9.182 -34.257 1.00 96.62 322 PHE A C 1
ATOM 2393 O O . PHE A 1 322 ? 21.497 -9.135 -35.416 1.00 96.62 322 PHE A O 1
ATOM 2400 N N . LEU A 1 323 ? 19.905 -8.708 -33.890 1.00 94.50 323 LEU A N 1
ATOM 2401 C CA . LEU A 1 323 ? 18.925 -8.195 -34.855 1.00 94.50 323 LEU A CA 1
ATOM 2402 C C . LEU A 1 323 ? 19.017 -6.688 -35.113 1.00 94.50 323 LEU A C 1
ATOM 2404 O O . LEU A 1 323 ? 18.425 -6.219 -36.080 1.00 94.50 323 LEU A O 1
ATOM 2408 N N . VAL A 1 324 ? 19.692 -5.927 -34.247 1.00 95.00 324 VAL A N 1
ATOM 2409 C CA . VAL A 1 324 ? 19.782 -4.463 -34.359 1.00 95.00 324 VAL A CA 1
ATOM 2410 C C . VAL A 1 324 ? 21.244 -4.044 -34.421 1.00 95.00 324 VAL A C 1
ATOM 2412 O O . VAL A 1 324 ? 21.792 -3.820 -35.495 1.00 95.00 324 VAL A O 1
ATOM 2415 N N . THR A 1 325 ? 21.902 -3.930 -33.268 1.00 95.25 325 THR A N 1
ATOM 2416 C CA . THR A 1 325 ? 23.325 -3.588 -33.183 1.00 95.25 325 THR A CA 1
ATOM 2417 C C . THR A 1 325 ? 23.923 -4.112 -31.875 1.00 95.25 325 THR A C 1
ATOM 2419 O O . THR A 1 325 ? 23.226 -4.144 -30.852 1.00 95.25 325 THR A O 1
ATOM 2422 N N . PRO A 1 326 ? 25.239 -4.403 -31.844 1.00 97.06 326 PRO A N 1
ATOM 2423 C CA . PRO A 1 326 ? 25.941 -4.768 -30.616 1.00 97.06 326 PRO A CA 1
ATOM 2424 C C . PRO A 1 326 ? 25.753 -3.758 -29.476 1.00 97.06 326 PRO A C 1
ATOM 2426 O O . PRO A 1 326 ? 25.558 -4.140 -28.323 1.00 97.06 326 PRO A O 1
ATOM 2429 N N . TRP A 1 327 ? 25.736 -2.463 -29.810 1.00 96.69 327 TRP A N 1
ATOM 2430 C CA . TRP A 1 327 ? 25.514 -1.379 -28.854 1.00 96.69 327 TRP A CA 1
ATOM 2431 C C . TRP A 1 327 ? 24.118 -1.415 -28.232 1.00 96.69 327 TRP A C 1
ATOM 2433 O O . TRP A 1 327 ? 23.991 -1.224 -27.025 1.00 96.69 327 TRP A O 1
ATOM 2443 N N . THR A 1 328 ? 23.077 -1.723 -29.013 1.00 93.88 328 THR A N 1
ATOM 2444 C CA . THR A 1 328 ? 21.710 -1.862 -28.475 1.00 93.88 328 THR A CA 1
ATOM 2445 C C . THR A 1 328 ? 21.641 -3.019 -27.482 1.00 93.88 328 THR A C 1
ATOM 2447 O O . THR A 1 328 ? 21.088 -2.868 -26.393 1.00 93.88 328 THR A O 1
ATOM 2450 N N . GLY A 1 329 ? 22.269 -4.152 -27.815 1.00 94.31 329 GLY A N 1
ATOM 2451 C CA . GLY A 1 329 ? 22.405 -5.281 -26.896 1.00 94.31 329 GLY A CA 1
ATOM 2452 C C . GLY A 1 329 ? 23.132 -4.905 -25.602 1.00 94.31 329 GLY A C 1
ATOM 2453 O O . GLY A 1 329 ? 22.632 -5.184 -24.514 1.00 94.31 329 GLY A O 1
ATOM 2454 N N . ALA A 1 330 ? 24.269 -4.207 -25.695 1.00 95.88 330 ALA A N 1
ATOM 2455 C CA . ALA A 1 330 ? 25.040 -3.763 -24.531 1.00 95.88 330 ALA A CA 1
ATOM 2456 C C . ALA A 1 330 ? 24.246 -2.808 -23.619 1.00 95.88 330 ALA A C 1
ATOM 2458 O O . ALA A 1 330 ? 24.226 -2.995 -22.399 1.00 95.88 330 ALA A O 1
ATOM 2459 N N . VAL A 1 331 ? 23.534 -1.830 -24.195 1.00 94.69 331 VAL A N 1
ATOM 2460 C CA . VAL A 1 331 ? 22.653 -0.921 -23.439 1.00 94.69 331 VAL A CA 1
ATOM 2461 C C . VAL A 1 331 ? 21.530 -1.703 -22.755 1.00 94.69 331 VAL A C 1
ATOM 2463 O O . VAL A 1 331 ? 21.230 -1.445 -21.588 1.00 94.69 331 VAL A O 1
ATOM 2466 N N . GLN A 1 332 ? 20.953 -2.710 -23.417 1.00 93.75 332 GLN A N 1
ATOM 2467 C CA . GLN A 1 332 ? 19.899 -3.528 -22.818 1.00 93.75 332 GLN A CA 1
ATOM 2468 C C . GLN A 1 332 ? 20.420 -4.446 -21.697 1.00 93.75 332 GLN A C 1
ATOM 2470 O O . GLN A 1 332 ? 19.712 -4.663 -20.712 1.00 93.75 332 GLN A O 1
ATOM 2475 N N . ILE A 1 333 ? 21.664 -4.936 -21.776 1.00 95.00 333 ILE A N 1
ATOM 2476 C CA . ILE A 1 333 ? 22.324 -5.640 -20.660 1.00 95.00 333 ILE A CA 1
ATOM 2477 C C . ILE A 1 333 ? 22.502 -4.690 -19.469 1.00 95.00 333 ILE A C 1
ATOM 2479 O O . ILE A 1 333 ? 22.170 -5.059 -18.340 1.00 95.00 333 ILE A O 1
ATOM 2483 N N . ALA A 1 334 ? 22.967 -3.458 -19.705 1.00 93.81 334 ALA A N 1
ATOM 2484 C CA . ALA A 1 334 ? 23.087 -2.449 -18.653 1.00 93.81 334 ALA A CA 1
ATOM 2485 C C . ALA A 1 334 ? 21.721 -2.131 -18.016 1.00 93.81 334 ALA A C 1
ATOM 2487 O O . ALA A 1 334 ? 21.607 -2.069 -16.790 1.00 93.81 334 ALA A O 1
ATOM 2488 N N . HIS A 1 335 ? 20.666 -2.024 -18.831 1.00 91.25 335 HIS A N 1
ATOM 2489 C CA . HIS A 1 335 ? 19.289 -1.836 -18.371 1.00 91.25 335 HIS A CA 1
ATOM 2490 C C . HIS A 1 335 ? 18.799 -3.015 -17.511 1.00 91.25 335 HIS A C 1
ATOM 2492 O O . HIS A 1 335 ? 18.228 -2.806 -16.436 1.00 91.25 335 HIS A O 1
ATOM 2498 N N . ALA A 1 336 ? 19.076 -4.258 -17.921 1.00 91.56 336 ALA A N 1
ATOM 2499 C CA . ALA A 1 336 ? 18.752 -5.459 -17.148 1.00 91.56 336 ALA A CA 1
ATOM 2500 C C . ALA A 1 336 ? 19.498 -5.500 -15.801 1.00 91.56 336 ALA A C 1
ATOM 2502 O O . ALA A 1 336 ? 18.898 -5.821 -14.772 1.00 91.56 336 ALA A O 1
ATOM 2503 N N . GLY A 1 337 ? 20.785 -5.136 -15.791 1.00 93.19 337 GLY A N 1
ATOM 2504 C CA . GLY A 1 337 ? 21.606 -5.055 -14.581 1.00 93.19 337 GLY A CA 1
ATOM 2505 C C . GLY A 1 337 ? 21.100 -3.997 -13.600 1.00 93.19 337 GLY A C 1
ATOM 2506 O O . GLY A 1 337 ? 20.891 -4.293 -12.424 1.00 93.19 337 GLY A O 1
ATOM 2507 N N . SER A 1 338 ? 20.819 -2.788 -14.087 1.00 91.25 338 SER A N 1
ATOM 2508 C CA . SER A 1 338 ? 20.252 -1.696 -13.285 1.00 91.25 338 SER A CA 1
ATOM 2509 C C . SER A 1 338 ? 18.870 -2.058 -12.721 1.00 91.25 338 SER A C 1
ATOM 2511 O O . SER A 1 338 ? 18.615 -1.892 -11.526 1.00 91.25 338 SER A O 1
ATOM 2513 N N . SER A 1 339 ? 18.001 -2.666 -13.534 1.00 89.88 339 SER A N 1
ATOM 2514 C CA . SER A 1 339 ? 16.697 -3.197 -13.104 1.00 89.88 339 SER A CA 1
ATOM 2515 C C . SER A 1 339 ? 16.822 -4.263 -12.009 1.00 89.88 339 SER A C 1
ATOM 2517 O O . SER A 1 339 ? 16.071 -4.249 -11.028 1.00 89.88 339 SER A O 1
ATOM 2519 N N . TRP A 1 340 ? 17.799 -5.167 -12.129 1.00 92.06 340 TRP A N 1
ATOM 2520 C CA . TRP A 1 340 ? 18.083 -6.183 -11.113 1.00 92.06 340 TRP A CA 1
ATOM 2521 C C . TRP A 1 340 ? 18.563 -5.565 -9.794 1.00 92.06 340 TRP A C 1
ATOM 2523 O O . TRP A 1 340 ? 18.073 -5.950 -8.728 1.00 92.06 340 TRP A O 1
ATOM 2533 N N . VAL A 1 341 ? 19.466 -4.576 -9.846 1.00 92.06 341 VAL A N 1
ATOM 2534 C CA . VAL A 1 341 ? 19.932 -3.850 -8.652 1.00 92.06 341 VAL A CA 1
ATOM 2535 C C . VAL A 1 341 ? 18.776 -3.107 -7.987 1.00 92.06 341 VAL A C 1
ATOM 2537 O O . VAL A 1 341 ? 18.582 -3.268 -6.781 1.00 92.06 341 VAL A O 1
ATOM 2540 N N . SER A 1 342 ? 17.971 -2.367 -8.758 1.00 89.88 342 SER A N 1
ATOM 2541 C CA . SER A 1 342 ? 16.793 -1.653 -8.247 1.00 89.88 342 SER A CA 1
ATOM 2542 C C . SER A 1 342 ? 15.830 -2.611 -7.545 1.00 89.88 342 SER A C 1
ATOM 2544 O O . SER A 1 342 ? 15.521 -2.436 -6.368 1.00 89.88 342 SER A O 1
ATOM 2546 N N . THR A 1 343 ? 15.480 -3.720 -8.206 1.00 91.19 343 THR A N 1
ATOM 2547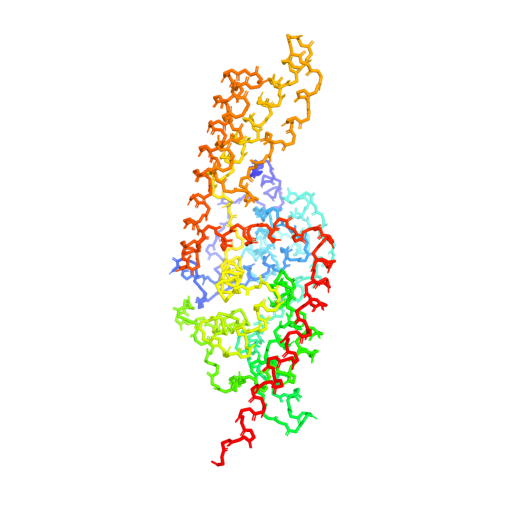 C CA . THR A 1 343 ? 14.627 -4.774 -7.634 1.00 91.19 343 THR A CA 1
ATOM 2548 C C . THR A 1 343 ? 15.191 -5.323 -6.323 1.00 91.19 343 THR A C 1
ATOM 2550 O O . THR A 1 343 ? 14.459 -5.552 -5.359 1.00 91.19 343 THR A O 1
ATOM 2553 N N . ARG A 1 344 ? 16.506 -5.560 -6.256 1.00 92.94 344 ARG A N 1
ATOM 2554 C CA . ARG A 1 344 ? 17.158 -6.083 -5.051 1.00 92.94 344 ARG A CA 1
ATOM 2555 C C . ARG A 1 344 ? 17.131 -5.069 -3.908 1.00 92.94 344 ARG A C 1
ATOM 2557 O O . ARG A 1 344 ? 16.939 -5.473 -2.761 1.00 92.94 344 ARG A O 1
ATOM 2564 N N . LEU A 1 345 ? 17.311 -3.783 -4.203 1.00 91.38 345 LEU A N 1
ATOM 2565 C CA . LEU A 1 345 ? 17.216 -2.704 -3.220 1.00 91.38 345 LEU A CA 1
ATOM 2566 C C . LEU A 1 345 ? 15.782 -2.532 -2.717 1.00 91.38 345 LEU A C 1
ATOM 2568 O O . LEU A 1 345 ? 15.582 -2.478 -1.507 1.00 91.38 345 LEU A O 1
ATOM 2572 N N . GLU A 1 346 ? 14.791 -2.535 -3.608 1.00 91.19 346 GLU A N 1
ATOM 2573 C CA . GLU A 1 346 ? 13.375 -2.458 -3.240 1.00 91.19 346 GLU A CA 1
ATOM 2574 C C . GLU A 1 346 ? 12.945 -3.653 -2.383 1.00 91.19 346 GLU A C 1
ATOM 2576 O O . GLU A 1 346 ? 12.326 -3.467 -1.339 1.00 91.19 346 GLU A O 1
ATOM 2581 N N . ARG A 1 347 ? 13.345 -4.882 -2.743 1.00 93.19 347 ARG A N 1
ATOM 2582 C CA . ARG A 1 347 ? 13.072 -6.080 -1.928 1.00 93.19 347 ARG A CA 1
ATOM 2583 C C . ARG A 1 347 ? 13.722 -6.009 -0.550 1.00 93.19 347 ARG A C 1
ATOM 2585 O O . ARG A 1 347 ? 13.095 -6.397 0.428 1.00 93.19 347 ARG A O 1
ATOM 2592 N N . ARG A 1 348 ? 14.960 -5.512 -0.456 1.00 92.25 348 ARG A N 1
ATOM 2593 C CA . ARG A 1 348 ? 15.642 -5.307 0.834 1.00 92.25 348 ARG A CA 1
ATOM 2594 C C . ARG A 1 348 ? 14.948 -4.245 1.680 1.00 92.25 348 ARG A C 1
ATOM 2596 O O . ARG A 1 348 ? 14.808 -4.443 2.879 1.00 92.25 348 ARG A O 1
ATOM 2603 N N . GLN A 1 349 ? 14.496 -3.154 1.067 1.00 90.69 349 GLN A N 1
ATOM 2604 C CA . GLN A 1 349 ? 13.743 -2.111 1.762 1.00 90.69 349 GLN A CA 1
ATOM 2605 C C . GLN A 1 349 ? 12.406 -2.644 2.270 1.00 90.69 349 GLN A C 1
ATOM 2607 O O . GLN A 1 349 ? 12.083 -2.458 3.439 1.00 90.69 349 GLN A O 1
ATOM 2612 N N . LEU A 1 350 ? 11.667 -3.370 1.433 1.00 91.25 350 LEU A N 1
ATOM 2613 C CA . LEU A 1 350 ? 10.412 -3.994 1.834 1.00 91.25 350 LEU A CA 1
ATOM 2614 C C . LEU A 1 350 ? 10.629 -4.991 2.979 1.00 91.25 350 LEU A C 1
ATOM 2616 O O . LEU A 1 350 ? 9.896 -4.955 3.964 1.00 91.25 350 LEU A O 1
ATOM 2620 N N . ALA A 1 351 ? 11.687 -5.803 2.907 1.00 92.12 351 ALA A N 1
ATOM 2621 C CA . ALA A 1 351 ? 12.050 -6.726 3.977 1.00 92.12 351 ALA A CA 1
ATOM 2622 C C . ALA A 1 351 ? 12.458 -6.012 5.270 1.00 92.12 351 ALA A C 1
ATOM 2624 O O . ALA A 1 351 ? 12.056 -6.439 6.343 1.00 92.12 351 ALA A O 1
ATOM 2625 N N . SER A 1 352 ? 13.186 -4.894 5.193 1.00 88.38 352 SER A N 1
ATOM 2626 C CA . SER A 1 352 ? 13.530 -4.112 6.390 1.00 88.38 352 SER A CA 1
ATOM 2627 C C . SER A 1 352 ? 12.318 -3.483 7.081 1.00 88.38 352 SER A C 1
ATOM 2629 O O . SER A 1 352 ? 12.374 -3.241 8.278 1.00 88.38 352 SER A O 1
ATOM 2631 N N . ARG A 1 353 ? 11.234 -3.220 6.340 1.00 86.75 353 ARG A N 1
ATOM 2632 C CA . ARG A 1 353 ? 10.007 -2.608 6.877 1.00 86.75 353 ARG A CA 1
ATOM 2633 C C . ARG A 1 353 ? 9.042 -3.639 7.432 1.00 86.75 353 ARG A C 1
ATOM 2635 O O . ARG A 1 353 ? 8.468 -3.450 8.491 1.00 86.75 353 ARG A O 1
ATOM 2642 N N . THR A 1 354 ? 8.861 -4.724 6.690 1.00 89.75 354 THR A N 1
ATOM 2643 C CA . THR A 1 354 ? 7.840 -5.736 6.988 1.00 89.75 354 THR A CA 1
ATOM 2644 C C . THR A 1 354 ? 8.400 -6.930 7.759 1.00 89.75 354 THR A C 1
ATOM 2646 O O . THR A 1 354 ? 7.641 -7.788 8.194 1.00 89.75 354 THR A O 1
ATOM 2649 N N . ALA A 1 355 ? 9.726 -7.038 7.893 1.00 88.88 355 ALA A N 1
ATOM 2650 C CA . ALA A 1 355 ? 10.424 -8.245 8.344 1.00 88.88 355 ALA A CA 1
ATOM 2651 C C . ALA A 1 355 ? 10.113 -9.506 7.501 1.00 88.88 355 ALA A C 1
ATOM 2653 O O . ALA A 1 355 ? 10.495 -10.615 7.871 1.00 88.88 355 ALA A O 1
ATOM 2654 N N . VAL A 1 356 ? 9.454 -9.357 6.344 1.00 90.12 356 VAL A N 1
ATOM 2655 C CA . VAL A 1 356 ? 9.141 -10.443 5.410 1.00 90.12 356 VAL A CA 1
ATOM 2656 C C . VAL A 1 356 ? 10.096 -10.359 4.227 1.00 90.12 356 VAL A C 1
ATOM 2658 O O . VAL A 1 356 ? 10.215 -9.317 3.591 1.00 90.12 356 VAL A O 1
ATOM 2661 N N . PHE A 1 357 ? 10.763 -11.461 3.882 1.00 92.88 357 PHE A N 1
ATOM 2662 C CA . PHE A 1 357 ? 11.578 -11.550 2.668 1.00 92.88 357 PHE A CA 1
ATOM 2663 C C . PHE A 1 357 ? 10.742 -12.120 1.512 1.00 92.88 357 PHE A C 1
ATOM 2665 O O . PHE A 1 357 ? 10.713 -13.339 1.331 1.00 92.88 357 PHE A O 1
ATOM 2672 N N . PRO A 1 358 ? 10.064 -11.287 0.694 1.00 91.56 358 PRO A N 1
ATOM 2673 C CA . PRO A 1 358 ? 9.242 -11.800 -0.392 1.00 91.56 358 PRO A CA 1
ATOM 2674 C C . PRO A 1 358 ? 10.109 -12.480 -1.446 1.00 91.56 358 PRO A C 1
ATOM 2676 O O . PRO A 1 358 ? 11.182 -11.976 -1.809 1.00 91.56 358 PRO A O 1
ATOM 2679 N N . SER A 1 359 ? 9.618 -13.587 -2.005 1.00 91.62 359 SER A N 1
ATOM 2680 C CA . SER A 1 359 ? 10.164 -14.151 -3.243 1.00 91.62 359 SER A CA 1
ATOM 2681 C C . SER A 1 359 ? 10.039 -13.139 -4.395 1.00 91.62 359 SER A C 1
ATOM 2683 O O . SER A 1 359 ? 9.280 -12.171 -4.313 1.00 91.62 359 SER A O 1
ATOM 2685 N N . PHE A 1 360 ? 10.780 -13.334 -5.492 1.00 88.88 360 PHE A N 1
ATOM 2686 C CA . PHE A 1 360 ? 10.671 -12.435 -6.652 1.00 88.88 360 PHE A CA 1
ATOM 2687 C C . PHE A 1 360 ? 9.244 -12.405 -7.222 1.00 88.88 360 PHE A C 1
ATOM 2689 O O . PHE A 1 360 ? 8.756 -11.337 -7.580 1.00 88.88 360 PHE A O 1
ATOM 2696 N N . ALA A 1 361 ? 8.561 -13.554 -7.253 1.00 89.62 361 ALA A N 1
ATOM 2697 C CA . ALA A 1 361 ? 7.182 -13.649 -7.723 1.00 89.62 361 ALA A CA 1
ATOM 2698 C C . ALA A 1 361 ? 6.214 -12.856 -6.827 1.00 89.62 361 ALA A C 1
ATOM 2700 O O . ALA A 1 361 ? 5.395 -12.097 -7.341 1.00 89.62 361 ALA A O 1
ATOM 2701 N N . VAL A 1 362 ? 6.345 -12.977 -5.501 1.00 90.56 362 VAL A N 1
ATOM 2702 C CA . VAL A 1 362 ? 5.544 -12.219 -4.521 1.00 90.56 362 VAL A CA 1
ATOM 2703 C C . VAL A 1 362 ? 5.786 -10.716 -4.680 1.00 90.56 362 VAL A C 1
ATOM 2705 O O . VAL A 1 362 ? 4.837 -9.960 -4.874 1.00 90.56 362 VAL A O 1
ATOM 2708 N N . TRP A 1 363 ? 7.053 -10.287 -4.714 1.00 93.00 363 TRP A N 1
ATOM 2709 C CA . TRP A 1 363 ? 7.410 -8.879 -4.916 1.00 93.00 363 TRP A CA 1
ATOM 2710 C C . TRP A 1 363 ? 6.882 -8.331 -6.250 1.00 93.00 363 TRP A C 1
ATOM 2712 O O . TRP A 1 363 ? 6.275 -7.268 -6.273 1.00 93.00 363 TRP A O 1
ATOM 2722 N N . SER A 1 364 ? 7.043 -9.069 -7.352 1.00 90.44 364 SER A N 1
ATOM 2723 C CA . SER A 1 364 ? 6.549 -8.660 -8.672 1.00 90.44 364 SER A CA 1
ATOM 2724 C C . SER A 1 364 ? 5.030 -8.455 -8.664 1.00 90.44 364 SER A C 1
ATOM 2726 O O . SER A 1 364 ? 4.551 -7.410 -9.111 1.00 90.44 364 SER A O 1
ATOM 2728 N N . ARG A 1 365 ? 4.264 -9.399 -8.092 1.00 89.44 365 ARG A N 1
ATOM 2729 C CA . ARG A 1 365 ? 2.801 -9.279 -7.949 1.00 89.44 365 ARG A CA 1
ATOM 2730 C C . ARG A 1 365 ? 2.408 -8.076 -7.094 1.00 89.44 365 ARG A C 1
ATOM 2732 O O . ARG A 1 365 ? 1.508 -7.331 -7.480 1.00 89.44 365 ARG A O 1
ATOM 2739 N N . TYR A 1 366 ? 3.080 -7.877 -5.962 1.00 90.44 366 TYR A N 1
ATOM 2740 C CA . TYR A 1 366 ? 2.883 -6.725 -5.081 1.00 90.44 366 TYR A CA 1
ATOM 2741 C C . TYR A 1 366 ? 3.127 -5.397 -5.823 1.00 90.44 366 TYR A C 1
ATOM 2743 O O . TYR A 1 366 ? 2.227 -4.560 -5.902 1.00 90.44 366 TYR A O 1
ATOM 2751 N N . THR A 1 367 ? 4.279 -5.232 -6.479 1.00 89.19 367 THR A N 1
ATOM 2752 C CA . THR A 1 367 ? 4.624 -3.996 -7.200 1.00 89.19 367 THR A CA 1
ATOM 2753 C C . THR A 1 367 ? 3.673 -3.736 -8.370 1.00 89.19 367 THR A C 1
ATOM 2755 O O . THR A 1 367 ? 3.241 -2.602 -8.581 1.00 89.19 367 THR A O 1
ATOM 2758 N N . LEU A 1 368 ? 3.281 -4.778 -9.113 1.00 88.25 368 LEU A N 1
ATOM 2759 C CA . LEU A 1 368 ? 2.300 -4.653 -10.194 1.00 88.25 368 LEU A CA 1
ATOM 2760 C C . LEU A 1 368 ? 0.925 -4.213 -9.687 1.00 88.25 368 LEU A C 1
ATOM 2762 O O . LEU A 1 368 ? 0.291 -3.383 -10.340 1.00 88.25 368 LEU A O 1
ATOM 2766 N N . ARG A 1 369 ? 0.471 -4.723 -8.535 1.00 86.12 369 ARG A N 1
ATOM 2767 C CA . ARG A 1 369 ? -0.772 -4.264 -7.894 1.00 86.12 369 ARG A CA 1
ATOM 2768 C C . ARG A 1 369 ? -0.677 -2.798 -7.499 1.00 86.12 369 ARG A C 1
ATOM 2770 O O . ARG A 1 369 ? -1.568 -2.031 -7.848 1.00 86.12 369 ARG A O 1
ATOM 2777 N N . ARG A 1 370 ? 0.427 -2.384 -6.876 1.00 85.75 370 ARG A N 1
ATOM 2778 C CA . ARG A 1 370 ? 0.651 -0.987 -6.479 1.00 85.75 370 ARG A CA 1
ATOM 2779 C C . ARG A 1 370 ? 0.654 -0.033 -7.675 1.00 85.75 370 ARG A C 1
ATOM 2781 O O . ARG A 1 370 ? 0.024 1.015 -7.621 1.00 85.75 370 ARG A O 1
ATOM 2788 N N . MET A 1 371 ? 1.276 -0.421 -8.791 1.00 82.81 371 MET A N 1
ATOM 2789 C CA . MET A 1 371 ? 1.221 0.345 -10.047 1.00 82.81 371 MET A CA 1
ATOM 2790 C C . MET A 1 371 ? -0.182 0.370 -10.676 1.00 82.81 371 MET A C 1
ATOM 2792 O O . MET A 1 371 ? -0.516 1.294 -11.419 1.00 82.81 371 MET A O 1
ATOM 2796 N N . ALA A 1 372 ? -0.995 -0.656 -10.417 1.00 80.81 372 ALA A N 1
ATOM 2797 C CA . ALA A 1 372 ? -2.352 -0.774 -10.930 1.00 80.81 372 ALA A CA 1
ATOM 2798 C C . ALA A 1 372 ? -3.409 -0.084 -10.051 1.00 80.81 372 ALA A C 1
ATOM 2800 O O . ALA A 1 372 ? -4.501 0.147 -10.562 1.00 80.81 372 ALA A O 1
ATOM 2801 N N . LYS A 1 373 ? -3.099 0.308 -8.802 1.00 70.19 373 LYS A N 1
ATOM 2802 C CA . LYS A 1 373 ? -4.025 1.014 -7.887 1.00 70.19 373 LYS A CA 1
ATOM 2803 C C . LYS A 1 373 ? -4.624 2.312 -8.473 1.00 70.19 373 LYS A C 1
ATOM 2805 O O . LYS A 1 373 ? -5.650 2.762 -7.995 1.00 70.19 373 LYS A O 1
ATOM 2810 N N . GLY A 1 374 ? -4.071 2.860 -9.563 1.00 60.41 374 GLY A N 1
ATOM 2811 C CA . GLY A 1 374 ? -4.655 3.988 -10.312 1.00 60.41 374 GLY A CA 1
ATOM 2812 C C . GLY A 1 374 ? -5.395 3.638 -11.615 1.00 60.41 374 GLY A C 1
ATOM 2813 O O . GLY A 1 374 ? -5.811 4.540 -12.337 1.00 60.41 374 GLY A O 1
ATOM 2814 N N . ARG A 1 375 ? -5.533 2.357 -11.994 1.00 59.19 375 ARG A N 1
ATOM 2815 C CA . ARG A 1 375 ? -6.161 1.943 -13.265 1.00 59.19 375 ARG A CA 1
ATOM 2816 C C . ARG A 1 375 ? -7.352 1.021 -13.013 1.00 59.19 375 ARG A C 1
ATOM 2818 O O . ARG A 1 375 ? -7.200 -0.053 -12.440 1.00 59.19 375 ARG A O 1
AT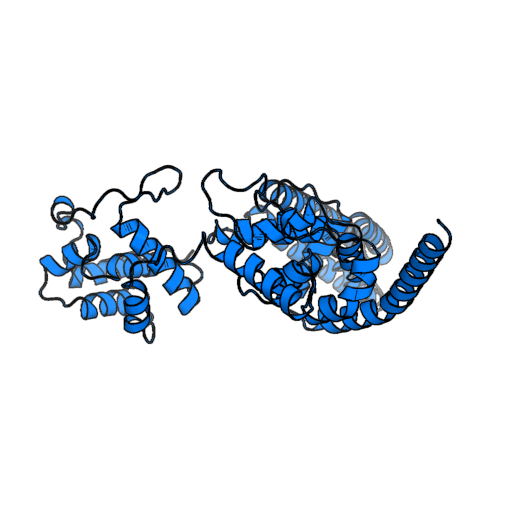OM 2825 N N . ARG A 1 376 ? -8.517 1.369 -13.580 1.00 58.53 376 ARG A N 1
ATOM 2826 C CA . ARG A 1 376 ? -9.771 0.574 -13.570 1.00 58.53 376 ARG A CA 1
ATOM 2827 C C . ARG A 1 376 ? -9.636 -0.881 -14.073 1.00 58.53 376 ARG A C 1
ATOM 2829 O O . ARG A 1 376 ? -10.586 -1.645 -13.977 1.00 58.53 376 ARG A O 1
ATOM 2836 N N . SER A 1 377 ? -8.482 -1.299 -14.598 1.00 57.78 377 SER A N 1
ATOM 2837 C CA . SER A 1 377 ? -8.260 -2.628 -15.186 1.00 57.78 377 SER A CA 1
ATOM 2838 C C . SER A 1 377 ? -8.243 -3.792 -14.184 1.00 57.78 377 SER A C 1
ATOM 2840 O O . SER A 1 377 ? -8.305 -4.951 -14.604 1.00 57.78 377 SER A O 1
ATOM 2842 N N . LEU A 1 378 ? -8.178 -3.525 -12.875 1.00 58.62 378 LEU A N 1
ATOM 2843 C CA . LEU A 1 378 ? -8.221 -4.574 -11.850 1.00 58.62 378 LEU A CA 1
ATOM 2844 C C . LEU A 1 378 ? -9.611 -5.212 -11.706 1.00 58.62 378 LEU A C 1
ATOM 2846 O O . LEU A 1 378 ? -9.683 -6.405 -11.417 1.00 58.62 378 LEU A O 1
ATOM 2850 N N . SER A 1 379 ? -10.701 -4.479 -11.963 1.00 63.09 379 SER A N 1
ATOM 2851 C CA . SER A 1 379 ? -12.061 -5.015 -11.809 1.00 63.09 379 SER A CA 1
ATOM 2852 C C . SER A 1 379 ? -12.345 -6.152 -12.796 1.00 63.09 379 SER A C 1
ATOM 2854 O O . SER A 1 379 ? -12.735 -7.237 -12.379 1.00 63.09 379 SER A O 1
ATOM 2856 N N . MET A 1 380 ? -12.034 -5.970 -14.085 1.00 67.81 380 MET A N 1
ATOM 2857 C CA . MET A 1 380 ? -12.285 -6.988 -15.118 1.00 67.81 380 MET A CA 1
ATOM 2858 C C . MET A 1 380 ? -11.507 -8.288 -14.885 1.00 67.81 380 MET A C 1
ATOM 2860 O O . MET A 1 380 ? -12.067 -9.377 -15.021 1.00 67.81 380 MET A O 1
ATOM 2864 N N . ARG A 1 381 ? -10.224 -8.202 -14.500 1.00 68.75 381 ARG A N 1
ATOM 2865 C CA . ARG A 1 381 ? -9.430 -9.404 -14.183 1.00 68.75 381 ARG A CA 1
ATOM 2866 C C . ARG A 1 381 ? -9.989 -10.151 -12.977 1.00 68.75 381 ARG A C 1
ATOM 2868 O O . ARG A 1 381 ? -9.958 -11.378 -12.981 1.00 68.75 381 ARG A O 1
ATOM 2875 N N . ARG A 1 382 ? -10.503 -9.429 -11.977 1.00 68.75 382 ARG A N 1
ATOM 2876 C CA . ARG A 1 382 ? -11.101 -10.010 -10.766 1.00 68.75 382 ARG A CA 1
ATOM 2877 C C . ARG A 1 382 ? -12.422 -10.705 -11.069 1.00 68.75 382 ARG A C 1
ATOM 2879 O O . ARG A 1 382 ? -12.574 -11.861 -10.689 1.00 68.75 382 ARG A O 1
ATOM 2886 N N . THR A 1 383 ? -13.325 -10.067 -11.815 1.00 74.25 383 THR A N 1
ATOM 2887 C CA . THR A 1 383 ? -14.594 -10.688 -12.231 1.00 74.25 383 THR A CA 1
ATOM 2888 C C . THR A 1 383 ? -14.343 -11.968 -13.025 1.00 74.25 383 THR A C 1
ATOM 2890 O O . THR A 1 383 ? -14.962 -12.992 -12.754 1.00 74.25 383 THR A O 1
ATOM 2893 N N . TYR A 1 384 ? -13.374 -11.943 -13.946 1.00 78.31 384 TYR A N 1
ATOM 2894 C CA . TYR A 1 384 ? -12.985 -13.129 -14.706 1.00 78.31 384 TYR A CA 1
ATOM 2895 C C . TYR A 1 384 ? -12.391 -14.234 -13.819 1.00 78.31 384 TYR A C 1
ATOM 2897 O O . TYR A 1 384 ? -12.728 -15.406 -13.986 1.00 78.31 384 TYR A O 1
ATOM 2905 N N . HIS A 1 385 ? -11.520 -13.880 -12.866 1.00 75.88 385 HIS A N 1
ATOM 2906 C CA . HIS A 1 385 ? -10.923 -14.860 -11.960 1.00 75.88 385 HIS A CA 1
ATOM 2907 C C . HIS A 1 385 ? -11.959 -15.513 -11.054 1.00 75.88 385 HIS A C 1
ATOM 2909 O O . HIS A 1 385 ? -11.970 -16.738 -10.992 1.00 75.88 385 HIS A O 1
ATOM 2915 N N . LEU A 1 386 ? -12.836 -14.725 -10.424 1.00 76.38 386 LEU A N 1
ATOM 2916 C CA . LEU A 1 386 ? -13.929 -15.232 -9.592 1.00 76.38 386 LEU A CA 1
ATOM 2917 C C . LEU A 1 386 ? -14.832 -16.158 -10.401 1.00 76.38 386 LEU A C 1
ATOM 2919 O O . LEU A 1 386 ? -15.020 -17.306 -10.024 1.00 76.38 386 LEU A O 1
ATOM 2923 N N . TRP A 1 387 ? -15.287 -15.723 -11.577 1.00 80.88 387 TRP A N 1
ATOM 2924 C CA . TRP A 1 387 ? -16.116 -16.558 -12.447 1.00 80.88 387 TRP A CA 1
ATOM 2925 C C . TRP A 1 387 ? -15.453 -17.903 -12.791 1.00 80.88 387 TRP A C 1
ATOM 2927 O O . TRP A 1 387 ? -16.117 -18.937 -12.832 1.00 80.88 387 TRP A O 1
ATOM 2937 N N . ARG A 1 388 ? -14.127 -17.916 -12.980 1.00 83.88 388 ARG A N 1
ATOM 2938 C CA . ARG A 1 388 ? -13.367 -19.137 -13.276 1.00 83.88 388 ARG A CA 1
ATOM 2939 C C . ARG A 1 388 ? -13.093 -20.004 -12.045 1.00 83.88 388 ARG A C 1
ATOM 2941 O O . ARG A 1 388 ? -12.990 -21.223 -12.185 1.00 83.88 388 ARG A O 1
ATOM 2948 N N . THR A 1 389 ? -12.904 -19.415 -10.865 1.00 77.88 389 THR A N 1
ATOM 2949 C CA . THR A 1 389 ? -12.573 -20.161 -9.646 1.00 77.88 389 THR A CA 1
ATOM 2950 C C . THR A 1 389 ? -13.821 -20.695 -8.962 1.00 77.88 389 THR A C 1
ATOM 2952 O O . THR A 1 389 ? -13.777 -21.864 -8.585 1.00 77.88 389 THR A O 1
ATOM 2955 N N . THR A 1 390 ? -14.930 -19.937 -8.909 1.00 79.50 390 THR A N 1
ATOM 2956 C CA . THR A 1 390 ? -16.215 -20.286 -8.256 1.00 79.50 390 THR A CA 1
ATOM 2957 C C . THR A 1 390 ? -16.714 -21.714 -8.504 1.00 79.50 390 THR A C 1
ATOM 2959 O O . THR A 1 390 ? -17.088 -22.381 -7.545 1.00 79.50 390 THR A O 1
ATOM 2962 N N . PRO A 1 391 ? -16.672 -22.280 -9.717 1.00 84.06 391 PRO A N 1
ATOM 2963 C CA . PRO A 1 391 ? -17.107 -23.663 -9.920 1.00 84.06 391 PRO A CA 1
ATOM 2964 C C . PRO A 1 391 ? -16.240 -24.689 -9.170 1.00 84.06 391 PRO A C 1
ATOM 2966 O O . PRO A 1 391 ? -16.765 -25.604 -8.539 1.00 84.06 391 PRO A O 1
ATOM 2969 N N . ARG A 1 392 ? -14.914 -24.493 -9.161 1.00 81.88 392 ARG A N 1
ATOM 2970 C CA . ARG A 1 392 ? -13.956 -25.383 -8.475 1.00 81.88 392 ARG A CA 1
ATOM 2971 C C . ARG A 1 392 ? -14.119 -25.340 -6.957 1.00 81.88 392 ARG A C 1
ATOM 2973 O O . ARG A 1 392 ? -13.834 -26.317 -6.275 1.00 81.88 392 ARG A O 1
ATOM 2980 N N . ILE A 1 393 ? -14.590 -24.204 -6.446 1.00 72.94 393 ILE A N 1
ATOM 2981 C CA . ILE A 1 393 ? -14.965 -23.987 -5.041 1.00 72.94 393 ILE A CA 1
ATOM 2982 C C . ILE A 1 393 ? -16.052 -24.955 -4.636 1.00 72.94 393 ILE A C 1
ATOM 2984 O O . ILE A 1 393 ? -15.902 -25.739 -3.702 1.00 72.94 393 ILE A O 1
ATOM 2988 N N . LEU A 1 394 ? -17.153 -24.876 -5.372 1.00 81.00 394 LEU A N 1
ATOM 2989 C CA . LEU A 1 394 ? -18.349 -25.637 -5.086 1.00 81.00 394 LEU A CA 1
ATOM 2990 C C . LEU A 1 394 ? -18.062 -27.132 -5.223 1.00 81.00 394 LEU A C 1
ATOM 2992 O O . LEU A 1 394 ? -18.583 -27.924 -4.446 1.00 81.00 394 LEU A O 1
ATOM 2996 N N . GLU A 1 395 ? -17.191 -27.514 -6.155 1.00 86.06 395 GLU A N 1
ATOM 2997 C CA . GLU A 1 395 ? -16.741 -28.893 -6.321 1.00 86.06 395 GLU A CA 1
ATOM 2998 C C . GLU A 1 395 ? -15.896 -29.391 -5.138 1.00 86.06 395 GLU A C 1
ATOM 3000 O O . GLU A 1 395 ? -16.245 -30.407 -4.540 1.00 86.06 395 GLU A O 1
ATOM 3005 N N . ALA A 1 396 ? -14.869 -28.644 -4.717 1.00 78.69 396 ALA A N 1
ATOM 3006 C CA . ALA A 1 396 ? -14.034 -29.020 -3.571 1.00 78.69 396 ALA A CA 1
ATOM 3007 C C . ALA A 1 396 ? -14.842 -29.121 -2.263 1.00 78.69 396 ALA A C 1
ATOM 3009 O O . ALA A 1 396 ? -14.630 -30.022 -1.450 1.00 78.69 396 ALA A O 1
ATOM 3010 N N . VAL A 1 397 ? -15.810 -28.221 -2.063 1.00 79.50 397 VAL A N 1
ATOM 3011 C CA . VAL A 1 397 ? -16.714 -28.252 -0.903 1.00 79.50 397 VAL A CA 1
ATOM 3012 C C . VAL A 1 397 ? -17.661 -29.451 -0.966 1.00 79.50 397 VAL A C 1
ATOM 3014 O O . VAL A 1 397 ? -17.882 -30.116 0.050 1.00 79.50 397 VAL A O 1
ATOM 3017 N N . ARG A 1 398 ? -18.187 -29.789 -2.149 1.00 84.31 398 ARG A N 1
ATOM 3018 C CA . ARG A 1 398 ? -19.001 -31.001 -2.356 1.00 84.31 398 ARG A CA 1
ATOM 3019 C C . ARG A 1 398 ? -18.211 -32.276 -2.083 1.00 84.31 398 ARG A C 1
ATOM 3021 O O . ARG A 1 398 ? -18.737 -33.200 -1.472 1.00 84.31 398 ARG A O 1
ATOM 3028 N N . GLU A 1 399 ? -16.955 -32.338 -2.503 1.00 85.69 399 GLU A N 1
ATOM 3029 C CA . GLU A 1 399 ? -16.106 -33.505 -2.267 1.00 85.69 399 GLU A CA 1
ATOM 3030 C C . GLU A 1 399 ? -15.813 -33.684 -0.772 1.00 85.69 399 GLU A C 1
ATOM 3032 O O . GLU A 1 399 ? -16.001 -34.766 -0.217 1.00 85.69 399 GLU A O 1
ATOM 3037 N N . ARG A 1 400 ? -15.472 -32.597 -0.073 1.00 80.12 400 ARG A N 1
ATOM 3038 C CA . ARG A 1 400 ? -15.173 -32.641 1.365 1.00 80.12 400 ARG A CA 1
ATOM 3039 C C . ARG A 1 400 ? -16.403 -32.934 2.227 1.00 80.12 400 ARG A C 1
ATOM 3041 O O . ARG A 1 400 ? -16.297 -33.657 3.217 1.00 80.12 400 ARG A O 1
ATOM 3048 N N . SER A 1 401 ? -17.570 -32.410 1.848 1.00 78.69 401 SER A N 1
ATOM 3049 C CA . SER A 1 401 ? -18.841 -32.722 2.521 1.00 78.69 401 SER A CA 1
ATOM 3050 C C . SER A 1 401 ? -19.252 -34.184 2.334 1.00 78.69 401 SER A C 1
ATOM 3052 O O . SER A 1 401 ? -19.716 -34.798 3.292 1.00 78.69 401 SER A O 1
ATOM 3054 N N . ARG A 1 402 ? -18.990 -34.788 1.164 1.00 85.50 402 ARG A N 1
ATOM 3055 C CA . ARG A 1 402 ? -19.169 -36.237 0.960 1.00 85.50 402 ARG A CA 1
ATOM 3056 C C . ARG A 1 402 ? -18.265 -37.067 1.865 1.00 85.50 402 ARG A C 1
ATOM 3058 O O . ARG A 1 402 ? -18.746 -38.022 2.457 1.00 85.50 402 ARG A O 1
ATOM 3065 N N . VAL A 1 403 ? -16.992 -36.695 2.014 1.00 81.38 403 VAL A N 1
ATOM 3066 C CA . VAL A 1 403 ? -16.064 -37.427 2.896 1.00 81.38 403 VAL A CA 1
ATOM 3067 C C . VAL A 1 403 ? -16.524 -37.378 4.358 1.00 81.38 403 VAL A C 1
ATOM 3069 O O . VAL A 1 403 ? -16.517 -38.410 5.024 1.00 81.38 403 VAL A O 1
ATOM 3072 N N . ARG A 1 404 ? -16.998 -36.221 4.846 1.00 78.94 404 ARG A N 1
ATOM 3073 C CA . ARG A 1 404 ? -17.555 -36.106 6.208 1.00 78.94 404 ARG A CA 1
ATOM 3074 C C . ARG A 1 404 ? -18.818 -36.940 6.421 1.00 78.94 404 ARG A C 1
ATOM 3076 O O . ARG A 1 404 ? -18.999 -37.453 7.511 1.00 78.94 404 ARG A O 1
ATOM 3083 N N . ALA A 1 405 ? -19.668 -37.094 5.406 1.00 77.75 405 ALA A N 1
ATOM 3084 C CA . ALA A 1 405 ? -20.885 -37.901 5.522 1.00 77.75 405 ALA A CA 1
ATOM 3085 C C . ALA A 1 405 ? -20.615 -39.418 5.623 1.00 77.75 405 ALA A C 1
ATOM 3087 O O . ALA A 1 405 ? -21.517 -40.170 5.976 1.00 77.75 405 ALA A O 1
ATOM 3088 N N . VAL A 1 406 ? -19.399 -39.870 5.293 1.00 79.38 406 VAL A N 1
ATOM 3089 C CA . VAL A 1 406 ? -19.017 -41.294 5.256 1.00 79.38 406 VAL A CA 1
ATOM 3090 C C . VAL A 1 406 ? -18.211 -41.721 6.492 1.00 79.38 406 VAL A C 1
ATOM 3092 O O . VAL A 1 406 ? -18.050 -42.916 6.720 1.00 79.38 406 VAL A O 1
ATOM 3095 N N . GLN A 1 407 ? -17.727 -40.783 7.313 1.00 58.25 407 GLN A N 1
ATOM 3096 C CA . GLN A 1 407 ? -17.080 -41.099 8.591 1.00 58.25 407 GLN A CA 1
ATOM 3097 C C . GLN A 1 407 ? -18.118 -41.025 9.728 1.00 58.25 407 GLN A C 1
ATOM 3099 O O . GLN A 1 407 ? -18.534 -39.912 10.053 1.00 58.25 407 GLN A O 1
ATOM 3104 N N . PRO A 1 408 ? -18.578 -42.177 10.264 1.00 57.28 408 PRO A N 1
ATOM 3105 C CA . PRO A 1 408 ? -19.555 -42.236 11.352 1.00 57.28 408 PRO A CA 1
ATOM 3106 C C . PRO A 1 408 ? -18.999 -41.765 12.698 1.00 57.28 408 PRO A C 1
ATOM 3108 O O . PRO A 1 408 ? -17.769 -41.889 12.916 1.00 57.28 408 PRO A O 1
#

pLDDT: mean 86.34, std 11.56, range [36.53, 97.75]

Sequence (408 aa):
MTVDAANDWQRLWLHTGDALGLRLERAPDGGTAQARWRGIPLSDDLAAASAVLDRLYRAYSLNPVTPGVMVLALLARPDFGAARLILEEDGLTHGELLEIVQSDLLDLRLERLDETLAECAAPPGMEGSEDEVSSLLFAAEMGARAMGRTADELDLIAALAGHPATAEVMEGLGITKSAVDTLAEPLRALGVRQVADISPKSTNAAPDAPPTGLDLLVALADRPSPGLEWLLKALGIDTSDLRIEALDSLDARIHSRRRSARGVVVFNLVNVILGLVASGLVIAHAIGPGSLWGLLLLPLVWQGTPRWPSSVTAAVAVVLFFLVTPWTGAVQIAHAGSSWVSTRLERRQLASRTAVFPSFAVWSRYTLRRMAKGRRSLSMRRTYHLWRTTPRILEAVRERSRVRAVQP

Foldseek 3Di:
DPDQDPVLVVLLCVQQPDPVPQPLVVQDADDWDPDDDVNHTDGPLLVLLVVLLVLCCVVVVPPPDDVLSSVCSSLLDCNRSSNVSSVVPDVDDSVNSSVSSQVRVVVHDDPCSVVSSVVSVPPPPPCPFLCQVVVLLVQQQVVQVVVVHAGFVLSSLLSLCPDPLNVLLCVLLPNHNVLSVVCVVLLVLQPTGTPVPQDLDDPPDDPPGGRHSLSSLLSCLVDPRRSRCVSCVLSVHHSVLSLLSSLVSVLCVVCVDDDDPVLLVVLVVLLVVLLVVLLVQLVCQCVPVAPVVSNVLNVLSPPAPPVDQLVSLLVSLVVCCVRGHVVSSVSSNVSSVSRVVSLVVVQVVSCVRSVDRDDSVSSSVNVVSVVCSPPPVSVVVSVVSNVVCVVVSVVVSVVSVVVVVPPD